Protein AF-A0A973ZA05-F1 (afdb_monomer_lite)

Foldseek 3Di:
DDLLVLLCCLQDNAAVVGFDHADPVLSVLCNVLSAASLLSLQLSLLLSLLVLVVVVCCVVPVVFPDPSVLLSLLSNQLQVLCSVVLVQSQFFDLSSLVSSLVSCVVVPHDNSSSNSVNPLVPQPDPPHALSSLSSVLSSQLLQDHDDVVSLVVNLVRSLVRNVVPDDDPPDDDDDPPPDRRPVVSVVSVVSSVVNSVCNVSSVVSSVVRDRPPPPDDVPDDRPVQVVVVVLCVVLPNDPWDKDWDAFPQRWIKIKTFDQADVSLVVSQVVVCVCCVRRLKHKAKELAHPVRQDDDPPDDDDQDPQDPCLLVVLLVLPPDFFDLVPADAADADAPCRLVCVVPVDRPRGMITMIIRHNAQLRCCVRRVDQAFPPQDPPDSGHDCGSSSSSNLQVVQCVVFVFGWHYTYVYWKTKTQTRHFDDDSVVLRVVLSSLCSVAVCCCVRQRDSSSCSRYARRYRMHMHGHD

Structure (mmCIF, N/CA/C/O backbone):
data_AF-A0A973ZA05-F1
#
_entry.id   AF-A0A973ZA05-F1
#
loop_
_atom_site.group_PDB
_atom_site.id
_atom_site.type_symbol
_atom_site.label_atom_id
_atom_site.label_alt_id
_atom_site.label_comp_id
_atom_site.label_asym_id
_atom_site.label_entity_id
_atom_site.label_seq_id
_atom_site.pdbx_PDB_ins_code
_atom_site.Cartn_x
_atom_site.Cartn_y
_atom_site.Cartn_z
_atom_site.occupancy
_atom_site.B_iso_or_equiv
_atom_site.auth_seq_id
_atom_site.auth_comp_id
_atom_site.auth_asym_id
_atom_site.auth_atom_id
_atom_site.pdbx_PDB_model_num
ATOM 1 N N . MET A 1 1 ? 10.792 -22.152 13.048 1.00 36.97 1 MET A N 1
ATOM 2 C CA . MET A 1 1 ? 10.348 -22.231 14.463 1.00 36.97 1 MET A CA 1
ATOM 3 C C . MET A 1 1 ? 8.876 -22.631 14.476 1.00 36.97 1 MET A C 1
ATOM 5 O O . MET A 1 1 ? 8.206 -22.278 13.513 1.00 36.97 1 MET A O 1
ATOM 9 N N . PRO A 1 2 ? 8.367 -23.407 15.449 1.00 44.28 2 PRO A N 1
ATOM 10 C CA . PRO A 1 2 ? 6.971 -23.849 15.417 1.00 44.28 2 PRO A CA 1
ATOM 11 C C . PRO A 1 2 ? 5.999 -22.661 15.567 1.00 44.28 2 PRO A C 1
ATOM 13 O O . PRO A 1 2 ? 6.248 -21.762 16.367 1.00 44.28 2 PRO A O 1
ATOM 16 N N . SER A 1 3 ? 4.897 -22.676 14.803 1.00 53.59 3 SER A N 1
ATOM 17 C CA . SER A 1 3 ? 3.833 -21.646 14.737 1.00 53.59 3 SER A CA 1
ATOM 18 C C . SER A 1 3 ? 3.400 -21.099 16.110 1.00 53.59 3 SER A C 1
ATOM 20 O O . SER A 1 3 ? 3.275 -19.885 16.290 1.00 53.59 3 SER A O 1
ATOM 22 N N . SER A 1 4 ? 3.287 -21.978 17.117 1.00 59.81 4 SER A N 1
ATOM 23 C CA . SER A 1 4 ? 2.827 -21.629 18.469 1.00 59.81 4 SER A CA 1
ATOM 24 C C . SER A 1 4 ? 3.731 -20.639 19.215 1.00 59.81 4 SER A C 1
ATOM 26 O O . SER A 1 4 ? 3.249 -19.896 20.072 1.00 59.81 4 SER A O 1
ATOM 28 N N . ASP A 1 5 ? 5.034 -20.612 18.914 1.00 75.88 5 ASP A N 1
ATOM 29 C CA . ASP A 1 5 ? 5.980 -19.681 19.546 1.00 75.88 5 ASP A CA 1
ATOM 30 C C . ASP A 1 5 ? 5.814 -18.262 18.977 1.00 75.88 5 ASP A C 1
ATOM 32 O O . ASP A 1 5 ? 5.764 -17.277 19.713 1.00 75.88 5 ASP A O 1
ATOM 36 N N . ASN A 1 6 ? 5.597 -18.147 17.663 1.00 81.06 6 ASN A N 1
ATOM 37 C CA . ASN A 1 6 ? 5.367 -16.858 17.009 1.00 81.06 6 ASN A CA 1
ATOM 38 C C . ASN A 1 6 ? 3.992 -16.266 17.333 1.00 81.06 6 ASN A C 1
ATOM 40 O O . ASN A 1 6 ? 3.896 -15.058 17.543 1.00 81.06 6 ASN A O 1
ATOM 44 N N . LEU A 1 7 ? 2.948 -17.092 17.436 1.00 86.62 7 LEU A N 1
ATOM 45 C CA . LEU A 1 7 ? 1.629 -16.632 17.879 1.00 86.62 7 LEU A CA 1
ATOM 46 C C . LEU A 1 7 ? 1.696 -16.081 19.311 1.00 86.62 7 LEU A C 1
ATOM 48 O O . LEU A 1 7 ? 1.214 -14.982 19.584 1.00 86.62 7 LEU A O 1
ATOM 52 N N . SER A 1 8 ? 2.376 -16.794 20.212 1.00 84.69 8 SER A N 1
ATOM 53 C CA . SER A 1 8 ? 2.592 -16.330 21.587 1.00 84.69 8 SER A CA 1
ATOM 54 C C . SER A 1 8 ? 3.375 -15.014 21.629 1.00 84.69 8 SER A C 1
ATOM 56 O O . SER A 1 8 ? 3.040 -14.117 22.403 1.00 84.69 8 SER A O 1
ATOM 58 N N . ARG A 1 9 ? 4.386 -14.852 20.765 1.00 87.88 9 ARG A N 1
ATOM 59 C CA . ARG A 1 9 ? 5.118 -13.585 20.627 1.00 87.88 9 ARG A CA 1
ATOM 60 C C . ARG A 1 9 ? 4.215 -12.449 20.142 1.00 87.88 9 ARG A C 1
ATOM 62 O O . ARG A 1 9 ? 4.244 -11.383 20.748 1.00 87.88 9 ARG A O 1
ATOM 69 N N . ALA A 1 10 ? 3.388 -12.661 19.121 1.00 91.06 10 ALA A N 1
ATOM 70 C CA . ALA A 1 10 ? 2.462 -11.635 18.635 1.00 91.06 10 ALA A CA 1
ATOM 71 C C . ALA A 1 10 ? 1.494 -11.168 19.740 1.00 91.06 10 ALA A C 1
ATOM 73 O O . ALA A 1 10 ? 1.284 -9.968 19.942 1.00 91.06 10 ALA A O 1
ATOM 74 N N . LEU A 1 11 ? 0.968 -12.112 20.523 1.00 91.94 11 LEU A N 1
ATOM 75 C CA . LEU A 1 11 ? 0.007 -11.830 21.589 1.00 91.94 11 LEU A CA 1
ATOM 76 C C . LEU A 1 11 ? 0.635 -11.160 22.819 1.00 91.94 11 LEU A C 1
ATOM 78 O O . LEU A 1 11 ? 0.043 -10.235 23.375 1.00 91.94 11 LEU A O 1
ATOM 82 N N . PHE A 1 12 ? 1.818 -11.610 23.248 1.00 89.75 12 PHE A N 1
ATOM 83 C CA . PHE A 1 12 ? 2.318 -11.319 24.597 1.00 89.75 12 PHE A CA 1
ATOM 84 C C . PHE A 1 12 ? 3.700 -10.671 24.653 1.00 89.75 12 PHE A C 1
ATOM 86 O O . PHE A 1 12 ? 4.090 -10.198 25.722 1.00 89.75 12 PHE A O 1
ATOM 93 N N . ALA A 1 13 ? 4.461 -10.635 23.554 1.00 84.88 13 ALA A N 1
ATOM 94 C CA . ALA A 1 13 ? 5.794 -10.045 23.599 1.00 84.88 13 ALA A CA 1
ATOM 95 C C . ALA A 1 13 ? 5.718 -8.543 23.936 1.00 84.88 13 ALA A C 1
ATOM 97 O O . ALA A 1 13 ? 4.775 -7.855 23.512 1.00 84.88 13 ALA A O 1
ATOM 98 N N . PRO A 1 14 ? 6.702 -8.019 24.687 1.00 82.94 14 PRO A N 1
ATOM 99 C CA . PRO A 1 14 ? 6.863 -6.583 24.836 1.00 82.94 14 PRO A CA 1
ATOM 100 C C . PRO A 1 14 ? 7.165 -5.952 23.470 1.00 82.94 14 PRO A C 1
ATOM 102 O O . PRO A 1 14 ? 7.872 -6.535 22.650 1.00 82.94 14 PRO A O 1
ATOM 105 N N . VAL A 1 15 ? 6.617 -4.760 23.245 1.00 86.06 15 VAL A N 1
ATOM 106 C CA . VAL A 1 15 ? 6.799 -3.946 22.034 1.00 86.06 15 VAL A CA 1
ATOM 107 C C . VAL A 1 15 ? 7.223 -2.553 22.493 1.00 86.06 15 VAL A C 1
ATOM 109 O O . VAL A 1 15 ? 6.837 -2.142 23.589 1.00 86.06 15 VAL A O 1
ATOM 112 N N . ASP A 1 16 ? 8.023 -1.851 21.697 1.00 81.69 16 ASP A N 1
ATOM 113 C CA . ASP A 1 16 ? 8.395 -0.459 21.951 1.00 81.69 16 ASP A CA 1
ATOM 114 C C . ASP A 1 16 ? 8.045 0.405 20.724 1.00 81.69 16 ASP A C 1
ATOM 116 O O . ASP A 1 16 ? 8.603 0.166 19.648 1.00 81.69 16 ASP A O 1
ATOM 120 N N . PRO A 1 17 ? 7.105 1.366 20.835 1.00 85.88 17 PRO A N 1
ATOM 121 C CA . PRO A 1 17 ? 6.268 1.661 22.002 1.00 85.88 17 PRO A CA 1
ATOM 122 C C . PRO A 1 17 ? 5.318 0.502 22.377 1.00 85.88 17 PRO A C 1
ATOM 124 O O . PRO A 1 17 ? 4.951 -0.311 21.524 1.00 85.88 17 PRO A O 1
ATOM 127 N N . PRO A 1 18 ? 4.900 0.398 23.654 1.00 91.25 18 PRO A N 1
ATOM 128 C CA . PRO A 1 18 ? 4.090 -0.719 24.127 1.00 91.25 18 PRO A CA 1
ATOM 129 C C . PRO A 1 18 ? 2.678 -0.697 23.545 1.00 91.25 18 PRO A C 1
ATOM 131 O O . PRO A 1 18 ? 1.938 0.262 23.742 1.00 91.25 18 PRO A O 1
ATOM 134 N N . LEU A 1 19 ? 2.287 -1.809 22.918 1.00 95.00 19 LEU A N 1
ATOM 135 C CA . LEU A 1 19 ? 0.909 -2.065 22.500 1.00 95.00 19 LEU A CA 1
ATOM 136 C C . LEU A 1 19 ? 0.112 -2.723 23.625 1.00 95.00 19 LEU A C 1
ATOM 138 O O . LEU A 1 19 ? 0.570 -3.712 24.222 1.00 95.00 19 LEU A O 1
ATOM 142 N N . ARG A 1 20 ? -1.102 -2.217 23.868 1.00 96.06 20 ARG A N 1
ATOM 143 C CA . ARG A 1 20 ? -2.038 -2.787 24.845 1.00 96.06 20 ARG A CA 1
ATOM 144 C C . ARG A 1 20 ? -2.324 -4.270 24.551 1.00 96.06 20 ARG A C 1
ATOM 146 O O . ARG A 1 20 ? -2.451 -4.654 23.387 1.00 96.06 20 ARG A O 1
ATOM 153 N N . PRO A 1 21 ? -2.387 -5.126 25.587 1.00 95.25 21 PRO A N 1
ATOM 154 C CA . PRO A 1 21 ? -2.714 -6.535 25.404 1.00 95.25 21 PRO A CA 1
ATOM 155 C C . PRO A 1 21 ? -4.181 -6.696 24.999 1.00 95.25 21 PRO A C 1
ATOM 157 O O . PRO A 1 21 ? -5.036 -5.947 25.467 1.00 95.25 21 PRO A O 1
ATOM 160 N N . LEU A 1 22 ? -4.465 -7.709 24.179 1.00 97.69 22 LEU A N 1
ATOM 161 C CA . LEU A 1 22 ? -5.837 -8.097 23.849 1.00 97.69 22 LEU A CA 1
ATOM 162 C C . LEU A 1 22 ? -6.606 -8.554 25.104 1.00 97.69 22 LEU A C 1
ATOM 164 O O . LEU A 1 22 ? -5.983 -9.021 26.066 1.00 97.69 22 LEU A O 1
ATOM 168 N N . PRO A 1 23 ? -7.954 -8.509 25.093 1.00 96.62 23 PRO A N 1
ATOM 169 C CA . PRO A 1 23 ? -8.755 -9.151 26.128 1.00 96.62 23 PRO A CA 1
ATOM 170 C C . PRO A 1 23 ? -8.363 -10.626 26.278 1.00 96.62 23 PRO A C 1
ATOM 172 O O . PRO A 1 23 ? -8.181 -11.324 25.279 1.00 96.62 23 PRO A O 1
ATOM 175 N N . ALA A 1 24 ? -8.250 -11.114 27.518 1.00 94.19 24 ALA A N 1
ATOM 176 C CA . ALA A 1 24 ? -7.755 -12.467 27.796 1.00 94.19 24 ALA A CA 1
ATOM 177 C C . ALA A 1 24 ? -8.550 -13.552 27.049 1.00 94.19 24 ALA A C 1
ATOM 179 O O . ALA A 1 24 ? -7.957 -14.434 26.435 1.00 94.19 24 ALA A O 1
ATOM 180 N N . SER A 1 25 ? -9.878 -13.420 27.004 1.00 94.12 25 SER A N 1
ATOM 181 C CA . SER A 1 25 ? -10.771 -14.324 26.268 1.00 94.12 25 SER A CA 1
ATOM 182 C C . SER A 1 25 ? -10.511 -14.344 24.758 1.00 94.12 25 SER A C 1
ATOM 184 O O . SER A 1 25 ? -10.675 -15.380 24.119 1.00 94.12 25 SER A O 1
ATOM 186 N N . VAL A 1 26 ? -10.081 -13.222 24.175 1.00 97.44 26 VAL A N 1
ATOM 187 C CA . VAL A 1 26 ? -9.729 -13.134 22.752 1.00 97.44 26 VAL A CA 1
ATOM 188 C C . VAL A 1 26 ? -8.353 -13.744 22.499 1.00 97.44 26 VAL A C 1
ATOM 190 O O . VAL A 1 26 ? -8.183 -14.475 21.530 1.00 97.44 26 VAL A O 1
ATOM 193 N N . ALA A 1 27 ? -7.377 -13.508 23.378 1.00 95.94 27 ALA A N 1
ATOM 194 C CA . ALA A 1 27 ? -6.069 -14.152 23.271 1.00 95.94 27 ALA A CA 1
ATOM 195 C C . ALA A 1 27 ? -6.180 -15.686 23.395 1.00 95.94 27 ALA A C 1
ATOM 197 O O . ALA A 1 27 ? -5.575 -16.411 22.609 1.00 95.94 27 ALA A O 1
ATOM 198 N N . GLU A 1 28 ? -7.001 -16.179 24.327 1.00 93.12 28 GLU A N 1
ATOM 199 C CA . GLU A 1 28 ? -7.322 -17.606 24.477 1.00 93.12 28 GLU A CA 1
ATOM 200 C C . GLU A 1 28 ? -8.014 -18.179 23.234 1.00 93.12 28 GLU A C 1
ATOM 202 O O . GLU A 1 28 ? -7.668 -19.277 22.796 1.00 93.12 28 GLU A O 1
ATOM 207 N N . LEU A 1 29 ? -8.945 -17.429 22.634 1.00 94.06 29 LEU A N 1
ATOM 208 C CA . LEU A 1 29 ? -9.571 -17.800 21.367 1.00 94.06 29 LEU A CA 1
ATOM 209 C C . LEU A 1 29 ? -8.533 -17.906 20.241 1.00 94.06 29 LEU A C 1
ATOM 211 O O . LEU A 1 29 ? -8.484 -18.909 19.544 1.00 94.06 29 LEU A O 1
ATOM 215 N N . LEU A 1 30 ? -7.678 -16.901 20.058 1.00 94.06 30 LEU A N 1
ATOM 216 C CA . LEU A 1 30 ? -6.675 -16.920 18.988 1.00 94.06 30 LEU A CA 1
ATOM 217 C C . LEU A 1 30 ? -5.682 -18.080 19.155 1.00 94.06 30 LEU A C 1
ATOM 219 O O . LEU A 1 30 ? -5.299 -18.698 18.164 1.00 94.06 30 LEU A O 1
ATOM 223 N N . LEU A 1 31 ? -5.316 -18.420 20.395 1.00 91.06 31 LEU A N 1
ATOM 224 C CA . LEU A 1 31 ? -4.511 -19.605 20.701 1.00 91.06 31 LEU A CA 1
ATOM 225 C C . LEU A 1 31 ? -5.249 -20.912 20.381 1.00 91.06 31 LEU A C 1
ATOM 227 O O . LEU A 1 31 ? -4.639 -21.826 19.831 1.00 91.06 31 LEU A O 1
ATOM 231 N N . SER A 1 32 ? -6.541 -21.019 20.709 1.00 87.44 32 SER A N 1
ATOM 232 C CA . SER A 1 32 ? -7.323 -22.235 20.443 1.00 87.44 32 SER A CA 1
ATOM 233 C C . SER A 1 32 ? -7.559 -22.478 18.951 1.00 87.44 32 SER A C 1
ATOM 235 O O . SER A 1 32 ? -7.683 -23.628 18.531 1.00 87.44 32 SER A O 1
ATOM 237 N N . LEU A 1 33 ? -7.567 -21.407 18.155 1.00 88.25 33 LEU A N 1
ATOM 238 C CA . LEU A 1 33 ? -7.678 -21.449 16.700 1.00 88.25 33 LEU A CA 1
ATOM 239 C C . LEU A 1 33 ? -6.348 -21.711 15.977 1.00 88.25 33 LEU A C 1
ATOM 241 O O . LEU A 1 33 ? -6.374 -21.846 14.758 1.00 88.25 33 LEU A O 1
ATOM 245 N N . ASP A 1 34 ? -5.209 -21.738 16.685 1.00 83.44 34 ASP A N 1
ATOM 246 C CA . ASP A 1 34 ? -3.863 -21.660 16.082 1.00 83.44 34 ASP A CA 1
ATOM 247 C C . ASP A 1 34 ? -3.782 -20.516 15.053 1.00 83.44 34 ASP A C 1
ATOM 249 O O . ASP A 1 34 ? -3.363 -20.683 13.906 1.00 83.44 34 ASP A O 1
ATOM 253 N N . ALA A 1 35 ? -4.285 -19.341 15.452 1.00 87.62 35 ALA A N 1
ATOM 254 C CA . ALA A 1 35 ? -4.437 -18.210 14.553 1.00 87.62 35 ALA A CA 1
ATOM 255 C C . ALA A 1 35 ? -3.081 -17.777 13.960 1.00 87.62 35 ALA A C 1
ATOM 257 O O . ALA A 1 35 ? -2.065 -17.776 14.662 1.00 87.62 35 ALA A O 1
ATOM 258 N N . PRO A 1 36 ? -3.045 -17.321 12.695 1.00 88.25 36 PRO A N 1
ATOM 259 C CA . PRO A 1 36 ? -1.817 -16.824 12.090 1.00 88.25 36 PRO A CA 1
ATOM 260 C C . PRO A 1 36 ? -1.173 -15.707 12.934 1.00 88.25 36 PRO A C 1
ATOM 262 O O . PRO A 1 36 ? -1.864 -14.751 13.298 1.00 88.25 36 PRO A O 1
ATOM 265 N N . PRO A 1 37 ? 0.145 -15.747 13.216 1.00 90.25 37 PRO A N 1
ATOM 266 C CA . PRO A 1 37 ? 0.796 -14.731 14.048 1.00 90.25 37 PRO A CA 1
ATOM 267 C C . PRO A 1 37 ? 0.605 -13.296 13.533 1.00 90.25 37 PRO A C 1
ATOM 269 O O . PRO A 1 37 ? 0.397 -12.381 14.327 1.00 90.25 37 PRO A O 1
ATOM 272 N N . ARG A 1 38 ? 0.580 -13.106 12.204 1.00 91.94 38 ARG A N 1
ATOM 273 C CA . ARG A 1 38 ? 0.283 -11.811 11.568 1.00 91.94 38 ARG A CA 1
ATOM 274 C C . ARG A 1 38 ? -1.106 -11.279 11.921 1.00 91.94 38 ARG A C 1
ATOM 276 O O . ARG A 1 38 ? -1.258 -10.082 12.152 1.00 91.94 38 ARG A O 1
ATOM 283 N N . LEU A 1 39 ? -2.107 -12.162 11.990 1.00 94.88 39 LEU A N 1
ATOM 284 C CA . LEU A 1 39 ? -3.465 -11.804 12.403 1.00 94.88 39 LEU A CA 1
ATOM 285 C C . LEU A 1 39 ? -3.478 -11.335 13.857 1.00 94.88 39 LEU A C 1
ATOM 287 O O . LEU A 1 39 ? -4.036 -10.290 14.166 1.00 94.88 39 LEU A O 1
ATOM 291 N N . ALA A 1 40 ? -2.829 -12.078 14.753 1.00 96.38 40 ALA A N 1
ATOM 292 C CA . ALA A 1 40 ? -2.745 -11.693 16.158 1.00 96.38 40 ALA A CA 1
ATOM 293 C C . ALA A 1 40 ? -2.028 -10.342 16.345 1.00 96.38 40 ALA A C 1
ATOM 295 O O . ALA A 1 40 ? -2.477 -9.511 17.136 1.00 96.38 40 ALA A O 1
ATOM 296 N N . ALA A 1 41 ? -0.957 -10.098 15.584 1.00 94.75 41 ALA A N 1
ATOM 297 C CA . ALA A 1 41 ? -0.236 -8.829 15.596 1.00 94.75 41 ALA A CA 1
ATOM 298 C C . ALA A 1 41 ? -1.102 -7.657 15.097 1.00 94.75 41 ALA A C 1
ATOM 300 O O . ALA A 1 41 ? -1.150 -6.616 15.754 1.00 94.75 41 ALA A O 1
ATOM 301 N N . HIS A 1 42 ? -1.840 -7.850 13.996 1.00 96.25 42 HIS A N 1
ATOM 302 C CA . HIS A 1 42 ? -2.834 -6.895 13.481 1.00 96.25 42 HIS A CA 1
ATOM 303 C C . HIS A 1 42 ? -3.875 -6.532 14.539 1.00 96.25 42 HIS A C 1
ATOM 305 O O . HIS A 1 42 ? -4.016 -5.370 14.915 1.00 96.25 42 HIS A O 1
ATOM 311 N N . LEU A 1 43 ? -4.563 -7.544 15.075 1.00 98.19 43 LEU A N 1
ATOM 312 C CA . LEU A 1 43 ? -5.644 -7.355 16.040 1.00 98.19 43 LEU A CA 1
ATOM 313 C C . LEU A 1 43 ? -5.148 -6.625 17.291 1.00 98.19 43 LEU A C 1
ATOM 315 O O . LEU A 1 43 ? -5.854 -5.769 17.820 1.00 98.19 43 LEU A O 1
ATOM 319 N N . ARG A 1 44 ? -3.918 -6.902 17.742 1.00 98.44 44 ARG A N 1
ATOM 320 C CA . ARG A 1 44 ? -3.297 -6.200 18.872 1.00 98.44 44 ARG A CA 1
ATOM 321 C C . ARG A 1 44 ? -3.000 -4.731 18.564 1.00 98.44 44 ARG A C 1
ATOM 323 O O . ARG A 1 44 ? -3.265 -3.880 19.410 1.00 98.44 44 ARG A O 1
ATOM 330 N N . ALA A 1 45 ? -2.495 -4.419 17.371 1.00 97.69 45 ALA A N 1
ATOM 331 C CA . ALA A 1 45 ? -2.242 -3.042 16.948 1.00 97.69 45 ALA A CA 1
ATOM 332 C C . ALA A 1 45 ? -3.540 -2.226 16.804 1.00 97.69 45 ALA A C 1
ATOM 334 O O . ALA A 1 45 ? -3.605 -1.084 17.260 1.00 97.69 45 ALA A O 1
ATOM 335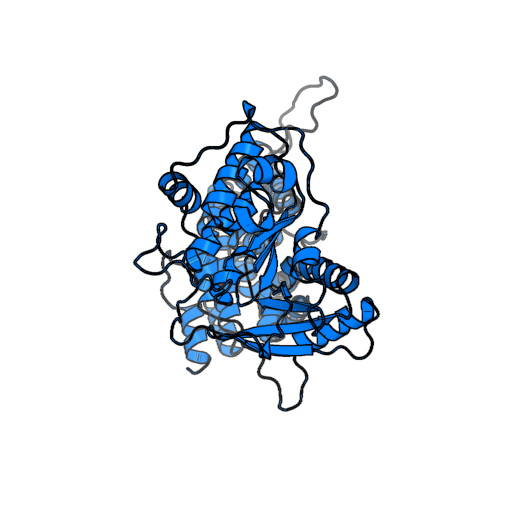 N N . VAL A 1 46 ? -4.588 -2.818 16.223 1.00 98.44 46 VAL A N 1
ATOM 336 C CA . VAL A 1 46 ? -5.911 -2.183 16.094 1.00 98.44 46 VAL A CA 1
ATOM 337 C C . VAL A 1 46 ? -6.582 -2.019 17.460 1.00 98.44 46 VAL A C 1
ATOM 339 O O . VAL A 1 46 ? -7.157 -0.971 17.746 1.00 98.44 46 VAL A O 1
ATOM 342 N N . HIS A 1 47 ? -6.470 -3.015 18.340 1.00 98.62 47 HIS A N 1
ATOM 343 C CA . HIS A 1 47 ? -6.987 -2.930 19.704 1.00 98.62 47 HIS A CA 1
ATOM 344 C C . HIS A 1 47 ? -6.319 -1.806 20.510 1.00 98.62 47 HIS A C 1
ATOM 346 O O . HIS A 1 47 ? -7.015 -1.065 21.199 1.00 98.62 47 HIS A O 1
ATOM 352 N N . ASP A 1 48 ? -4.999 -1.627 20.396 1.00 98.50 48 ASP A N 1
ATOM 353 C CA . ASP A 1 48 ? -4.291 -0.510 21.034 1.00 98.50 48 ASP A CA 1
ATOM 354 C C . ASP A 1 48 ? -4.864 0.852 20.612 1.00 98.50 48 ASP A C 1
ATOM 356 O O . ASP A 1 48 ? -5.152 1.710 21.447 1.00 98.50 48 ASP A O 1
ATOM 360 N N . VAL A 1 49 ? -5.116 1.019 19.315 1.00 98.69 49 VAL A N 1
ATOM 361 C CA . VAL A 1 49 ? -5.750 2.219 18.766 1.00 98.69 49 VAL A CA 1
ATOM 362 C C . VAL A 1 49 ? -7.175 2.391 19.288 1.00 98.69 49 VAL A C 1
ATOM 364 O O . VAL A 1 49 ? -7.554 3.499 19.667 1.00 98.69 49 VAL A O 1
ATOM 367 N N . ALA A 1 50 ? -7.955 1.313 19.360 1.00 98.69 50 ALA A N 1
ATOM 368 C CA . ALA A 1 50 ? -9.302 1.355 19.917 1.00 98.69 50 ALA A CA 1
ATOM 369 C C . ALA A 1 50 ? -9.300 1.792 21.391 1.00 98.69 50 ALA A C 1
ATOM 371 O O . ALA A 1 50 ? -10.146 2.595 21.776 1.00 98.69 50 ALA A O 1
ATOM 372 N N . VAL A 1 51 ? -8.320 1.358 22.196 1.00 98.69 51 VAL A N 1
ATOM 373 C CA . VAL A 1 51 ? -8.133 1.858 23.571 1.00 98.69 51 VAL A CA 1
ATOM 374 C C . VAL A 1 51 ? -7.922 3.370 23.575 1.00 98.69 51 VAL A C 1
ATOM 376 O O . VAL A 1 51 ? -8.588 4.065 24.335 1.00 98.69 51 VAL A O 1
ATOM 379 N N . GLN A 1 52 ? -7.059 3.898 22.704 1.00 98.56 52 GLN A N 1
ATOM 380 C CA . GLN A 1 52 ? -6.804 5.341 22.626 1.00 98.56 52 GLN A CA 1
ATOM 381 C C . GLN A 1 52 ? -8.041 6.143 22.191 1.00 98.56 52 GLN A C 1
ATOM 383 O O . GLN A 1 52 ? -8.274 7.236 22.713 1.00 98.56 52 GLN A O 1
ATOM 388 N N . LEU A 1 53 ? -8.828 5.613 21.249 1.00 98.56 53 LEU A N 1
ATOM 389 C CA . LEU A 1 53 ? -10.080 6.228 20.803 1.00 98.56 53 LEU A CA 1
ATOM 390 C C . LEU A 1 53 ? -11.115 6.251 21.931 1.00 98.56 53 LEU A C 1
ATOM 392 O O . LEU A 1 53 ? -11.669 7.308 22.225 1.00 98.56 53 LEU A O 1
ATOM 396 N N . VAL A 1 54 ? -11.348 5.114 22.590 1.00 98.38 54 VAL A N 1
ATOM 397 C CA . VAL A 1 54 ? -12.330 5.009 23.679 1.00 98.38 54 VAL A CA 1
ATOM 398 C C . VAL A 1 54 ? -11.912 5.853 24.883 1.00 98.38 54 VAL A C 1
ATOM 400 O O . VAL A 1 54 ? -12.741 6.592 25.404 1.00 98.38 54 VAL A O 1
ATOM 403 N N . ASP A 1 55 ? -10.630 5.833 25.272 1.00 98.38 55 ASP A N 1
ATOM 404 C CA . ASP A 1 55 ? -10.101 6.683 26.349 1.00 98.38 55 ASP A CA 1
ATOM 405 C C . ASP A 1 55 ? -10.383 8.167 26.076 1.00 98.38 55 ASP A C 1
ATOM 407 O O . ASP A 1 55 ? -10.767 8.911 26.979 1.00 98.38 55 ASP A O 1
ATOM 411 N N . TRP A 1 56 ? -10.209 8.610 24.827 1.00 98.06 56 TRP A N 1
ATOM 412 C CA . TRP A 1 56 ? -10.501 9.986 24.439 1.00 98.06 56 TRP A CA 1
ATOM 413 C C . TRP A 1 56 ? -12.002 10.292 24.470 1.00 98.06 56 TRP A C 1
ATOM 415 O O . TRP A 1 56 ? -12.391 11.351 24.969 1.00 98.06 56 TRP A O 1
ATOM 425 N N . VAL A 1 57 ? -12.845 9.377 23.973 1.00 96.75 57 VAL A N 1
ATOM 426 C CA . VAL A 1 57 ? -14.304 9.557 23.979 1.00 96.75 57 VAL A CA 1
ATOM 427 C C . VAL A 1 57 ? -14.820 9.654 25.414 1.00 96.75 57 VAL A C 1
ATOM 429 O O . VAL A 1 57 ? -15.517 10.612 25.725 1.00 96.75 57 VAL A O 1
ATOM 432 N N . GLU A 1 58 ? -14.430 8.744 26.306 1.00 95.69 58 GLU A N 1
ATOM 433 C CA . GLU A 1 58 ? -14.865 8.754 27.711 1.00 95.69 58 GLU A CA 1
ATOM 434 C C . GLU A 1 58 ? -14.389 10.005 28.464 1.00 95.69 58 GLU A C 1
ATOM 436 O O . GLU A 1 58 ? -15.127 10.569 29.271 1.00 95.69 58 GLU A O 1
ATOM 441 N N . GLN A 1 59 ? -13.171 10.486 28.187 1.00 95.38 59 GLN A N 1
ATOM 442 C CA . GLN A 1 59 ? -12.657 11.717 28.798 1.00 95.38 59 GLN A CA 1
ATOM 443 C C . GLN A 1 59 ? -13.408 12.963 28.325 1.00 95.38 59 GLN A C 1
ATOM 445 O O . GLN A 1 59 ? -13.622 13.895 29.103 1.00 95.38 59 GLN A O 1
ATOM 450 N N . ARG A 1 60 ? -13.770 13.014 27.041 1.00 93.25 60 ARG A N 1
ATOM 451 C CA . ARG A 1 60 ? -14.408 14.186 26.435 1.00 93.25 60 ARG A CA 1
ATOM 452 C C . ARG A 1 60 ? -15.927 14.190 26.597 1.00 93.25 60 ARG A C 1
ATOM 454 O O . ARG A 1 60 ? -16.519 15.268 26.660 1.00 93.25 60 ARG A O 1
ATOM 461 N N . TYR A 1 61 ? -16.537 13.013 26.668 1.00 91.50 61 TYR A N 1
ATOM 462 C CA . TYR A 1 61 ? -17.979 12.794 26.698 1.00 91.50 61 TYR A CA 1
ATOM 463 C C . TYR A 1 61 ? -18.353 11.847 27.854 1.00 91.50 61 TYR A C 1
ATOM 465 O O . TYR A 1 61 ? -18.816 10.737 27.610 1.00 91.50 61 TYR A O 1
ATOM 473 N N . PRO A 1 62 ? -18.172 12.263 29.121 1.00 90.06 62 PRO A N 1
ATOM 474 C CA . PRO A 1 62 ? -18.352 11.382 30.280 1.00 90.06 62 PRO A CA 1
ATOM 475 C C . PRO A 1 62 ? -19.799 10.912 30.500 1.00 90.06 62 PRO A C 1
ATOM 477 O O . PRO A 1 62 ? -20.014 9.908 31.170 1.00 90.06 62 PRO A O 1
ATOM 480 N N . ASP A 1 63 ? -20.781 11.630 29.948 1.00 89.25 63 ASP A N 1
ATOM 481 C CA . ASP A 1 63 ? -22.207 11.288 30.041 1.00 89.25 63 ASP A CA 1
ATOM 482 C C . ASP A 1 63 ? -22.688 10.400 28.876 1.00 89.25 63 ASP A C 1
ATOM 484 O O . ASP A 1 63 ? -23.861 10.029 28.818 1.00 89.25 63 ASP A O 1
ATOM 488 N N . LEU A 1 64 ? -21.804 10.088 27.920 1.00 91.50 64 LEU A N 1
ATOM 489 C CA . LEU A 1 64 ? -22.116 9.227 26.789 1.00 91.50 64 LEU A CA 1
ATOM 490 C C . LEU A 1 64 ? -22.161 7.765 27.240 1.00 91.50 64 LEU A C 1
ATOM 492 O O . LEU A 1 64 ? -21.168 7.235 27.733 1.00 91.50 64 LEU A O 1
ATOM 496 N N . ASP A 1 65 ? -23.293 7.105 27.007 1.00 91.56 65 ASP A N 1
ATOM 497 C CA . ASP A 1 65 ? -23.440 5.662 27.213 1.00 91.56 65 ASP A CA 1
ATOM 498 C C . ASP A 1 65 ? -22.730 4.904 26.080 1.00 91.56 65 ASP A C 1
ATOM 500 O O . ASP A 1 65 ? -23.336 4.562 25.066 1.00 91.56 65 ASP A O 1
ATOM 504 N N . LEU A 1 66 ? -21.410 4.756 26.212 1.00 95.25 66 LEU A N 1
ATOM 505 C CA . LEU A 1 66 ? -20.551 4.020 25.287 1.00 95.25 66 LEU A CA 1
ATOM 506 C C . LEU A 1 66 ? -20.206 2.655 25.883 1.00 95.25 66 LEU A C 1
ATOM 508 O O . LEU A 1 66 ? -19.613 2.574 26.962 1.00 95.25 66 LEU A O 1
ATOM 512 N N . ASP A 1 67 ? -20.470 1.580 25.142 1.00 97.06 67 ASP A N 1
ATOM 513 C CA . ASP A 1 67 ? -20.018 0.248 25.548 1.00 97.06 67 ASP A CA 1
ATOM 514 C C . ASP A 1 67 ? -18.526 0.054 25.217 1.00 97.06 67 ASP A C 1
ATOM 516 O O . ASP A 1 67 ? -18.136 -0.447 24.155 1.00 97.06 67 ASP A O 1
ATOM 520 N N . ARG A 1 68 ? -17.666 0.478 26.152 1.00 97.44 68 ARG A N 1
ATOM 521 C CA . ARG A 1 68 ? -16.205 0.333 26.063 1.00 97.44 68 ARG A CA 1
ATOM 522 C C . ARG A 1 68 ? -15.783 -1.108 25.804 1.00 97.44 68 ARG A C 1
ATOM 524 O O . ARG A 1 68 ? -14.919 -1.348 24.960 1.00 97.44 68 ARG A O 1
ATOM 531 N N . GLU A 1 69 ? -16.346 -2.064 26.536 1.00 97.62 69 GLU A N 1
ATOM 532 C CA . GLU A 1 69 ? -15.943 -3.466 26.422 1.00 97.62 69 GLU A CA 1
ATOM 533 C C . GLU A 1 69 ? -16.286 -4.020 25.036 1.00 97.62 69 GLU A C 1
ATOM 535 O O . GLU A 1 69 ? -15.457 -4.710 24.436 1.00 97.62 69 GLU A O 1
ATOM 540 N N . ALA A 1 70 ? -17.442 -3.643 24.480 1.00 97.38 70 ALA A N 1
ATOM 541 C CA . ALA A 1 70 ? -17.834 -4.012 23.127 1.00 97.38 70 ALA A CA 1
ATOM 542 C C . ALA A 1 70 ? -16.888 -3.446 22.058 1.00 97.38 70 ALA A C 1
ATOM 544 O O . ALA A 1 70 ? -16.475 -4.199 21.177 1.00 97.38 70 ALA A O 1
ATOM 545 N N . VAL A 1 71 ? -16.484 -2.169 22.136 1.00 98.25 71 VAL A N 1
ATOM 546 C CA . VAL A 1 71 ? -15.528 -1.576 21.173 1.00 98.25 71 VAL A CA 1
ATOM 547 C C . VAL A 1 71 ? -14.180 -2.288 21.232 1.00 98.25 71 VAL A C 1
ATOM 549 O O . VAL A 1 71 ? -13.613 -2.663 20.205 1.00 98.25 71 VAL A O 1
ATOM 552 N N . LEU A 1 72 ? -13.668 -2.504 22.444 1.00 98.62 72 LEU A N 1
ATOM 553 C CA . LEU A 1 72 ? -12.380 -3.153 22.660 1.00 98.62 72 LEU A CA 1
ATOM 554 C C . LEU A 1 72 ? -12.380 -4.609 22.184 1.00 98.62 72 LEU A C 1
ATOM 556 O O . LEU A 1 72 ? -11.397 -5.054 21.583 1.00 98.62 72 LEU A O 1
ATOM 560 N N . PHE A 1 73 ? -13.479 -5.329 22.415 1.00 98.31 73 PHE A N 1
ATOM 561 C CA . PHE A 1 73 ? -13.694 -6.674 21.893 1.00 98.31 73 PHE A CA 1
ATOM 562 C C . PHE A 1 73 ? -13.812 -6.677 20.367 1.00 98.31 73 PHE A C 1
ATOM 564 O O . PHE A 1 73 ? -13.171 -7.491 19.701 1.00 98.31 73 PHE A O 1
ATOM 571 N N . GLY A 1 74 ? -14.597 -5.757 19.805 1.00 97.81 74 GLY A N 1
ATOM 572 C CA . GLY A 1 74 ? -14.806 -5.628 18.369 1.00 97.81 74 GLY A CA 1
ATOM 573 C C . GLY A 1 74 ? -13.498 -5.373 17.630 1.00 97.81 74 GLY A C 1
ATOM 574 O O . GLY A 1 74 ? -13.155 -6.119 16.721 1.00 97.81 74 GLY A O 1
ATOM 575 N N . ALA A 1 75 ? -12.694 -4.414 18.088 1.00 98.31 75 ALA A N 1
ATOM 576 C CA . ALA A 1 75 ? -11.368 -4.148 17.532 1.00 98.31 75 ALA A CA 1
ATOM 577 C C . ALA A 1 75 ? -10.444 -5.375 17.608 1.00 98.31 75 ALA A C 1
ATOM 579 O O . ALA A 1 75 ? -9.762 -5.701 16.636 1.00 98.31 75 ALA A O 1
ATOM 580 N N . ALA A 1 76 ? -10.484 -6.097 18.731 1.00 98.31 76 ALA A N 1
ATOM 581 C CA . ALA A 1 76 ? -9.690 -7.300 18.960 1.00 98.31 76 ALA A CA 1
ATOM 582 C C . ALA A 1 76 ? -10.144 -8.525 18.145 1.00 98.31 76 ALA A C 1
ATOM 584 O O . ALA A 1 76 ? -9.426 -9.522 18.122 1.00 98.31 76 ALA A O 1
ATOM 585 N N . THR A 1 77 ? -11.314 -8.489 17.497 1.00 97.81 77 THR A N 1
ATOM 586 C CA . THR A 1 77 ? -11.903 -9.662 16.821 1.00 97.81 77 THR A CA 1
ATOM 587 C C . THR A 1 77 ? -12.453 -9.398 15.422 1.00 97.81 77 THR A C 1
ATOM 589 O O . THR A 1 77 ? -12.854 -10.356 14.766 1.00 97.81 77 THR A O 1
ATOM 592 N N . HIS A 1 78 ? -12.461 -8.153 14.934 1.00 96.94 78 HIS A N 1
ATOM 593 C CA . HIS A 1 78 ? -13.111 -7.787 13.668 1.00 96.94 78 HIS A CA 1
ATOM 594 C C . HIS A 1 78 ? -12.646 -8.652 12.482 1.00 96.94 78 HIS A C 1
ATOM 596 O O . HIS A 1 78 ? -13.448 -9.065 11.654 1.00 96.94 78 HIS A O 1
ATOM 602 N N . ASP A 1 79 ? -11.364 -9.013 12.474 1.00 96.62 79 ASP A N 1
ATOM 603 C CA . ASP A 1 79 ? -10.726 -9.810 11.428 1.00 96.62 79 ASP A CA 1
ATOM 604 C C . ASP A 1 79 ? -10.542 -11.293 11.801 1.00 96.62 79 ASP A C 1
ATOM 606 O O . ASP A 1 79 ? -9.857 -12.037 11.100 1.00 96.62 79 ASP A O 1
ATOM 610 N N . VAL A 1 80 ? -11.149 -11.778 12.894 1.00 95.75 80 VAL A N 1
ATOM 611 C CA . VAL A 1 80 ? -10.914 -13.143 13.412 1.00 95.75 80 VAL A CA 1
ATOM 612 C C . VAL A 1 80 ? -11.244 -14.242 12.395 1.00 95.75 80 VAL A C 1
ATOM 614 O O . VAL A 1 80 ? -10.643 -15.315 12.420 1.00 95.75 80 VAL A O 1
ATOM 617 N N . GLY A 1 81 ? -12.142 -13.976 11.441 1.00 93.50 81 GLY A N 1
ATOM 618 C CA . GLY A 1 81 ? -12.450 -14.908 10.356 1.00 93.50 81 GLY A CA 1
ATOM 619 C C . GLY A 1 81 ? -11.265 -15.208 9.434 1.00 93.50 81 GLY A C 1
ATOM 620 O O . GLY A 1 81 ? -11.260 -16.251 8.779 1.00 93.50 81 GLY A O 1
ATOM 621 N N . LYS A 1 82 ? -10.224 -14.367 9.429 1.00 91.69 82 LYS A N 1
ATOM 622 C CA . LYS A 1 82 ? -8.971 -14.615 8.701 1.00 91.69 82 LYS A CA 1
ATOM 623 C C . LYS A 1 82 ? -8.141 -15.745 9.320 1.00 91.69 82 LYS A C 1
ATOM 625 O O . LYS A 1 82 ? -7.217 -16.232 8.682 1.00 91.69 82 LYS A O 1
ATOM 630 N N . ALA A 1 83 ? -8.495 -16.232 10.515 1.00 89.88 83 ALA A N 1
ATOM 631 C CA . ALA A 1 83 ? -7.967 -17.497 11.033 1.00 89.88 83 ALA A CA 1
ATOM 632 C C . ALA A 1 83 ? -8.448 -18.704 10.202 1.00 89.88 83 ALA A C 1
ATOM 634 O O . ALA A 1 83 ? -7.751 -19.708 10.112 1.00 89.88 83 ALA A O 1
ATOM 635 N N . VAL A 1 84 ? -9.620 -18.593 9.564 1.00 85.44 84 VAL A N 1
ATOM 636 C CA . VAL A 1 84 ? -10.177 -19.607 8.652 1.00 85.44 84 VAL A CA 1
ATOM 637 C C . VAL A 1 84 ? -9.824 -19.274 7.202 1.00 85.44 84 VAL A C 1
ATOM 639 O O . VAL A 1 84 ? -9.370 -20.133 6.450 1.00 85.44 84 VAL A O 1
ATOM 642 N N . HIS A 1 85 ? -9.994 -18.013 6.809 1.00 83.56 85 HIS A N 1
ATOM 643 C CA . HIS A 1 85 ? -9.687 -17.514 5.470 1.00 83.56 85 HIS A CA 1
ATOM 644 C C . HIS A 1 85 ? -8.309 -16.848 5.437 1.00 83.56 85 HIS A C 1
ATOM 646 O O . HIS A 1 85 ? -8.188 -15.659 5.167 1.00 83.56 85 HIS A O 1
ATOM 652 N N . VAL A 1 86 ? -7.263 -17.632 5.709 1.00 78.75 86 VAL A N 1
ATOM 653 C CA . VAL A 1 86 ? -5.871 -17.155 5.848 1.00 78.75 86 VAL A CA 1
ATOM 654 C C . VAL A 1 86 ? -5.380 -16.386 4.615 1.00 78.75 86 VAL A C 1
ATOM 656 O O . VAL A 1 86 ? -4.617 -15.436 4.751 1.00 78.75 86 VAL A O 1
ATOM 659 N N . ALA A 1 87 ? -5.860 -16.740 3.418 1.00 72.38 87 ALA A N 1
ATOM 660 C CA . ALA A 1 87 ? -5.537 -16.029 2.179 1.00 72.38 87 ALA A CA 1
ATOM 661 C C . ALA A 1 87 ? -5.975 -14.548 2.188 1.00 72.38 87 ALA A C 1
ATOM 663 O O . ALA A 1 87 ? -5.351 -13.727 1.524 1.00 72.38 87 ALA A O 1
ATOM 664 N N . GLU A 1 88 ? -6.998 -14.190 2.971 1.00 83.31 88 GLU A N 1
ATOM 665 C CA . GLU A 1 88 ? -7.492 -12.811 3.115 1.00 83.31 88 GLU A CA 1
ATOM 666 C C . GLU A 1 88 ? -6.651 -11.981 4.117 1.00 83.31 88 GLU A C 1
ATOM 668 O O . GLU A 1 88 ? -6.998 -10.844 4.435 1.00 83.31 88 GLU A O 1
ATOM 673 N N . LEU A 1 89 ? -5.541 -12.525 4.648 1.00 76.19 89 LEU A N 1
ATOM 674 C CA . LEU A 1 89 ? -4.566 -11.755 5.443 1.00 76.19 89 LEU A CA 1
ATOM 675 C C . LEU A 1 89 ? -3.702 -10.818 4.602 1.00 76.19 89 LEU A C 1
ATOM 677 O O . LEU A 1 89 ? -3.238 -9.802 5.119 1.00 76.19 89 LEU A O 1
ATOM 681 N N . SER A 1 90 ? -3.453 -11.188 3.350 1.00 70.44 90 SER A N 1
ATOM 682 C CA . SER A 1 90 ? -2.654 -10.418 2.393 1.00 70.44 90 SER A CA 1
ATOM 683 C C . SER A 1 90 ? -3.361 -10.223 1.051 1.00 70.44 90 SER A C 1
ATOM 685 O O . SER A 1 90 ? -3.021 -9.297 0.328 1.00 70.44 90 SER A O 1
ATOM 687 N N . GLY A 1 91 ? -4.354 -11.054 0.717 1.00 58.56 91 GLY A N 1
ATOM 688 C CA . GLY A 1 91 ? -5.164 -10.913 -0.490 1.00 58.56 91 GLY A CA 1
ATOM 689 C C . GLY A 1 91 ? -6.533 -10.264 -0.245 1.00 58.56 91 GLY A C 1
ATOM 690 O O . GLY A 1 91 ? -7.006 -10.206 0.894 1.00 58.56 91 GLY A O 1
ATOM 691 N N . PRO A 1 92 ? -7.213 -9.825 -1.317 1.00 66.94 92 PRO A N 1
ATOM 692 C CA . PRO A 1 92 ? -8.561 -9.285 -1.229 1.00 66.94 92 PRO A CA 1
ATOM 693 C C . PRO A 1 92 ? -9.572 -10.374 -0.852 1.00 66.94 92 PRO A C 1
ATOM 695 O O . PRO A 1 92 ? -9.428 -11.543 -1.214 1.00 66.94 92 PRO A O 1
ATOM 698 N N . GLY A 1 93 ? -10.645 -9.975 -0.174 1.00 77.06 93 GLY A N 1
ATOM 699 C CA . GLY A 1 93 ? -11.757 -10.857 0.156 1.00 77.06 93 GLY A CA 1
ATOM 700 C C . GLY A 1 93 ? -12.597 -10.324 1.308 1.00 77.06 93 GLY A C 1
ATOM 701 O O . GLY A 1 93 ? -12.177 -9.444 2.055 1.00 77.06 93 GLY A O 1
ATOM 702 N N . SER A 1 94 ? -13.805 -10.861 1.433 1.00 86.00 94 SER A N 1
ATOM 703 C CA . SER A 1 94 ? -14.749 -10.527 2.504 1.00 86.00 94 SER A CA 1
ATOM 704 C C . SER A 1 94 ? -15.365 -11.782 3.130 1.00 86.00 94 SER A C 1
ATOM 706 O O . SER A 1 94 ? -16.360 -11.706 3.852 1.00 86.00 94 SER A O 1
ATOM 708 N N . SER A 1 95 ? -14.813 -12.969 2.851 1.00 86.19 95 SER A N 1
ATOM 709 C CA . SER A 1 95 ? -15.333 -14.227 3.403 1.00 86.19 95 SER A CA 1
ATOM 710 C C . SER A 1 95 ? -15.092 -14.296 4.910 1.00 86.19 95 SER A C 1
ATOM 712 O O . SER A 1 95 ? -15.915 -14.854 5.643 1.00 86.19 95 SER A O 1
ATOM 714 N N . HIS A 1 96 ? -14.001 -13.679 5.383 1.00 91.81 96 HIS A N 1
ATOM 715 C CA . HIS A 1 96 ? -13.677 -13.560 6.800 1.00 91.81 96 HIS A CA 1
ATOM 716 C C . HIS A 1 96 ? -14.767 -12.849 7.607 1.00 91.81 96 HIS A C 1
ATOM 718 O O . HIS A 1 96 ? -14.920 -13.159 8.784 1.00 91.81 96 HIS A O 1
ATOM 724 N N . GLU A 1 97 ? -15.565 -11.963 7.012 1.00 91.75 97 GLU A N 1
ATOM 725 C CA . GLU A 1 97 ? -16.604 -11.234 7.743 1.00 91.75 97 GLU A CA 1
ATOM 726 C C . GLU A 1 97 ? -17.679 -12.188 8.283 1.00 91.75 97 GLU A C 1
ATOM 728 O O . GLU A 1 97 ? -17.963 -12.265 9.485 1.00 91.75 97 GLU A O 1
ATOM 733 N N . LYS A 1 98 ? -18.249 -12.995 7.381 1.00 90.38 98 LYS A N 1
ATOM 734 C CA . LYS A 1 98 ? -19.250 -14.001 7.741 1.00 90.38 98 LYS A CA 1
ATOM 735 C C . LYS A 1 98 ? -18.630 -15.107 8.597 1.00 90.38 98 LYS A C 1
ATOM 737 O O . LYS A 1 98 ? -19.214 -15.476 9.617 1.00 90.38 98 LYS A O 1
ATOM 742 N N . ALA A 1 99 ? -17.461 -15.611 8.201 1.00 90.62 99 ALA A N 1
ATOM 743 C CA . ALA A 1 99 ? -16.784 -16.687 8.917 1.00 90.62 99 ALA A CA 1
ATOM 744 C C . ALA A 1 99 ? -16.392 -16.271 10.340 1.00 90.62 99 ALA A C 1
ATOM 746 O O . ALA A 1 99 ? -16.581 -17.041 11.274 1.00 90.62 99 ALA A O 1
ATOM 747 N N . GLY A 1 100 ? -15.905 -15.044 10.526 1.00 94.12 100 GLY A N 1
ATOM 748 C CA . GLY A 1 100 ? -15.538 -14.496 11.828 1.00 94.12 100 GLY A CA 1
ATOM 749 C C . GLY A 1 100 ? -16.743 -14.395 12.753 1.00 94.12 100 GLY A C 1
ATOM 750 O O . GLY A 1 100 ? -16.683 -14.856 13.892 1.00 94.12 100 GLY A O 1
ATOM 751 N N . ARG A 1 101 ? -17.879 -13.901 12.247 1.00 93.75 101 ARG A N 1
ATOM 752 C CA . ARG A 1 101 ? -19.132 -13.877 13.012 1.00 93.75 101 ARG A CA 1
ATOM 753 C C . ARG A 1 101 ? -19.574 -15.280 13.433 1.00 93.75 101 ARG A C 1
ATOM 755 O O . ARG A 1 101 ? -19.908 -15.488 14.597 1.00 93.75 101 ARG A O 1
ATOM 762 N N . GLU A 1 102 ? -19.591 -16.238 12.508 1.00 92.81 102 GLU A N 1
ATOM 763 C CA . GLU A 1 102 ? -19.966 -17.630 12.799 1.00 92.81 102 GLU A CA 1
ATOM 764 C C . GLU A 1 102 ? -19.009 -18.278 13.808 1.00 92.81 102 GLU A C 1
ATOM 766 O O . GLU A 1 102 ? -19.452 -18.969 14.726 1.00 92.81 102 GLU A O 1
ATOM 771 N N . LEU A 1 103 ? -17.713 -17.993 13.687 1.00 94.06 103 LEU A N 1
ATOM 772 C CA . LEU A 1 103 ? -16.677 -18.492 14.578 1.00 94.06 103 LEU A CA 1
ATOM 773 C C . LEU A 1 103 ? -16.856 -17.959 16.002 1.00 94.06 103 LEU A C 1
ATOM 775 O O . LEU A 1 103 ? -16.808 -18.741 16.950 1.00 94.06 103 LEU A O 1
ATOM 779 N N . LEU A 1 104 ? -17.118 -16.661 16.168 1.00 95.56 104 LEU A N 1
ATOM 780 C CA . LEU A 1 104 ? -17.369 -16.060 17.481 1.00 95.56 104 LEU A CA 1
ATOM 781 C C . LEU A 1 104 ? -18.620 -16.657 18.143 1.00 95.56 104 LEU A C 1
ATOM 783 O O . LEU A 1 104 ? -18.576 -17.038 19.313 1.00 95.56 104 LEU A O 1
ATOM 787 N N . LEU A 1 105 ? -19.710 -16.824 17.388 1.00 94.44 105 LEU A N 1
ATOM 788 C CA . LEU A 1 105 ? -20.928 -17.468 17.894 1.00 94.44 105 LEU A CA 1
ATOM 789 C C . LEU A 1 105 ? -20.672 -18.922 18.321 1.00 94.44 105 LEU A C 1
ATOM 791 O O . LEU A 1 105 ? -21.138 -19.346 19.378 1.00 94.44 105 LEU A O 1
ATOM 795 N N . ALA A 1 106 ? -19.909 -19.681 17.529 1.00 90.94 106 ALA A N 1
ATOM 796 C CA . ALA A 1 106 ? -19.565 -21.070 17.835 1.00 90.94 106 ALA A CA 1
ATOM 797 C C . ALA A 1 106 ? -18.721 -21.211 19.116 1.00 90.94 106 ALA A C 1
ATOM 799 O O . ALA A 1 106 ? -18.821 -22.228 19.801 1.00 90.94 106 ALA A O 1
ATOM 800 N N . HIS A 1 107 ? -17.944 -20.183 19.467 1.00 92.00 107 HIS A N 1
ATOM 801 C CA . HIS A 1 107 ? -17.139 -20.128 20.692 1.00 92.00 107 HIS A CA 1
ATOM 802 C C . HIS A 1 107 ? -17.872 -19.475 21.877 1.00 92.00 107 HIS A C 1
ATOM 804 O O . HIS A 1 107 ? -17.265 -19.208 22.912 1.00 92.00 107 HIS A O 1
ATOM 810 N N . GLY A 1 108 ? -19.187 -19.259 21.761 1.00 94.12 108 GLY A N 1
ATOM 811 C CA . GLY A 1 108 ? -20.043 -18.820 22.864 1.00 94.12 108 GLY A CA 1
ATOM 812 C C . GLY A 1 108 ? -20.113 -17.307 23.071 1.00 94.12 108 GLY A C 1
ATOM 813 O O . GLY A 1 108 ? -20.731 -16.866 24.041 1.00 94.12 108 GLY A O 1
ATOM 814 N N . PHE A 1 109 ? -19.535 -16.502 22.175 1.00 95.69 109 PHE A N 1
ATOM 815 C CA . PHE A 1 109 ? -19.719 -15.053 22.205 1.00 95.69 109 PHE A CA 1
ATOM 816 C C . PHE A 1 109 ? -21.121 -14.683 21.708 1.00 95.69 109 PHE A C 1
ATOM 818 O O . PHE A 1 109 ? -21.658 -15.287 20.778 1.00 95.69 109 PHE A O 1
ATOM 825 N N . GLY A 1 110 ? -21.738 -13.686 22.344 1.00 94.75 110 GLY A N 1
ATOM 826 C CA . GLY A 1 110 ? -23.091 -13.249 22.002 1.00 94.75 110 GLY A CA 1
ATOM 827 C C . GLY A 1 110 ? -23.178 -12.587 20.618 1.00 94.75 110 GLY A C 1
ATOM 828 O O . GLY A 1 110 ? -22.185 -12.042 20.130 1.00 94.75 110 GLY A O 1
ATOM 829 N N . PRO A 1 111 ? -24.372 -12.563 19.993 1.00 93.88 111 PRO A N 1
ATOM 830 C CA . PRO A 1 111 ? -24.573 -11.951 18.678 1.00 93.88 111 PRO A CA 1
ATOM 831 C C . PRO A 1 111 ? -24.243 -10.456 18.648 1.00 93.88 111 PRO A C 1
ATOM 833 O O . PRO A 1 111 ? -23.807 -9.968 17.609 1.00 93.88 111 PRO A O 1
ATOM 836 N N . GLU A 1 112 ? -24.403 -9.761 19.777 1.00 93.69 112 GLU A N 1
ATOM 837 C CA . GLU A 1 112 ? -24.044 -8.350 19.916 1.00 93.69 112 GLU A CA 1
ATOM 838 C C . GLU A 1 112 ? -22.543 -8.122 19.721 1.00 93.69 112 GLU A C 1
ATOM 840 O O . GLU A 1 112 ? -22.156 -7.224 18.989 1.00 93.69 112 GLU A O 1
ATOM 845 N N . LEU A 1 113 ? -21.688 -8.974 20.287 1.00 95.06 113 LEU A N 1
ATOM 846 C CA . LEU A 1 113 ? -20.236 -8.870 20.124 1.00 95.06 113 LEU A CA 1
ATOM 847 C C . LEU A 1 113 ? -19.766 -9.443 18.782 1.00 95.06 113 LEU A C 1
ATOM 849 O O . LEU A 1 113 ? -18.893 -8.883 18.126 1.00 95.06 113 LEU A O 1
ATOM 853 N N . ALA A 1 114 ? -20.375 -10.542 18.332 1.00 94.88 114 ALA A N 1
ATOM 854 C CA . ALA A 1 114 ? -20.012 -11.184 17.072 1.00 94.88 114 ALA A CA 1
ATOM 855 C C . ALA A 1 114 ? -20.319 -10.317 15.835 1.00 94.88 114 ALA A C 1
ATOM 857 O O . ALA A 1 114 ? -19.799 -10.596 14.754 1.00 94.88 114 ALA A O 1
ATOM 858 N N . ARG A 1 115 ? -21.158 -9.276 15.966 1.00 93.81 115 ARG A N 1
ATOM 859 C CA . ARG A 1 115 ? -21.510 -8.384 14.852 1.00 93.81 115 ARG A CA 1
ATOM 860 C C . ARG A 1 115 ? -20.300 -7.639 14.293 1.00 93.81 115 ARG A C 1
ATOM 862 O O . ARG A 1 115 ? -20.231 -7.499 13.079 1.00 93.81 115 ARG A O 1
ATOM 869 N N . PHE A 1 116 ? -19.339 -7.254 15.139 1.00 94.25 116 PHE A N 1
ATOM 870 C CA . PHE A 1 116 ? -18.175 -6.458 14.730 1.00 94.25 116 PHE A CA 1
ATOM 871 C C . PHE A 1 116 ? -17.322 -7.155 13.668 1.00 94.25 116 PHE A C 1
ATOM 873 O O . PHE A 1 116 ? -16.783 -6.496 12.781 1.00 94.25 116 PHE A O 1
ATOM 880 N N . ALA A 1 117 ? -17.268 -8.492 13.691 1.00 92.06 117 ALA A N 1
ATOM 881 C CA . ALA A 1 117 ? -16.598 -9.257 12.645 1.00 92.06 117 ALA A CA 1
ATOM 882 C C . ALA A 1 117 ? -17.236 -9.060 11.260 1.00 92.06 117 ALA A C 1
ATOM 884 O O . ALA A 1 117 ? -16.540 -9.114 10.256 1.00 92.06 117 ALA A O 1
ATOM 885 N N . GLY A 1 118 ? -18.539 -8.773 11.198 1.00 81.50 118 GLY A N 1
ATOM 886 C CA . GLY A 1 118 ? -19.275 -8.568 9.950 1.00 81.50 118 GLY A CA 1
ATOM 887 C C . GLY A 1 118 ? -19.645 -7.121 9.611 1.00 81.50 118 GLY A C 1
ATOM 888 O O . GLY A 1 118 ? -20.220 -6.899 8.552 1.00 81.50 118 GLY A O 1
ATOM 889 N N . THR A 1 119 ? -19.399 -6.146 10.492 1.00 77.19 119 THR A N 1
ATOM 890 C CA . THR A 1 119 ? -19.809 -4.740 10.283 1.00 77.19 119 THR A CA 1
ATOM 891 C C . THR A 1 119 ? -18.642 -3.786 10.052 1.00 77.19 119 THR A C 1
ATOM 893 O O . THR A 1 119 ? -18.858 -2.694 9.528 1.00 77.19 119 THR A O 1
ATOM 896 N N . HIS A 1 120 ? -17.407 -4.184 10.372 1.00 75.69 120 HIS A N 1
ATOM 897 C CA . HIS A 1 120 ? -16.236 -3.302 10.302 1.00 75.69 120 HIS A CA 1
ATOM 898 C C . HIS A 1 120 ? -15.878 -2.833 8.873 1.00 75.69 120 HIS A C 1
ATOM 900 O O . HIS A 1 120 ? -15.244 -1.792 8.706 1.00 75.69 120 HIS A O 1
ATOM 906 N N . GLY A 1 121 ? -16.292 -3.573 7.837 1.00 74.94 121 GLY A N 1
ATOM 907 C CA . GLY A 1 121 ? -16.175 -3.186 6.424 1.00 74.94 121 GLY A CA 1
ATOM 908 C C . GLY A 1 121 ? -17.377 -2.402 5.874 1.00 74.94 121 GLY A C 1
ATOM 909 O O . GLY A 1 121 ? -17.305 -1.857 4.773 1.00 74.94 121 GLY A O 1
ATOM 910 N N . ALA A 1 122 ? -18.482 -2.317 6.626 1.00 81.06 122 ALA A N 1
ATOM 911 C CA . ALA A 1 122 ? -19.775 -1.807 6.167 1.00 81.06 122 ALA A CA 1
ATOM 912 C C . ALA A 1 122 ? -20.435 -0.875 7.205 1.00 81.06 122 ALA A C 1
ATOM 914 O O . ALA A 1 122 ? -21.403 -1.226 7.881 1.00 81.06 122 ALA A O 1
ATOM 915 N N . TRP A 1 123 ? -19.936 0.361 7.295 1.00 81.56 123 TRP A N 1
ATOM 916 C CA . TRP A 1 123 ? -20.313 1.348 8.321 1.00 81.56 123 TRP A CA 1
ATOM 917 C C . TRP A 1 123 ? -21.431 2.336 7.927 1.00 81.56 123 TRP A C 1
ATOM 919 O O . TRP A 1 123 ? -21.737 3.259 8.679 1.00 81.56 123 TRP A O 1
ATOM 929 N N . THR A 1 124 ? -22.078 2.164 6.772 1.00 82.06 124 THR A N 1
ATOM 930 C CA . THR A 1 124 ? -23.190 3.032 6.313 1.00 82.06 124 THR A CA 1
ATOM 931 C C . THR A 1 124 ? -24.580 2.445 6.577 1.00 82.06 124 THR A C 1
ATOM 933 O O . THR A 1 124 ? -25.597 3.069 6.266 1.00 82.06 124 THR A O 1
ATOM 936 N N . GLY A 1 125 ? -24.650 1.243 7.155 1.00 81.00 125 GLY A N 1
ATOM 937 C CA . GLY A 1 125 ? -25.909 0.564 7.444 1.00 81.00 125 GLY A CA 1
ATOM 938 C C . GLY A 1 125 ? -26.735 1.256 8.542 1.00 81.00 125 GLY A C 1
ATOM 939 O O . GLY A 1 125 ? -26.182 1.849 9.468 1.00 81.00 125 GLY A O 1
ATOM 940 N N . PRO A 1 126 ? -28.075 1.128 8.519 1.00 77.94 126 PRO A N 1
ATOM 941 C CA . PRO A 1 126 ? -28.950 1.764 9.510 1.00 77.94 126 PRO A CA 1
ATOM 942 C C . PRO A 1 126 ? -28.786 1.204 10.934 1.00 77.94 126 PRO A C 1
ATOM 944 O O . PRO A 1 126 ? -29.200 1.853 11.889 1.00 77.94 126 PRO A O 1
ATOM 947 N N . ALA A 1 127 ? -28.199 0.012 11.078 1.00 84.00 127 ALA A N 1
ATOM 948 C CA . ALA A 1 127 ? -27.962 -0.650 12.361 1.00 84.00 127 ALA A CA 1
ATOM 949 C C . ALA A 1 127 ? -26.597 -0.313 12.994 1.00 84.00 127 ALA A C 1
ATOM 951 O O . ALA A 1 127 ? -26.325 -0.764 14.100 1.00 84.00 127 ALA A O 1
ATOM 952 N N . VAL A 1 128 ? -25.745 0.455 12.306 1.00 89.94 128 VAL A N 1
ATOM 953 C CA . VAL A 1 128 ? -24.388 0.792 12.765 1.00 89.94 128 VAL A CA 1
ATOM 954 C C . VAL A 1 128 ? -24.473 1.713 13.983 1.00 89.94 128 VAL A C 1
ATOM 956 O O . VAL A 1 128 ? -25.106 2.776 13.923 1.00 89.94 128 VAL A O 1
ATOM 959 N N . THR A 1 129 ? -23.858 1.321 15.098 1.00 93.00 129 THR A N 1
ATOM 960 C CA . THR A 1 129 ? -23.791 2.126 16.326 1.00 93.00 129 THR A CA 1
ATOM 961 C C . THR A 1 129 ? -22.527 2.989 16.359 1.00 93.00 129 THR A C 1
ATOM 963 O O . THR A 1 129 ? -21.713 2.945 15.438 1.00 93.00 129 THR A O 1
ATOM 966 N N . LEU A 1 130 ? -22.357 3.827 17.388 1.00 94.50 130 LEU A N 1
ATOM 967 C CA . LEU A 1 130 ? -21.097 4.562 17.551 1.00 94.50 130 LEU A CA 1
ATOM 968 C C . LEU A 1 130 ? -19.931 3.590 17.779 1.00 94.50 130 LEU A C 1
ATOM 970 O O . LEU A 1 130 ? -18.850 3.796 17.239 1.00 94.50 130 LEU A O 1
ATOM 974 N N . GLU A 1 131 ? -20.167 2.502 18.507 1.00 96.56 131 GLU A N 1
ATOM 975 C CA . GLU A 1 131 ? -19.191 1.445 18.745 1.00 96.56 131 GLU A CA 1
ATOM 976 C C . GLU A 1 131 ? -18.699 0.822 17.431 1.00 96.56 131 GLU A C 1
ATOM 978 O O . GLU A 1 131 ? -17.493 0.677 17.243 1.00 96.56 131 GLU A O 1
ATOM 983 N N . ASP A 1 132 ? -19.604 0.518 16.491 1.00 96.00 132 ASP A N 1
ATOM 984 C CA . ASP A 1 132 ? -19.236 -0.006 15.165 1.00 96.00 132 ASP A CA 1
ATOM 985 C C . ASP A 1 132 ? -18.359 0.989 14.384 1.00 96.00 132 ASP A C 1
ATOM 987 O O . ASP A 1 132 ? -17.380 0.600 13.737 1.00 96.00 132 ASP A O 1
ATOM 991 N N . LEU A 1 133 ? -18.673 2.287 14.475 1.00 96.62 133 LEU A N 1
ATOM 992 C CA . LEU A 1 133 ? -17.876 3.338 13.840 1.00 96.62 133 LEU A CA 1
ATOM 993 C C . LEU A 1 133 ? -16.490 3.468 14.478 1.00 96.62 133 LEU A C 1
ATOM 995 O O . LEU A 1 133 ? -15.516 3.658 13.753 1.00 96.62 133 LEU A O 1
ATOM 999 N N . LEU A 1 134 ? -16.372 3.340 15.803 1.00 97.88 134 LEU A N 1
ATOM 1000 C CA . LEU A 1 134 ? -15.085 3.402 16.505 1.00 97.88 134 LEU A CA 1
ATOM 1001 C C . LEU A 1 134 ? -14.199 2.195 16.176 1.00 97.88 134 LEU A C 1
ATOM 1003 O O . LEU A 1 134 ? -13.005 2.378 15.945 1.00 97.88 134 LEU A O 1
ATOM 1007 N N . VAL A 1 135 ? -14.772 0.989 16.079 1.00 98.19 135 VAL A N 1
ATOM 1008 C CA . VAL A 1 135 ? -14.050 -0.213 15.619 1.00 98.19 135 VAL A CA 1
ATOM 1009 C C . VAL A 1 135 ? -13.552 -0.025 14.185 1.00 98.19 135 VAL A C 1
ATOM 1011 O O . VAL A 1 135 ? -12.371 -0.228 13.910 1.00 98.19 135 VAL A O 1
ATOM 1014 N N . SER A 1 136 ? -14.425 0.441 13.288 1.00 97.00 136 SER A N 1
ATOM 1015 C CA . SER A 1 136 ? -14.060 0.718 11.892 1.00 97.00 136 SER A CA 1
ATOM 1016 C C . SER A 1 136 ? -12.981 1.802 11.799 1.00 97.00 136 SER A C 1
ATOM 1018 O O . SER A 1 136 ? -12.031 1.676 11.032 1.00 97.00 136 SER A O 1
ATOM 1020 N N . THR A 1 137 ? -13.084 2.855 12.617 1.00 97.94 137 THR A N 1
ATOM 1021 C CA . THR A 1 137 ? -12.098 3.946 12.670 1.00 97.94 137 THR A CA 1
ATOM 1022 C C . THR A 1 137 ? -10.747 3.427 13.145 1.00 97.94 137 THR A C 1
ATOM 1024 O O . THR A 1 137 ? -9.732 3.756 12.532 1.00 97.94 137 THR A O 1
ATOM 1027 N N . ALA A 1 138 ? -10.721 2.570 14.173 1.00 98.44 138 ALA A N 1
ATOM 1028 C CA . ALA A 1 138 ? -9.494 1.946 14.656 1.00 98.44 138 ALA A CA 1
ATOM 1029 C C . ALA A 1 138 ? -8.786 1.146 13.550 1.00 98.44 138 ALA A C 1
ATOM 1031 O O . ALA A 1 138 ? -7.580 1.309 13.356 1.00 98.44 138 ALA A O 1
ATOM 1032 N N . ASP A 1 139 ? -9.541 0.357 12.776 1.00 96.88 139 ASP A N 1
ATOM 1033 C CA . ASP A 1 139 ? -9.027 -0.432 11.646 1.00 96.88 139 ASP A CA 1
ATOM 1034 C C . ASP A 1 139 ? -8.504 0.425 10.470 1.00 96.88 139 ASP A C 1
ATOM 1036 O O . ASP A 1 139 ? -7.674 -0.018 9.673 1.00 96.88 139 ASP A O 1
ATOM 1040 N N . LYS A 1 140 ? -8.901 1.695 10.348 1.00 95.44 140 LYS A N 1
ATOM 1041 C CA . LYS A 1 140 ? -8.296 2.589 9.343 1.00 95.44 140 LYS A CA 1
ATOM 1042 C C . LYS A 1 140 ? -7.099 3.345 9.908 1.00 95.44 140 LYS A C 1
ATOM 1044 O O . LYS A 1 140 ? -6.021 3.345 9.306 1.00 95.44 140 LYS A O 1
ATOM 1049 N N . ILE A 1 141 ? -7.247 3.936 11.089 1.00 97.38 141 ILE A N 1
ATOM 1050 C CA . ILE A 1 141 ? -6.240 4.854 11.621 1.00 97.38 141 ILE A CA 1
ATOM 1051 C C . ILE A 1 141 ? -4.992 4.147 12.167 1.00 97.38 141 ILE A C 1
ATOM 1053 O O . ILE A 1 141 ? -3.935 4.775 12.244 1.00 97.38 141 ILE A O 1
ATOM 1057 N N . TRP A 1 142 ? -5.041 2.843 12.480 1.00 96.88 142 TRP A N 1
ATOM 1058 C CA . TRP A 1 142 ? -3.838 2.127 12.936 1.00 96.88 142 TRP A CA 1
ATOM 1059 C C . TRP A 1 142 ? -2.682 2.208 11.933 1.00 96.88 142 TRP A C 1
ATOM 1061 O O . TRP A 1 142 ? -1.536 2.322 12.366 1.00 96.88 142 TRP A O 1
ATOM 1071 N N . LYS A 1 143 ? -2.990 2.261 10.630 1.00 88.25 143 LYS A N 1
ATOM 1072 C CA . LYS A 1 143 ? -2.044 2.470 9.523 1.00 88.25 143 LYS A CA 1
ATOM 1073 C C . LYS A 1 143 ? -2.081 3.887 8.935 1.00 88.25 143 LYS A C 1
ATOM 1075 O O . LYS A 1 143 ? -1.739 4.089 7.776 1.00 88.25 143 LYS A O 1
ATOM 1080 N N . ASN A 1 144 ? -2.552 4.861 9.715 1.00 92.56 144 ASN A N 1
ATOM 1081 C CA . ASN A 1 144 ? -2.702 6.265 9.321 1.00 92.56 144 ASN A CA 1
ATOM 1082 C C . ASN A 1 144 ? -3.607 6.496 8.091 1.00 92.56 144 ASN A C 1
ATOM 1084 O O . ASN A 1 144 ? -3.440 7.468 7.354 1.00 92.56 144 ASN A O 1
ATOM 1088 N N . LYS A 1 145 ? -4.585 5.613 7.842 1.00 91.06 145 LYS A N 1
ATOM 1089 C CA . LYS A 1 145 ? -5.558 5.807 6.760 1.00 91.06 145 LYS A CA 1
ATOM 1090 C C . LYS A 1 145 ? -6.718 6.672 7.254 1.00 91.06 145 LYS A C 1
ATOM 1092 O O . LYS A 1 145 ? -7.489 6.242 8.109 1.00 91.06 145 LYS A O 1
ATOM 1097 N N . ARG A 1 146 ? -6.851 7.868 6.677 1.00 92.38 146 ARG A N 1
ATOM 1098 C CA . ARG A 1 146 ? -7.976 8.793 6.890 1.00 92.38 146 ARG A CA 1
ATOM 1099 C C . ARG A 1 146 ? -9.137 8.442 5.961 1.00 92.38 146 ARG A C 1
ATOM 1101 O O . ARG A 1 146 ? -8.910 8.101 4.800 1.00 92.38 146 ARG A O 1
ATOM 1108 N N . VAL A 1 147 ? -10.364 8.497 6.472 1.00 93.94 147 VAL A N 1
ATOM 1109 C CA . VAL A 1 147 ? -11.586 8.174 5.712 1.00 93.94 147 VAL A CA 1
ATOM 1110 C C . VAL A 1 147 ? -12.647 9.223 6.048 1.00 93.94 147 VAL A C 1
ATOM 1112 O O . VAL A 1 147 ? -13.386 9.036 7.018 1.00 93.94 147 VAL A O 1
ATOM 1115 N N . PRO A 1 148 ? -12.726 10.327 5.278 1.00 91.56 148 PRO A N 1
ATOM 1116 C CA . PRO A 1 148 ? -13.584 11.467 5.602 1.00 91.56 148 PRO A CA 1
ATOM 1117 C C . PRO A 1 148 ? -15.045 11.090 5.865 1.00 91.56 148 PRO A C 1
ATOM 1119 O O . PRO A 1 148 ? -15.647 11.579 6.814 1.00 91.56 148 PRO A O 1
ATOM 1122 N N . GLU A 1 149 ? -15.611 10.160 5.094 1.00 91.69 149 GLU A N 1
ATOM 1123 C CA . GLU A 1 149 ? -17.008 9.744 5.247 1.00 91.69 149 GLU A CA 1
ATOM 1124 C C . GLU A 1 149 ? -17.264 9.004 6.569 1.00 91.69 149 GLU A C 1
ATOM 1126 O O . GLU A 1 149 ? -18.330 9.141 7.168 1.00 91.69 149 GLU A O 1
ATOM 1131 N N . LEU A 1 150 ? -16.297 8.212 7.039 1.00 93.75 150 LEU A N 1
ATOM 1132 C CA . LEU A 1 150 ? -16.379 7.519 8.326 1.00 93.75 150 LEU A CA 1
ATOM 1133 C C . LEU A 1 150 ? -16.201 8.507 9.485 1.00 93.75 150 LEU A C 1
ATOM 1135 O O . LEU A 1 150 ? -16.941 8.455 10.468 1.00 93.75 150 LEU A O 1
ATOM 1139 N N . GLU A 1 151 ? -15.255 9.432 9.346 1.00 95.12 151 GLU A N 1
ATOM 1140 C CA . GLU A 1 151 ? -14.993 10.493 10.320 1.00 95.12 151 GLU A CA 1
ATOM 1141 C C . GLU A 1 151 ? -16.229 11.386 10.511 1.00 95.12 151 GLU A C 1
ATOM 1143 O O . GLU A 1 151 ? -16.629 11.667 11.643 1.00 95.12 151 GLU A O 1
ATOM 1148 N N . ASP A 1 152 ? -16.911 11.735 9.420 1.00 92.31 152 ASP A N 1
ATOM 1149 C CA . ASP A 1 152 ? -18.165 12.491 9.431 1.00 92.31 152 ASP A CA 1
ATOM 1150 C C . ASP A 1 152 ? -19.280 11.769 10.195 1.00 92.31 152 ASP A C 1
ATOM 1152 O O . ASP A 1 152 ? -20.027 12.394 10.959 1.00 92.31 152 ASP A O 1
ATOM 1156 N N . LEU A 1 153 ? -19.389 10.447 10.031 1.00 93.50 153 LEU A N 1
ATOM 1157 C CA . LEU A 1 153 ? -20.359 9.632 10.760 1.00 93.50 153 LEU A CA 1
ATOM 1158 C C . LEU A 1 153 ? -20.050 9.598 12.261 1.00 93.50 153 LEU A C 1
ATOM 1160 O O . LEU A 1 153 ? -20.976 9.732 13.066 1.00 93.50 153 LEU A O 1
ATOM 1164 N N . VAL A 1 154 ? -18.775 9.471 12.645 1.00 94.94 154 VAL A N 1
ATOM 1165 C CA . VAL A 1 154 ? -18.344 9.529 14.053 1.00 94.94 154 VAL A CA 1
ATOM 1166 C C . VAL A 1 154 ? -18.702 10.884 14.657 1.00 94.94 154 VAL A C 1
ATOM 1168 O O . VAL A 1 154 ? -19.389 10.933 15.679 1.00 94.94 154 VAL A O 1
ATOM 1171 N N . VAL A 1 155 ? -18.322 11.984 13.998 1.00 93.50 155 VAL A N 1
ATOM 1172 C CA . VAL A 1 155 ? -18.637 13.352 14.446 1.00 93.50 155 VAL A CA 1
ATOM 1173 C C . VAL A 1 155 ? -20.146 13.532 14.599 1.00 93.50 155 VAL A C 1
ATOM 1175 O O . VAL A 1 155 ? -20.609 13.996 15.639 1.00 93.50 155 VAL A O 1
ATOM 1178 N N . THR A 1 156 ? -20.931 13.091 13.614 1.00 91.19 156 THR A N 1
ATOM 1179 C CA . THR A 1 156 ? -22.397 13.184 13.651 1.00 91.19 156 THR A CA 1
ATOM 1180 C C . THR A 1 156 ? -22.987 12.444 14.854 1.00 91.19 156 THR A C 1
ATOM 1182 O O . THR A 1 156 ? -23.897 12.955 15.512 1.00 91.19 156 THR A O 1
ATOM 1185 N N . ARG A 1 157 ? -22.489 11.242 15.178 1.00 90.38 157 ARG A N 1
ATOM 1186 C CA . ARG A 1 157 ? -22.968 10.475 16.340 1.00 90.38 157 ARG A CA 1
ATOM 1187 C C . ARG A 1 157 ? -22.571 11.119 17.665 1.00 90.38 157 ARG A C 1
ATOM 1189 O O . ARG A 1 157 ? -23.411 11.174 18.559 1.00 90.38 157 ARG A O 1
ATOM 1196 N N . LEU A 1 158 ? -21.356 11.654 17.773 1.00 90.62 158 LEU A N 1
ATOM 1197 C CA . LEU A 1 158 ? -20.898 12.366 18.971 1.00 90.62 158 LEU A CA 1
ATOM 1198 C C . LEU A 1 158 ? -21.701 13.656 19.213 1.00 90.62 158 LEU A C 1
ATOM 1200 O O . LEU A 1 158 ? -22.132 13.914 20.337 1.00 90.62 158 LEU A O 1
ATOM 1204 N N . VAL A 1 159 ? -21.975 14.440 18.164 1.00 87.50 159 VAL A N 1
ATOM 1205 C CA . VAL A 1 159 ? -22.801 15.658 18.266 1.00 87.50 159 VAL A CA 1
ATOM 1206 C C . VAL A 1 159 ? -24.214 15.317 18.744 1.00 87.50 159 VAL A C 1
ATOM 1208 O O . VAL A 1 159 ? -24.683 15.898 19.722 1.00 87.50 159 VAL A O 1
ATOM 1211 N N . ARG A 1 160 ? -24.864 14.319 18.130 1.00 82.94 160 ARG A N 1
ATOM 1212 C CA . ARG A 1 160 ? -26.211 13.880 18.535 1.00 82.94 160 ARG A CA 1
ATOM 1213 C C . ARG A 1 160 ? -26.265 13.404 19.981 1.00 82.94 160 ARG A C 1
ATOM 1215 O O . ARG A 1 160 ? -27.198 13.737 20.705 1.00 82.94 160 ARG A O 1
ATOM 1222 N N . ALA A 1 161 ? -25.273 12.631 20.408 1.00 75.19 161 ALA A N 1
ATOM 1223 C CA . ALA A 1 161 ? -25.293 12.021 21.728 1.00 75.19 161 ALA A CA 1
ATOM 1224 C C . ALA A 1 161 ? -25.022 13.014 22.874 1.00 75.19 161 ALA A C 1
ATOM 1226 O O . ALA A 1 161 ? -25.409 12.758 24.008 1.00 75.19 161 ALA A O 1
ATOM 1227 N N . THR A 1 162 ? -24.426 14.175 22.585 1.00 70.56 162 THR A N 1
ATOM 1228 C CA . THR A 1 162 ? -24.189 15.233 23.585 1.00 70.56 162 THR A CA 1
ATOM 1229 C C . THR A 1 162 ? -25.359 16.199 23.768 1.00 70.56 162 THR A C 1
ATOM 1231 O O . THR A 1 162 ? -25.264 17.117 24.582 1.00 70.56 162 THR A O 1
ATOM 1234 N N . GLY A 1 163 ? -26.458 16.034 23.020 1.00 62.62 163 GLY A N 1
ATOM 1235 C CA . GLY A 1 163 ? -27.632 16.905 23.125 1.00 62.62 163 GLY A CA 1
ATOM 1236 C C . GLY A 1 163 ? -27.368 18.365 22.736 1.00 62.62 163 GLY A C 1
ATOM 1237 O O . GLY A 1 163 ? -28.184 19.229 23.039 1.00 62.62 163 GLY A O 1
ATOM 1238 N N . ARG A 1 164 ? -26.254 18.658 22.047 1.00 56.72 164 ARG A N 1
ATOM 1239 C CA . ARG A 1 164 ? -25.914 19.993 21.518 1.00 56.72 164 ARG A CA 1
ATOM 1240 C C . ARG A 1 164 ? -26.673 20.338 20.230 1.00 56.72 164 ARG A C 1
ATOM 1242 O O . ARG A 1 164 ? -26.204 21.140 19.429 1.00 56.72 164 ARG A O 1
ATOM 1249 N N . GLU A 1 165 ? -27.849 19.751 20.031 1.00 48.50 165 GLU A N 1
ATOM 1250 C CA . GLU A 1 165 ? -28.800 20.217 19.027 1.00 48.50 165 GLU A CA 1
ATOM 1251 C C . GLU A 1 165 ? -29.599 21.384 19.633 1.00 48.50 165 GLU A C 1
ATOM 1253 O O . GLU A 1 165 ? -30.572 21.190 20.357 1.00 48.50 165 GLU A O 1
ATOM 1258 N N . GLY A 1 166 ? -29.164 22.612 19.335 1.00 46.94 166 GLY A N 1
ATOM 1259 C CA . GLY A 1 166 ? -29.990 23.817 19.443 1.00 46.94 166 GLY A CA 1
ATOM 1260 C C . GLY A 1 166 ? -29.852 24.661 20.716 1.00 46.94 166 GLY A C 1
ATOM 1261 O O . GLY A 1 166 ? -30.647 24.540 21.641 1.00 46.94 166 GLY A O 1
ATOM 1262 N N . GLU A 1 167 ? -28.978 25.671 20.670 1.00 38.00 167 GLU A N 1
ATOM 1263 C CA . GLU A 1 167 ? -29.309 26.997 21.215 1.00 38.00 167 GLU A CA 1
ATOM 1264 C C . GLU A 1 167 ? -29.274 28.036 20.077 1.00 38.00 167 GLU A C 1
ATOM 1266 O O . GLU A 1 167 ? -28.240 28.339 19.488 1.00 38.00 167 GLU A O 1
ATOM 1271 N N . GLU A 1 168 ? -30.476 28.512 19.748 1.00 40.69 168 GLU A N 1
ATOM 1272 C CA . GLU A 1 168 ? -30.909 29.509 18.761 1.00 40.69 168 GLU A CA 1
ATOM 1273 C C . GLU A 1 168 ? -29.870 30.504 18.193 1.00 40.69 168 GLU A C 1
ATOM 1275 O O . GLU A 1 168 ? -29.615 31.582 18.737 1.00 40.69 168 GLU A O 1
ATOM 1280 N N . GLY A 1 169 ? -29.462 30.245 16.947 1.00 35.06 169 GLY A N 1
ATOM 1281 C CA . GLY A 1 169 ? -29.147 31.272 15.954 1.00 35.06 169 GLY A CA 1
ATOM 1282 C C . GLY A 1 169 ? -30.431 31.857 15.356 1.00 35.06 169 GLY A C 1
ATOM 1283 O O . GLY A 1 169 ? -31.043 31.323 14.436 1.00 35.06 169 GLY A O 1
ATOM 1284 N N . ARG A 1 170 ? -30.870 32.968 15.935 1.00 37.84 170 ARG A N 1
ATOM 1285 C CA . ARG A 1 170 ? -31.963 33.846 15.499 1.00 37.84 170 ARG A CA 1
ATOM 1286 C C . ARG A 1 170 ? -31.918 34.129 13.982 1.00 37.84 170 ARG A C 1
ATOM 1288 O O . ARG A 1 170 ? -30.936 34.673 13.497 1.00 37.84 170 ARG A O 1
ATOM 1295 N N . LYS A 1 171 ? -33.027 33.839 13.280 1.00 42.53 171 LYS A N 1
ATOM 1296 C CA . LYS A 1 171 ? -33.349 34.187 11.873 1.00 42.53 171 LYS A CA 1
ATOM 1297 C C . LYS A 1 171 ? -32.453 35.273 11.242 1.00 42.53 171 LYS A C 1
ATOM 1299 O O . LYS A 1 171 ? -32.620 36.453 11.557 1.00 42.53 171 LYS A O 1
ATOM 1304 N N . GLY A 1 172 ? -31.654 34.889 10.245 1.00 36.56 172 GLY A N 1
ATOM 1305 C CA . GLY A 1 172 ? -31.006 35.817 9.317 1.00 36.56 172 GLY A CA 1
ATOM 1306 C C . GLY A 1 172 ? -30.275 35.121 8.165 1.00 36.56 172 GLY A C 1
ATOM 1307 O O . GLY A 1 172 ? -29.196 34.609 8.381 1.00 36.56 172 GLY A O 1
ATOM 1308 N N . GLN A 1 173 ? -30.870 35.181 6.966 1.00 33.06 173 GLN A N 1
ATOM 1309 C CA . GLN A 1 173 ? -30.289 35.020 5.617 1.00 33.06 173 GLN A CA 1
ATOM 1310 C C . GLN A 1 173 ? -29.458 33.769 5.249 1.00 33.06 173 GLN A C 1
ATOM 1312 O O . GLN A 1 173 ? -28.543 33.341 5.934 1.00 33.06 173 GLN A O 1
ATOM 1317 N N . GLU A 1 174 ? -29.794 33.242 4.068 1.00 41.25 174 GLU A N 1
ATOM 1318 C CA . GLU A 1 174 ? -29.163 32.144 3.326 1.00 41.25 174 GLU A CA 1
ATOM 1319 C C . GLU A 1 174 ? -27.624 32.129 3.451 1.00 41.25 174 GLU A C 1
ATOM 1321 O O . GLU A 1 174 ? -26.955 33.074 3.030 1.00 41.25 174 GLU A O 1
ATOM 1326 N N . GLY A 1 175 ? -27.075 31.046 4.027 1.00 38.75 175 GLY A N 1
ATOM 1327 C CA . GLY A 1 175 ? -25.626 30.822 4.156 1.00 38.75 175 GLY A CA 1
ATOM 1328 C C . GLY A 1 175 ? -25.128 30.019 5.376 1.00 38.75 175 GLY A C 1
ATOM 1329 O O . GLY A 1 175 ? -23.919 29.863 5.516 1.00 38.75 175 GLY A O 1
ATOM 1330 N N . GLU A 1 176 ? -25.997 29.508 6.260 1.00 37.72 176 GLU A N 1
ATOM 1331 C CA . GLU A 1 176 ? -25.612 28.888 7.551 1.00 37.72 176 GLU A CA 1
ATOM 1332 C C . GLU A 1 176 ? -25.857 27.362 7.663 1.00 37.72 176 GLU A C 1
ATOM 1334 O O . GLU A 1 176 ? -26.248 26.873 8.713 1.00 37.72 176 GLU A O 1
ATOM 1339 N N . GLU A 1 177 ? -25.577 26.562 6.629 1.00 41.34 177 GLU A N 1
ATOM 1340 C CA . GLU A 1 177 ? -25.582 25.081 6.757 1.00 41.34 177 GLU A CA 1
ATOM 1341 C C . GLU A 1 177 ? -24.294 24.506 7.384 1.00 41.34 177 GLU A C 1
ATOM 1343 O O . GLU A 1 177 ? -24.160 23.302 7.569 1.00 41.34 177 GLU A O 1
ATOM 1348 N N . GLY A 1 178 ? -23.325 25.356 7.728 1.00 45.06 178 GLY A N 1
ATOM 1349 C CA . GLY A 1 178 ? -21.985 24.899 8.078 1.00 45.06 178 GLY A CA 1
ATOM 1350 C C . GLY A 1 178 ? -21.643 24.824 9.561 1.00 45.06 178 GLY A C 1
ATOM 1351 O O . GLY A 1 178 ? -20.591 24.292 9.845 1.00 45.06 178 GLY A O 1
ATOM 1352 N N . ARG A 1 179 ? -22.399 25.382 10.516 1.00 48.00 179 ARG A N 1
ATOM 1353 C CA . ARG A 1 179 ? -21.851 25.676 11.868 1.00 48.00 179 ARG A CA 1
ATOM 1354 C C . ARG A 1 179 ? -22.015 24.591 12.940 1.00 48.00 179 ARG A C 1
ATOM 1356 O O . ARG A 1 179 ? -21.352 24.688 13.972 1.00 48.00 179 ARG A O 1
ATOM 1363 N N . GLU A 1 180 ? -22.828 23.567 12.717 1.00 57.19 180 GLU A N 1
ATOM 1364 C CA . GLU A 1 180 ? -23.049 22.499 13.700 1.00 57.19 180 GLU A CA 1
ATOM 1365 C C . GLU A 1 180 ? -21.912 21.459 13.637 1.00 57.19 180 GLU A C 1
ATOM 1367 O O . GLU A 1 180 ? -21.655 20.866 12.594 1.00 57.19 180 GLU A O 1
ATOM 1372 N N . GLY A 1 181 ? -21.188 21.254 14.745 1.00 68.69 181 GLY A N 1
ATOM 1373 C CA . GLY A 1 181 ? -20.187 20.181 14.868 1.00 68.69 181 GLY A CA 1
ATOM 1374 C C . GLY A 1 181 ? -18.734 20.515 14.491 1.00 68.69 181 GLY A C 1
ATOM 1375 O O . GLY A 1 181 ? -17.902 19.610 14.475 1.00 68.69 181 GLY A O 1
ATOM 1376 N N . TRP A 1 182 ? -18.373 21.777 14.203 1.00 81.56 182 TRP A N 1
ATOM 1377 C CA . TRP A 1 182 ? -16.975 22.149 13.876 1.00 81.56 182 TRP A CA 1
ATOM 1378 C C . TRP A 1 182 ? -15.979 21.858 15.000 1.00 81.56 182 TRP A C 1
ATOM 1380 O O . TRP A 1 182 ? -14.853 21.445 14.733 1.00 81.56 182 TRP A O 1
ATOM 1390 N N . VAL A 1 183 ? -16.380 22.092 16.251 1.00 85.81 183 VAL A N 1
ATOM 1391 C CA . VAL A 1 183 ? -15.518 21.864 17.420 1.00 85.81 183 VAL A CA 1
ATOM 1392 C C . VAL A 1 183 ? -15.260 20.370 17.599 1.00 85.81 183 VAL A C 1
ATOM 1394 O O . VAL A 1 183 ? -14.146 19.963 17.914 1.00 85.81 183 VAL A O 1
ATOM 1397 N N . GLU A 1 184 ? -16.284 19.547 17.396 1.00 88.88 184 GLU A N 1
ATOM 1398 C CA . GLU A 1 184 ? -16.201 18.092 17.441 1.00 88.88 184 GLU A CA 1
ATOM 1399 C C . GLU A 1 184 ? -15.360 17.556 16.280 1.00 88.88 184 GLU A C 1
ATOM 1401 O O . GLU A 1 184 ? -14.486 16.726 16.507 1.00 88.88 184 GLU A O 1
ATOM 1406 N N . ARG A 1 185 ? -15.545 18.089 15.069 1.00 91.31 185 ARG A N 1
ATOM 1407 C CA . ARG A 1 185 ? -14.745 17.740 13.889 1.00 91.31 185 ARG A CA 1
ATOM 1408 C C . ARG A 1 185 ? -13.260 18.024 14.086 1.00 91.31 185 ARG A C 1
ATOM 1410 O O . ARG A 1 185 ? -12.455 17.133 13.850 1.00 91.31 185 ARG A O 1
ATOM 1417 N N . LEU A 1 186 ? -12.903 19.224 14.546 1.00 92.19 186 LEU A N 1
ATOM 1418 C CA . LEU A 1 186 ? -11.505 19.578 14.806 1.00 92.19 186 LEU A CA 1
ATOM 1419 C C . LEU A 1 186 ? -10.900 18.682 15.895 1.00 92.19 186 LEU A C 1
ATOM 1421 O O . LEU A 1 186 ? -9.782 18.206 15.759 1.00 92.19 186 LEU A O 1
ATOM 1425 N N . ALA A 1 187 ? -11.662 18.394 16.953 1.00 94.06 187 ALA A N 1
ATOM 1426 C CA . ALA A 1 187 ? -11.182 17.546 18.037 1.00 94.06 187 ALA A CA 1
ATOM 1427 C C . ALA A 1 187 ? -10.975 16.079 17.601 1.00 94.06 187 ALA A C 1
ATOM 1429 O O . ALA A 1 187 ? -10.051 15.427 18.086 1.00 94.06 187 ALA A O 1
ATOM 1430 N N . VAL A 1 188 ? -11.818 15.558 16.699 1.00 95.62 188 VAL A N 1
ATOM 1431 C CA . VAL A 1 188 ? -11.621 14.239 16.072 1.00 95.62 188 VAL A CA 1
ATOM 1432 C C . VAL A 1 188 ? -10.419 14.266 15.125 1.00 95.62 188 VAL A C 1
ATOM 1434 O O . VAL A 1 188 ? -9.614 13.342 15.161 1.00 95.62 188 VAL A O 1
ATOM 1437 N N . ASP A 1 189 ? -10.246 15.320 14.329 1.00 95.06 189 ASP A N 1
ATOM 1438 C CA . ASP A 1 189 ? -9.099 15.466 13.425 1.00 95.06 189 ASP A CA 1
ATOM 1439 C C . ASP A 1 189 ? -7.761 15.458 14.185 1.00 95.06 189 ASP A C 1
ATOM 1441 O O . ASP A 1 189 ? -6.901 14.625 13.900 1.00 95.06 189 ASP A O 1
ATOM 1445 N N . GLU A 1 190 ? -7.633 16.277 15.234 1.00 97.25 190 GLU A N 1
ATOM 1446 C CA . GLU A 1 190 ? -6.446 16.324 16.104 1.00 97.25 190 GLU A CA 1
ATOM 1447 C C . GLU A 1 190 ? -6.166 14.970 16.787 1.00 97.25 190 GLU A C 1
ATOM 1449 O O . GLU A 1 190 ? -5.014 14.554 16.952 1.00 97.25 190 GLU A O 1
ATOM 1454 N N . LEU A 1 191 ? -7.221 14.254 17.198 1.00 98.19 191 LEU A N 1
ATOM 1455 C CA . LEU A 1 191 ? -7.111 12.906 17.759 1.00 98.19 191 LEU A CA 1
ATOM 1456 C C . LEU A 1 191 ? -6.538 11.925 16.733 1.00 98.19 191 LEU A C 1
ATOM 1458 O O . LEU A 1 191 ? -5.604 11.185 17.054 1.00 98.19 191 LEU A O 1
ATOM 1462 N N . LEU A 1 192 ? -7.111 11.897 15.530 1.00 97.94 192 LEU A N 1
ATOM 1463 C CA . LEU A 1 192 ? -6.723 10.961 14.482 1.00 97.94 192 LEU A CA 1
ATOM 1464 C C . LEU A 1 192 ? -5.326 11.270 13.946 1.00 97.94 192 LEU A C 1
ATOM 1466 O O . LEU A 1 192 ? -4.564 10.334 13.729 1.00 97.94 192 LEU A O 1
ATOM 1470 N N . GLU A 1 193 ? -4.945 12.541 13.820 1.00 95.50 193 GLU A N 1
ATOM 1471 C CA . GLU A 1 193 ? -3.578 12.944 13.471 1.00 95.50 193 GLU A CA 1
ATOM 1472 C C . GLU A 1 193 ? -2.566 12.432 14.507 1.00 95.50 193 GLU A C 1
ATOM 1474 O O . GLU A 1 193 ? -1.584 11.770 14.159 1.00 95.50 193 GLU A O 1
ATOM 1479 N N . ARG A 1 194 ? -2.841 12.641 15.802 1.00 97.69 194 ARG A N 1
ATOM 1480 C CA . ARG A 1 194 ? -1.972 12.165 16.887 1.00 97.69 194 ARG A CA 1
ATOM 1481 C C . ARG A 1 194 ? -1.844 10.642 16.916 1.00 97.69 194 ARG A C 1
ATOM 1483 O O . ARG A 1 194 ? -0.742 10.129 17.099 1.00 97.69 194 ARG A O 1
ATOM 1490 N N . ILE A 1 195 ? -2.951 9.911 16.778 1.00 97.38 195 ILE A N 1
ATOM 1491 C CA . ILE A 1 195 ? -2.930 8.440 16.747 1.00 97.38 195 ILE A CA 1
ATOM 1492 C C . ILE A 1 195 ? -2.200 7.951 15.490 1.00 97.38 195 ILE A C 1
ATOM 1494 O O . ILE A 1 195 ? -1.361 7.046 15.571 1.00 97.38 195 ILE A O 1
ATOM 1498 N N . GLY A 1 196 ? -2.505 8.557 14.342 1.00 91.06 196 GLY A N 1
ATOM 1499 C CA . GLY A 1 196 ? -1.944 8.245 13.032 1.00 91.06 196 GLY A CA 1
ATOM 1500 C C . GLY A 1 196 ? -0.427 8.406 12.976 1.00 91.06 196 GLY A C 1
ATOM 1501 O O . GLY A 1 196 ? 0.243 7.555 12.399 1.00 91.06 196 GLY A O 1
ATOM 1502 N N . GLY A 1 197 ? 0.134 9.392 13.684 1.00 86.44 197 GLY A N 1
ATOM 1503 C CA . GLY A 1 197 ? 1.586 9.585 13.807 1.00 86.44 197 GLY A CA 1
ATOM 1504 C C . GLY A 1 197 ? 2.358 8.392 14.397 1.00 86.44 197 GLY A C 1
ATOM 1505 O O . GLY A 1 197 ? 3.566 8.301 14.215 1.00 86.44 197 GLY A O 1
ATOM 1506 N N . GLY A 1 198 ? 1.685 7.451 15.070 1.00 86.69 198 GLY A N 1
ATOM 1507 C CA . GLY A 1 198 ? 2.284 6.203 15.565 1.00 86.69 198 GLY A CA 1
ATOM 1508 C C . GLY A 1 198 ? 2.171 4.999 14.618 1.00 86.69 198 GLY A C 1
ATOM 1509 O O . GLY A 1 198 ? 2.448 3.877 15.043 1.00 86.69 198 GLY A O 1
ATOM 1510 N N . ALA A 1 199 ? 1.697 5.184 13.381 1.00 84.31 199 ALA A N 1
ATOM 1511 C CA . ALA A 1 199 ? 1.385 4.078 12.474 1.00 84.31 199 ALA A CA 1
ATOM 1512 C C . ALA A 1 199 ? 2.609 3.262 12.056 1.00 84.31 199 ALA A C 1
ATOM 1514 O O . ALA A 1 199 ? 2.529 2.035 12.060 1.00 84.31 199 ALA A O 1
ATOM 1515 N N . ASP A 1 200 ? 3.741 3.914 11.790 1.00 72.12 200 ASP A N 1
ATOM 1516 C CA . ASP A 1 200 ? 4.968 3.242 11.347 1.00 72.12 200 ASP A CA 1
ATOM 1517 C C . ASP A 1 200 ? 5.431 2.178 12.354 1.00 72.12 200 ASP A C 1
ATOM 1519 O O . ASP A 1 200 ? 5.795 1.068 11.973 1.00 72.12 200 ASP A O 1
ATOM 1523 N N . HIS A 1 201 ? 5.321 2.462 13.657 1.00 82.56 201 HIS A N 1
ATOM 1524 C CA . HIS A 1 201 ? 5.651 1.499 14.711 1.00 82.56 201 HIS A CA 1
ATOM 1525 C C . HIS A 1 201 ? 4.708 0.287 14.729 1.00 82.56 201 HIS A C 1
ATOM 1527 O O . HIS A 1 201 ? 5.150 -0.841 14.951 1.00 82.56 201 HIS A O 1
ATOM 1533 N N . ARG A 1 202 ? 3.408 0.498 14.491 1.00 92.12 202 ARG A N 1
ATOM 1534 C CA . ARG A 1 202 ? 2.414 -0.587 14.431 1.00 92.12 202 ARG A CA 1
ATOM 1535 C C . ARG A 1 202 ? 2.596 -1.448 13.182 1.00 92.12 202 ARG A C 1
ATOM 1537 O O . ARG A 1 202 ? 2.508 -2.670 13.280 1.00 92.12 202 ARG A O 1
ATOM 1544 N N . LEU A 1 203 ? 2.896 -0.820 12.046 1.00 82.69 203 LEU A N 1
ATOM 1545 C CA . LEU A 1 203 ? 3.217 -1.501 10.792 1.00 82.69 203 LEU A CA 1
ATOM 1546 C C . LEU A 1 203 ? 4.495 -2.335 10.936 1.00 82.69 203 LEU A C 1
ATOM 1548 O O . LEU A 1 203 ? 4.472 -3.524 10.636 1.00 82.69 203 LEU A O 1
ATOM 1552 N N . ALA A 1 204 ? 5.566 -1.773 11.506 1.00 73.50 204 ALA A N 1
ATOM 1553 C CA . ALA A 1 204 ? 6.806 -2.506 11.779 1.00 73.50 204 ALA A CA 1
ATOM 1554 C C . ALA A 1 204 ? 6.593 -3.696 12.736 1.00 73.50 204 ALA A C 1
ATOM 1556 O O . ALA A 1 204 ? 7.133 -4.787 12.527 1.00 73.50 204 ALA A O 1
ATOM 1557 N N . PHE A 1 205 ? 5.763 -3.518 13.771 1.00 84.31 205 PHE A N 1
ATOM 1558 C CA . PHE A 1 205 ? 5.394 -4.608 14.673 1.00 84.31 205 PHE A CA 1
ATOM 1559 C C . PHE A 1 205 ? 4.661 -5.736 13.937 1.00 84.31 205 PHE A C 1
ATOM 1561 O O . PHE A 1 205 ? 5.029 -6.899 14.087 1.00 84.31 205 PHE A O 1
ATOM 1568 N N . GLN A 1 206 ? 3.656 -5.416 13.118 1.00 89.75 206 GLN A N 1
ATOM 1569 C CA . GLN A 1 206 ? 2.950 -6.423 12.326 1.00 89.75 206 GLN A CA 1
ATOM 1570 C C . GLN A 1 206 ? 3.877 -7.103 11.308 1.00 89.75 206 GLN A C 1
ATOM 1572 O O . GLN A 1 206 ? 3.812 -8.321 11.151 1.00 89.75 206 GLN A O 1
ATOM 1577 N N . ALA A 1 207 ? 4.767 -6.346 10.660 1.00 79.12 207 ALA A N 1
ATOM 1578 C CA . ALA A 1 207 ? 5.728 -6.853 9.682 1.00 79.12 207 ALA A CA 1
ATOM 1579 C C . ALA A 1 207 ? 6.718 -7.869 10.280 1.00 79.12 207 ALA A C 1
ATOM 1581 O O . ALA A 1 207 ? 7.167 -8.769 9.578 1.00 79.12 207 ALA A O 1
ATOM 1582 N N . SER A 1 208 ? 6.967 -7.816 11.595 1.00 78.31 208 SER A N 1
ATOM 1583 C CA . SER A 1 208 ? 7.752 -8.835 12.318 1.00 78.31 208 SER A CA 1
ATOM 1584 C C . SER A 1 208 ? 7.099 -10.231 12.317 1.00 78.31 208 SER A C 1
ATOM 1586 O O . SER A 1 208 ? 7.715 -11.211 12.745 1.00 78.31 208 SER A O 1
ATOM 1588 N N . PHE A 1 209 ? 5.847 -10.329 11.859 1.00 80.69 209 PHE A N 1
ATOM 1589 C CA . PHE A 1 209 ? 5.085 -11.558 11.688 1.00 80.69 209 PHE A CA 1
ATOM 1590 C C . PHE A 1 209 ? 4.610 -11.641 10.229 1.00 80.69 209 PHE A C 1
ATOM 1592 O O . PHE A 1 209 ? 3.521 -11.155 9.898 1.00 80.69 209 PHE A O 1
ATOM 1599 N N . PRO A 1 210 ? 5.411 -12.230 9.325 1.00 68.69 210 PRO A N 1
ATOM 1600 C CA . PRO A 1 210 ? 5.008 -12.380 7.933 1.00 68.69 210 PRO A CA 1
ATOM 1601 C C . PRO A 1 210 ? 3.744 -13.241 7.837 1.00 68.69 210 PRO A C 1
ATOM 1603 O O . PRO A 1 210 ? 3.472 -14.088 8.700 1.00 68.69 210 PRO A O 1
ATOM 1606 N N . ALA A 1 211 ? 2.934 -12.993 6.807 1.00 65.19 211 ALA A N 1
ATOM 1607 C CA . ALA A 1 211 ? 1.775 -13.835 6.545 1.00 65.19 211 ALA A CA 1
ATOM 1608 C C . ALA A 1 211 ? 2.278 -15.267 6.303 1.00 65.19 211 ALA A C 1
ATOM 1610 O O . ALA A 1 211 ? 3.369 -15.435 5.754 1.00 65.19 211 ALA A O 1
ATOM 1611 N N . PRO A 1 212 ? 1.533 -16.311 6.704 1.00 54.09 212 PRO A N 1
ATOM 1612 C CA . PRO A 1 212 ? 1.882 -17.655 6.284 1.00 54.09 212 PRO A CA 1
ATOM 1613 C C . PRO A 1 212 ? 1.942 -17.663 4.756 1.00 54.09 212 PRO A C 1
ATOM 1615 O O . PRO A 1 212 ? 0.919 -17.436 4.107 1.00 54.09 212 PRO A O 1
ATOM 1618 N N . VAL A 1 213 ? 3.126 -17.918 4.188 1.00 48.75 213 VAL A N 1
ATOM 1619 C CA . VAL A 1 213 ? 3.238 -18.339 2.790 1.00 48.75 213 VAL A CA 1
ATOM 1620 C C . VAL A 1 213 ? 2.322 -19.546 2.703 1.00 48.75 213 VAL A C 1
ATOM 1622 O O . VAL A 1 213 ? 2.548 -20.528 3.415 1.00 48.75 213 VAL A O 1
ATOM 1625 N N . ALA A 1 214 ? 1.209 -19.428 1.976 1.00 44.16 214 ALA A N 1
ATOM 1626 C CA . ALA A 1 214 ? 0.210 -20.482 1.940 1.00 44.16 214 ALA A CA 1
ATOM 1627 C C . ALA A 1 214 ? 0.931 -21.787 1.586 1.00 44.16 214 ALA A C 1
ATOM 1629 O O . ALA A 1 214 ? 1.512 -21.911 0.512 1.00 44.16 214 ALA A O 1
ATOM 1630 N N . GLY A 1 215 ? 0.969 -22.734 2.525 1.00 36.50 215 GLY A N 1
ATOM 1631 C CA . GLY A 1 215 ? 1.544 -24.044 2.274 1.00 36.50 215 GLY A CA 1
ATOM 1632 C C . GLY A 1 215 ? 0.699 -24.704 1.198 1.00 36.50 215 GLY A C 1
ATOM 1633 O O . GLY A 1 215 ? -0.402 -25.177 1.480 1.00 36.50 215 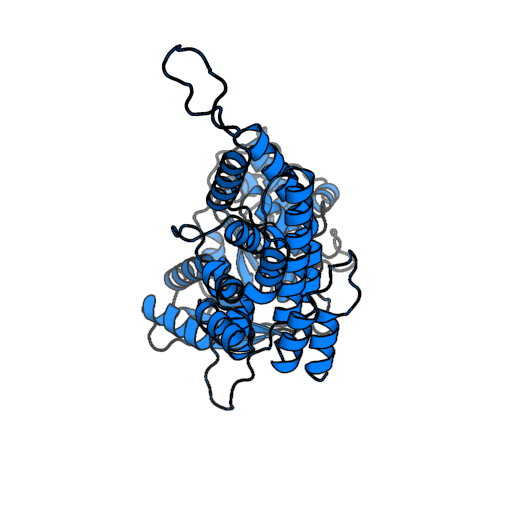GLY A O 1
ATOM 1634 N N . PHE A 1 216 ? 1.169 -24.671 -0.045 1.00 39.41 216 PHE A N 1
ATOM 1635 C CA . PHE A 1 216 ? 0.466 -25.304 -1.147 1.00 39.41 216 PHE A CA 1
ATOM 1636 C C . PHE A 1 216 ? 0.500 -26.810 -0.937 1.00 39.41 216 PHE A C 1
ATOM 1638 O O . PHE A 1 216 ? 1.563 -27.402 -0.747 1.00 39.41 216 PHE A O 1
ATOM 1645 N N . ALA A 1 217 ? -0.676 -27.437 -0.973 1.00 35.97 217 ALA A N 1
ATOM 1646 C CA . ALA A 1 217 ? -0.760 -28.868 -1.209 1.00 35.97 217 ALA A CA 1
ATOM 1647 C C . ALA A 1 217 ? 0.080 -29.188 -2.457 1.00 35.97 217 ALA A C 1
ATOM 1649 O O . ALA A 1 217 ? -0.051 -28.486 -3.463 1.00 35.97 217 ALA A O 1
ATOM 1650 N N . GLU A 1 218 ? 0.945 -30.206 -2.390 1.00 30.42 218 GLU A N 1
ATOM 1651 C CA . GLU A 1 218 ? 1.737 -30.655 -3.541 1.00 30.42 218 GLU A CA 1
ATOM 1652 C C . GLU A 1 218 ? 0.828 -30.787 -4.777 1.00 30.42 218 GLU A C 1
ATOM 1654 O O . GLU A 1 218 ? -0.067 -31.632 -4.819 1.00 30.42 218 GLU A O 1
ATOM 1659 N N . GLY A 1 219 ? 1.034 -29.911 -5.767 1.00 43.12 219 GLY A N 1
ATOM 1660 C CA . GLY A 1 219 ? 0.298 -29.901 -7.036 1.00 43.12 219 GLY A CA 1
ATOM 1661 C C . GLY A 1 219 ? -0.811 -28.849 -7.203 1.00 43.12 219 GLY A C 1
ATOM 1662 O O . GLY A 1 219 ? -1.407 -28.814 -8.278 1.00 43.12 219 GLY A O 1
ATOM 1663 N N . ALA A 1 220 ? -1.099 -27.989 -6.216 1.00 51.41 220 ALA A N 1
ATOM 1664 C CA . ALA A 1 220 ? -2.029 -26.861 -6.386 1.00 51.41 220 ALA A CA 1
ATOM 1665 C C . ALA A 1 220 ? -1.317 -25.601 -6.926 1.00 51.41 220 ALA A C 1
ATOM 1667 O O . ALA A 1 220 ? -0.244 -25.237 -6.452 1.00 51.41 220 ALA A O 1
ATOM 1668 N N . GLU A 1 221 ? -1.917 -24.930 -7.916 1.00 65.00 221 GLU A N 1
ATOM 1669 C CA . GLU A 1 221 ? -1.382 -23.695 -8.510 1.00 65.00 221 GLU A CA 1
ATOM 1670 C C . GLU A 1 221 ? -1.408 -22.526 -7.509 1.00 65.00 221 GLU A C 1
ATOM 1672 O O . GLU A 1 221 ? -2.387 -22.330 -6.786 1.00 65.00 221 GLU A O 1
ATOM 1677 N N . HIS A 1 222 ? -0.333 -21.734 -7.483 1.00 72.62 222 HIS A N 1
ATOM 1678 C CA . HIS A 1 222 ? -0.192 -20.583 -6.594 1.00 72.62 222 HIS A CA 1
ATOM 1679 C C . HIS A 1 222 ? -1.298 -19.525 -6.863 1.00 72.62 222 HIS A C 1
ATOM 1681 O O . HIS A 1 222 ? -1.487 -19.149 -8.018 1.00 72.62 222 HIS A O 1
ATOM 1687 N N . PRO A 1 223 ? -2.002 -18.973 -5.851 1.00 73.00 223 PRO A N 1
ATOM 1688 C CA . PRO A 1 223 ? -3.092 -18.008 -6.004 1.00 73.00 223 PRO A CA 1
ATOM 1689 C C . PRO A 1 223 ? -2.710 -16.782 -6.823 1.00 73.00 223 PRO A C 1
ATOM 1691 O O . PRO A 1 223 ? -3.472 -16.380 -7.692 1.00 73.00 223 PRO A O 1
ATOM 1694 N N . VAL A 1 224 ? -1.512 -16.230 -6.604 1.00 75.88 224 VAL A N 1
ATOM 1695 C CA . VAL A 1 224 ? -0.994 -15.110 -7.410 1.00 75.88 224 VAL A CA 1
ATOM 1696 C C . VAL A 1 224 ? -0.734 -15.527 -8.861 1.00 75.88 224 VAL A C 1
ATOM 1698 O O . VAL A 1 224 ? -1.040 -14.765 -9.770 1.00 75.88 224 VAL A O 1
ATOM 1701 N N . VAL A 1 225 ? -0.252 -16.751 -9.108 1.00 80.12 225 VAL A N 1
ATOM 1702 C CA . VAL A 1 225 ? -0.080 -17.271 -10.477 1.00 80.12 225 VAL A CA 1
ATOM 1703 C C . VAL A 1 225 ? -1.440 -17.396 -11.155 1.00 80.12 225 VAL A C 1
ATOM 1705 O O . VAL A 1 225 ? -1.614 -16.892 -12.259 1.00 80.12 225 VAL A O 1
ATOM 1708 N N . ARG A 1 226 ? -2.435 -17.976 -10.475 1.00 80.81 226 ARG A N 1
ATOM 1709 C CA . ARG A 1 226 ? -3.814 -18.037 -10.970 1.00 80.81 226 ARG A CA 1
ATOM 1710 C C . ARG A 1 226 ? -4.382 -16.643 -11.252 1.00 80.81 226 ARG A C 1
ATOM 1712 O O . ARG A 1 226 ? -4.939 -16.424 -12.321 1.00 80.81 226 ARG A O 1
ATOM 1719 N N . PHE A 1 227 ? -4.214 -15.705 -10.325 1.00 82.50 227 PHE A N 1
ATOM 1720 C CA . PHE A 1 227 ? -4.651 -14.319 -10.473 1.00 82.50 227 PHE A CA 1
ATOM 1721 C C . PHE A 1 227 ? -4.005 -13.643 -11.691 1.00 82.50 227 PHE A C 1
ATOM 1723 O O . PHE A 1 227 ? -4.705 -13.027 -12.490 1.00 82.50 227 PHE A O 1
ATOM 1730 N N . LEU A 1 228 ? -2.698 -13.822 -11.902 1.00 85.94 228 LEU A N 1
ATOM 1731 C CA . LEU A 1 228 ? -2.013 -13.318 -13.095 1.00 85.94 228 LEU A CA 1
ATOM 1732 C C . LEU A 1 228 ? -2.565 -13.940 -14.381 1.00 85.94 228 LEU A C 1
ATOM 1734 O O . LEU A 1 228 ? -2.691 -13.236 -15.379 1.00 85.94 228 LEU A O 1
ATOM 1738 N N . ARG A 1 229 ? -2.952 -15.224 -14.370 1.00 85.75 229 ARG A N 1
ATOM 1739 C CA . ARG A 1 229 ? -3.623 -15.851 -15.521 1.00 85.75 229 ARG A CA 1
ATOM 1740 C C . ARG A 1 229 ? -5.004 -15.255 -15.791 1.00 85.75 229 ARG A C 1
ATOM 1742 O O . ARG A 1 229 ? -5.358 -15.083 -16.952 1.00 85.75 229 ARG A O 1
ATOM 1749 N N . GLU A 1 230 ? -5.768 -14.938 -14.749 1.00 84.62 230 GLU A N 1
ATOM 1750 C CA . GLU A 1 230 ? -7.076 -14.278 -14.871 1.00 84.62 230 GLU A CA 1
ATOM 1751 C C . GLU A 1 230 ? -6.919 -12.856 -15.440 1.00 84.62 230 GLU A C 1
ATOM 1753 O O . GLU A 1 230 ? -7.607 -12.492 -16.393 1.00 84.62 230 GLU A O 1
ATOM 1758 N N . VAL A 1 231 ? -5.939 -12.087 -14.948 1.00 84.88 231 VAL A N 1
ATOM 1759 C CA . VAL A 1 231 ? -5.596 -10.763 -15.496 1.00 84.88 231 VAL A CA 1
ATOM 1760 C C . VAL A 1 231 ? -5.148 -10.858 -16.957 1.00 84.88 231 VAL A C 1
ATOM 1762 O O . VAL A 1 231 ? -5.582 -10.051 -17.776 1.00 84.88 231 VAL A O 1
ATOM 1765 N N . ALA A 1 232 ? -4.318 -11.848 -17.293 1.00 86.25 232 ALA A N 1
ATOM 1766 C CA . ALA A 1 232 ? -3.835 -12.082 -18.651 1.00 86.25 232 ALA A CA 1
ATOM 1767 C C . ALA A 1 232 ? -4.975 -12.421 -19.628 1.00 86.25 232 ALA A C 1
ATOM 1769 O O . ALA A 1 232 ? -5.014 -11.893 -20.740 1.00 86.25 232 ALA A O 1
ATOM 1770 N N . ALA A 1 233 ? -5.928 -13.255 -19.204 1.00 84.38 233 ALA A N 1
ATOM 1771 C CA . ALA A 1 233 ? -7.087 -13.615 -20.015 1.00 84.38 233 ALA A CA 1
ATOM 1772 C C . ALA A 1 233 ? -7.954 -12.390 -20.350 1.00 84.38 233 ALA A C 1
ATOM 1774 O O . ALA A 1 233 ? -8.389 -12.232 -21.490 1.00 84.38 233 ALA A O 1
ATOM 1775 N N . ASP A 1 234 ? -8.151 -11.486 -19.389 1.00 81.31 234 ASP A N 1
ATOM 1776 C CA . ASP A 1 234 ? -8.956 -10.278 -19.585 1.00 81.31 234 ASP A CA 1
ATOM 1777 C C . ASP A 1 234 ? -8.343 -9.280 -20.580 1.00 81.31 234 ASP A C 1
ATOM 1779 O O . ASP A 1 234 ? -9.071 -8.500 -21.194 1.00 81.31 234 ASP A O 1
ATOM 1783 N N . VAL A 1 235 ? -7.017 -9.296 -20.748 1.00 81.44 235 VAL A N 1
ATOM 1784 C CA . VAL A 1 235 ? -6.309 -8.478 -21.750 1.00 81.44 235 VAL A CA 1
ATOM 1785 C C . VAL A 1 235 ? -6.049 -9.235 -23.059 1.00 81.44 235 VAL A C 1
ATOM 1787 O O . VAL A 1 235 ? -5.363 -8.724 -23.941 1.00 81.44 235 VAL A O 1
ATOM 1790 N N . GLY A 1 236 ? -6.613 -10.438 -23.214 1.00 82.56 236 GLY A N 1
ATOM 1791 C CA . GLY A 1 236 ? -6.545 -11.222 -24.448 1.00 82.56 236 GLY A CA 1
ATOM 1792 C C . GLY A 1 236 ? -5.242 -12.000 -24.655 1.00 82.56 236 GLY A C 1
ATOM 1793 O O . GLY A 1 236 ? -4.925 -12.347 -25.792 1.00 82.56 236 GLY A O 1
ATOM 1794 N N . ILE A 1 237 ? -4.478 -12.278 -23.593 1.00 83.44 237 ILE A N 1
ATOM 1795 C CA . ILE A 1 237 ? -3.309 -13.163 -23.666 1.00 83.44 237 ILE A CA 1
ATOM 1796 C C . ILE A 1 237 ? -3.775 -14.614 -23.493 1.00 83.44 237 ILE A C 1
ATOM 1798 O O . ILE A 1 237 ? -4.099 -15.060 -22.389 1.00 83.44 237 ILE A O 1
ATOM 1802 N N . ASP A 1 238 ? -3.760 -15.372 -24.588 1.00 79.88 238 ASP A N 1
ATOM 1803 C CA . ASP A 1 238 ? -4.033 -16.808 -24.577 1.00 79.88 238 ASP A CA 1
ATOM 1804 C C . ASP A 1 238 ? -2.815 -17.601 -24.073 1.00 79.88 238 ASP A C 1
ATOM 1806 O O . ASP A 1 238 ? -1.695 -17.401 -24.540 1.00 79.88 238 ASP A O 1
ATOM 1810 N N . ALA A 1 239 ? -3.041 -18.545 -23.151 1.00 81.31 239 ALA A N 1
ATOM 1811 C CA . ALA A 1 239 ? -2.007 -19.407 -22.559 1.00 81.31 239 ALA A CA 1
ATOM 1812 C C . ALA A 1 239 ? -0.790 -18.629 -21.994 1.00 81.31 239 ALA A C 1
ATOM 1814 O O . ALA A 1 239 ? 0.338 -18.831 -22.448 1.00 81.31 239 ALA A O 1
ATOM 1815 N N . PRO A 1 240 ? -0.999 -17.761 -20.984 1.00 86.44 240 PRO A N 1
ATOM 1816 C CA . PRO A 1 240 ? 0.045 -16.884 -20.466 1.00 86.44 240 PRO A CA 1
ATOM 1817 C C . PRO A 1 240 ? 1.236 -17.658 -19.895 1.00 86.44 240 PRO A C 1
ATOM 1819 O O . PRO A 1 240 ? 1.080 -18.601 -19.108 1.00 86.44 240 PRO A O 1
ATOM 1822 N N . GLU A 1 241 ? 2.433 -17.215 -20.261 1.00 91.44 241 GLU A N 1
ATOM 1823 C CA . GLU A 1 241 ? 3.681 -17.644 -19.641 1.00 91.44 241 GLU A CA 1
ATOM 1824 C C . GLU A 1 241 ? 3.845 -16.881 -18.323 1.00 91.44 241 GLU A C 1
ATOM 1826 O O . GLU A 1 241 ? 3.920 -15.650 -18.305 1.00 91.44 241 GLU A O 1
ATOM 1831 N N . VAL A 1 242 ? 3.810 -17.625 -17.215 1.00 91.88 242 VAL A N 1
ATOM 1832 C CA . VAL A 1 242 ? 3.917 -17.081 -15.860 1.00 91.88 242 VAL A CA 1
ATOM 1833 C C . VAL A 1 242 ? 5.044 -17.792 -15.140 1.00 91.88 242 VAL A C 1
ATOM 1835 O O . VAL A 1 242 ? 5.068 -19.023 -15.088 1.00 91.88 242 VAL A O 1
ATOM 1838 N N . GLU A 1 243 ? 5.934 -17.008 -14.551 1.00 92.00 243 GLU A N 1
ATOM 1839 C CA . GLU A 1 243 ? 7.074 -17.491 -13.787 1.00 92.00 243 GLU A CA 1
ATOM 1840 C C . GLU A 1 243 ? 7.030 -16.988 -12.347 1.00 92.00 243 GLU A C 1
ATOM 1842 O O . GLU A 1 243 ? 6.395 -15.978 -12.033 1.00 92.00 243 GLU A O 1
ATOM 1847 N N . ARG A 1 244 ? 7.697 -17.730 -11.462 1.00 90.94 244 ARG A N 1
ATOM 1848 C CA . ARG A 1 244 ? 7.845 -17.407 -10.044 1.00 90.94 244 ARG A CA 1
ATOM 1849 C C . ARG A 1 244 ? 9.255 -17.767 -9.603 1.00 90.94 244 ARG A C 1
ATOM 1851 O O . ARG A 1 244 ? 9.699 -18.889 -9.839 1.00 90.94 244 ARG A O 1
ATOM 1858 N N . THR A 1 245 ? 9.900 -16.853 -8.897 1.00 88.88 245 THR A N 1
ATOM 1859 C CA . THR A 1 245 ? 11.122 -17.111 -8.133 1.00 88.88 245 THR A CA 1
ATOM 1860 C C . THR A 1 245 ? 10.965 -16.583 -6.707 1.00 88.88 245 THR A C 1
ATOM 1862 O O . THR A 1 245 ? 10.004 -15.874 -6.413 1.00 88.88 245 THR A O 1
ATOM 1865 N N . VAL A 1 246 ? 11.906 -16.924 -5.832 1.00 85.25 246 VAL A N 1
ATOM 1866 C CA . VAL A 1 246 ? 11.992 -16.376 -4.473 1.00 85.25 246 VAL A CA 1
ATOM 1867 C C . VAL A 1 246 ? 13.193 -15.437 -4.422 1.00 85.25 246 VAL A C 1
ATOM 1869 O O . VAL A 1 246 ? 14.287 -15.812 -4.847 1.00 85.25 246 VAL A O 1
ATOM 1872 N N . THR A 1 247 ? 12.993 -14.216 -3.936 1.00 83.44 247 THR A N 1
ATOM 1873 C CA . THR A 1 247 ? 14.062 -13.231 -3.767 1.00 83.44 247 THR A CA 1
ATOM 1874 C C . THR A 1 247 ? 14.983 -13.617 -2.599 1.00 83.44 247 THR A C 1
ATOM 1876 O O . THR A 1 247 ? 14.601 -14.399 -1.723 1.00 83.44 247 THR A O 1
ATOM 1879 N N . PRO A 1 248 ? 16.187 -13.027 -2.500 1.00 72.06 248 PRO A N 1
ATOM 1880 C CA . PRO A 1 248 ? 17.079 -13.211 -1.353 1.00 72.06 248 PRO A CA 1
ATOM 1881 C C . PRO A 1 248 ? 16.476 -12.813 0.005 1.00 72.06 248 PRO A C 1
ATOM 1883 O O . PRO A 1 248 ? 17.026 -13.192 1.040 1.00 72.06 248 PRO A O 1
ATOM 1886 N N . GLY A 1 249 ? 15.393 -12.028 0.000 1.00 73.25 249 GLY A N 1
ATOM 1887 C CA . GLY A 1 249 ? 14.631 -11.607 1.178 1.00 73.25 249 GLY A CA 1
ATOM 1888 C C . GLY A 1 249 ? 13.439 -12.509 1.517 1.00 73.25 249 GLY A C 1
ATOM 1889 O O . GLY A 1 249 ? 12.595 -12.087 2.299 1.00 73.25 249 GLY A O 1
ATOM 1890 N N . ASP A 1 250 ? 13.354 -13.710 0.930 1.00 80.00 250 ASP A N 1
ATOM 1891 C CA . ASP A 1 250 ? 12.259 -14.680 1.126 1.00 80.00 250 ASP A CA 1
ATOM 1892 C C . ASP A 1 250 ? 10.877 -14.154 0.685 1.00 80.00 250 ASP A C 1
ATOM 1894 O O . ASP A 1 250 ? 9.840 -14.532 1.227 1.00 80.00 250 ASP A O 1
ATOM 1898 N N . LEU A 1 251 ? 10.862 -13.266 -0.318 1.00 83.81 251 LEU A N 1
ATOM 1899 C CA . LEU A 1 251 ? 9.639 -12.795 -0.968 1.00 83.81 251 LEU A CA 1
ATOM 1900 C C . LEU A 1 251 ? 9.450 -13.484 -2.311 1.00 83.81 251 LEU A C 1
ATOM 1902 O O . LEU A 1 251 ? 10.411 -13.769 -3.021 1.00 83.81 251 LEU A O 1
ATOM 1906 N N . ASP A 1 252 ? 8.202 -13.688 -2.705 1.00 88.25 252 ASP A N 1
ATOM 1907 C CA . ASP A 1 252 ? 7.908 -14.206 -4.031 1.00 88.25 252 ASP A CA 1
ATOM 1908 C C . ASP A 1 252 ? 7.901 -13.098 -5.082 1.00 88.25 252 ASP A C 1
ATOM 1910 O O . ASP A 1 252 ? 7.161 -12.118 -4.972 1.00 88.25 252 ASP A O 1
ATOM 1914 N N . LEU A 1 253 ? 8.686 -13.304 -6.139 1.00 92.44 253 LEU A N 1
ATOM 1915 C CA . LEU A 1 253 ? 8.664 -12.497 -7.349 1.00 92.44 253 LEU A CA 1
ATOM 1916 C C . LEU A 1 253 ? 7.972 -13.287 -8.458 1.00 92.44 253 LEU A C 1
ATOM 1918 O O . LEU A 1 253 ? 8.451 -14.340 -8.885 1.00 92.44 253 LEU A O 1
ATOM 1922 N N . TYR A 1 254 ? 6.853 -12.759 -8.939 1.00 94.81 254 TYR A N 1
ATOM 1923 C CA . TYR A 1 254 ? 6.095 -13.318 -10.054 1.00 94.81 254 TYR A CA 1
ATOM 1924 C C . TYR A 1 254 ? 6.349 -12.508 -11.315 1.00 94.81 254 TYR A C 1
ATOM 1926 O O . TYR A 1 254 ? 6.626 -11.315 -11.234 1.00 94.81 254 TYR A O 1
ATOM 1934 N N . GLY A 1 255 ? 6.180 -13.127 -12.477 1.00 95.06 255 GLY A N 1
ATOM 1935 C CA . GLY A 1 255 ? 6.242 -12.436 -13.759 1.00 95.06 255 GLY A CA 1
ATOM 1936 C C . GLY A 1 255 ? 5.253 -13.016 -14.746 1.00 95.06 255 GLY A C 1
ATOM 1937 O O . GLY A 1 255 ? 5.166 -14.231 -14.895 1.00 95.06 255 GLY A O 1
ATOM 1938 N N . LEU A 1 256 ? 4.523 -12.137 -15.424 1.00 94.75 256 LEU A N 1
ATOM 1939 C CA . LEU A 1 256 ? 3.675 -12.459 -16.564 1.00 94.75 256 LEU A CA 1
ATOM 1940 C C . LEU A 1 256 ? 4.338 -11.930 -17.833 1.00 94.75 256 LEU A C 1
ATOM 1942 O O . LEU A 1 256 ? 4.561 -10.724 -17.965 1.00 94.75 256 LEU A O 1
ATOM 1946 N N . ARG A 1 257 ? 4.613 -12.816 -18.786 1.00 93.75 257 ARG A N 1
ATOM 1947 C CA . ARG A 1 257 ? 5.168 -12.405 -20.072 1.00 93.75 257 ARG A CA 1
ATOM 1948 C C . ARG A 1 257 ? 4.088 -11.790 -20.955 1.00 93.75 257 ARG A C 1
ATOM 1950 O O . ARG A 1 257 ? 3.045 -12.397 -21.198 1.00 93.75 257 ARG A O 1
ATOM 1957 N N . CYS A 1 258 ? 4.372 -10.604 -21.472 1.00 91.50 258 CYS A N 1
ATOM 1958 C CA . CYS A 1 258 ? 3.516 -9.856 -22.380 1.00 91.50 258 CYS A CA 1
ATOM 1959 C C . CYS A 1 258 ? 4.133 -9.802 -23.790 1.00 91.50 258 CYS A C 1
ATOM 1961 O O . CYS A 1 258 ? 5.360 -9.727 -23.932 1.00 91.50 258 CYS A O 1
ATOM 1963 N N . PRO A 1 259 ? 3.295 -9.841 -24.844 1.00 87.31 259 PRO A N 1
ATOM 1964 C CA . PRO A 1 259 ? 3.757 -9.886 -26.232 1.00 87.31 259 PRO A CA 1
ATOM 1965 C C . PRO A 1 259 ? 4.402 -8.572 -26.692 1.00 87.31 259 PRO A C 1
ATOM 1967 O O . PRO A 1 259 ? 5.311 -8.592 -27.521 1.00 87.31 259 PRO A O 1
ATOM 1970 N N . ASP A 1 260 ? 3.947 -7.443 -26.149 1.00 87.00 260 ASP A N 1
ATOM 1971 C CA . ASP A 1 260 ? 4.403 -6.104 -26.501 1.00 87.00 260 ASP A CA 1
ATOM 1972 C C . ASP A 1 260 ? 4.199 -5.113 -25.341 1.00 87.00 260 ASP A C 1
ATOM 1974 O O . ASP A 1 260 ? 3.658 -5.449 -24.282 1.00 87.00 260 ASP A O 1
ATOM 1978 N N . ALA A 1 261 ? 4.681 -3.884 -25.541 1.00 86.75 261 ALA A N 1
ATOM 1979 C CA . ALA A 1 261 ? 4.656 -2.830 -24.533 1.00 86.75 261 ALA A CA 1
ATOM 1980 C C . ALA A 1 261 ? 3.250 -2.279 -24.264 1.00 86.75 261 ALA A C 1
ATOM 1982 O O . ALA A 1 261 ? 3.000 -1.817 -23.157 1.00 86.75 261 ALA A O 1
ATOM 1983 N N . GLU A 1 262 ? 2.344 -2.321 -25.245 1.00 88.19 262 GLU A N 1
ATOM 1984 C CA . GLU A 1 262 ? 0.975 -1.820 -25.091 1.00 88.19 262 GLU A CA 1
ATOM 1985 C C . GLU A 1 262 ? 0.183 -2.740 -24.158 1.00 88.19 262 GLU A C 1
ATOM 1987 O O . GLU A 1 262 ? -0.459 -2.280 -23.212 1.00 88.19 262 GLU A O 1
ATOM 1992 N N . VAL A 1 263 ? 0.308 -4.055 -24.357 1.00 89.75 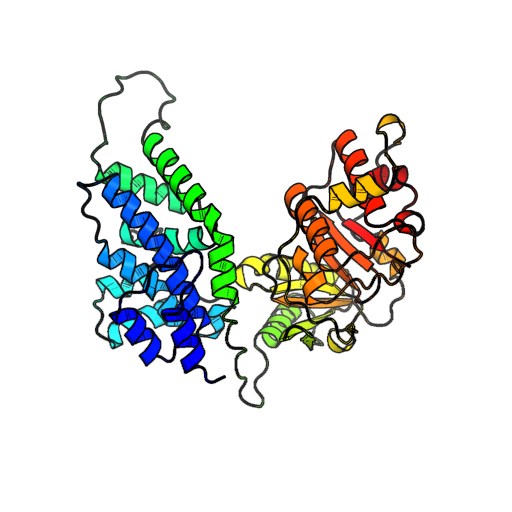263 VAL A N 1
ATOM 1993 C CA . VAL A 1 263 ? -0.297 -5.053 -23.470 1.00 89.75 263 VAL A CA 1
ATOM 1994 C C . VAL A 1 263 ? 0.340 -5.013 -22.079 1.00 89.75 263 VAL A C 1
ATOM 1996 O O . VAL A 1 263 ? -0.382 -5.020 -21.082 1.00 89.75 263 VAL A O 1
ATOM 1999 N N . ALA A 1 264 ? 1.673 -4.930 -21.990 1.00 92.06 264 ALA A N 1
ATOM 2000 C CA . ALA A 1 264 ? 2.368 -4.845 -20.704 1.00 92.06 264 ALA A CA 1
ATOM 2001 C C . ALA A 1 264 ? 1.927 -3.618 -19.888 1.00 92.06 264 ALA A C 1
ATOM 2003 O O . ALA A 1 264 ? 1.685 -3.728 -18.686 1.00 92.06 264 ALA A O 1
ATOM 2004 N N . ASP A 1 265 ? 1.764 -2.468 -20.545 1.00 91.38 265 ASP A N 1
ATOM 2005 C CA . ASP A 1 265 ? 1.290 -1.236 -19.918 1.00 91.38 265 ASP A CA 1
ATOM 2006 C C . ASP A 1 265 ? -0.151 -1.360 -19.403 1.00 91.38 265 ASP A C 1
ATOM 2008 O O . ASP A 1 265 ? -0.443 -1.004 -18.260 1.00 91.38 265 ASP A O 1
ATOM 2012 N N . ALA A 1 266 ? -1.052 -1.940 -20.204 1.00 90.62 266 ALA A N 1
ATOM 2013 C CA . ALA A 1 266 ? -2.435 -2.176 -19.795 1.00 90.62 266 ALA A CA 1
ATOM 2014 C C . ALA A 1 266 ? -2.527 -3.095 -18.563 1.00 90.62 266 ALA A C 1
ATOM 2016 O O . ALA A 1 266 ? -3.299 -2.829 -17.634 1.00 90.62 266 ALA A O 1
ATOM 2017 N N . VAL A 1 267 ? -1.715 -4.156 -18.527 1.00 92.69 267 VAL A N 1
ATOM 2018 C CA . VAL A 1 267 ? -1.613 -5.053 -17.368 1.00 92.69 267 VAL A CA 1
ATOM 2019 C C . VAL A 1 267 ? -1.041 -4.311 -16.159 1.00 92.69 267 VAL A C 1
ATOM 2021 O O . VAL A 1 267 ? -1.603 -4.417 -15.068 1.00 92.69 267 VAL A O 1
ATOM 2024 N N . TRP A 1 268 ? 0.032 -3.533 -16.333 1.00 95.62 268 TRP A N 1
ATOM 2025 C CA . TRP A 1 268 ? 0.647 -2.763 -15.249 1.00 95.62 268 TRP A CA 1
ATOM 2026 C C . TRP A 1 268 ? -0.336 -1.768 -14.623 1.00 95.62 268 TRP A C 1
ATOM 2028 O O . TRP A 1 268 ? -0.498 -1.761 -13.403 1.00 95.62 268 TRP A O 1
ATOM 2038 N N . LEU A 1 269 ? -1.060 -0.990 -15.437 1.00 92.81 269 LEU A N 1
ATOM 2039 C CA . LEU A 1 269 ? -2.077 -0.041 -14.966 1.00 92.81 269 LEU A CA 1
ATOM 2040 C C . LEU A 1 269 ? -3.164 -0.736 -14.142 1.00 92.81 269 LEU A C 1
ATOM 2042 O O . LEU A 1 269 ? -3.572 -0.235 -13.090 1.00 92.81 269 LEU A O 1
ATOM 2046 N N . ARG A 1 270 ? -3.613 -1.909 -14.596 1.00 89.31 270 ARG A N 1
ATOM 2047 C CA . ARG A 1 270 ? -4.618 -2.700 -13.887 1.00 89.31 270 ARG A CA 1
ATOM 2048 C C . ARG A 1 270 ? -4.096 -3.232 -12.556 1.00 89.31 270 ARG A C 1
ATOM 2050 O O . ARG A 1 270 ? -4.780 -3.094 -11.547 1.00 89.31 270 ARG A O 1
ATOM 2057 N N . LEU A 1 271 ? -2.906 -3.828 -12.540 1.00 89.62 271 LEU A N 1
ATOM 2058 C CA . LEU A 1 271 ? -2.302 -4.350 -11.313 1.00 89.62 271 LEU A CA 1
ATOM 2059 C C . LEU A 1 271 ? -2.000 -3.223 -10.318 1.00 89.62 271 LEU A C 1
ATOM 2061 O O . LEU A 1 271 ? -2.245 -3.382 -9.126 1.00 89.62 271 LEU A O 1
ATOM 2065 N N . ARG A 1 272 ? -1.5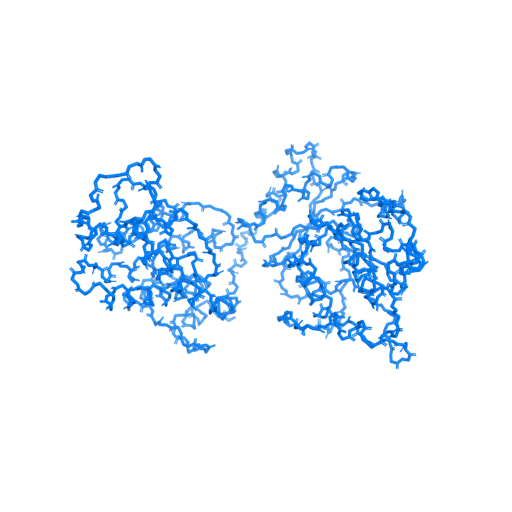74 -2.050 -10.801 1.00 91.81 272 ARG A N 1
ATOM 2066 C CA . ARG A 1 272 ? -1.326 -0.869 -9.966 1.00 91.81 272 ARG A CA 1
ATOM 2067 C C . ARG A 1 272 ? -2.604 -0.410 -9.274 1.00 91.81 272 ARG A C 1
ATOM 2069 O O . ARG A 1 272 ? -2.566 -0.073 -8.097 1.00 91.81 272 ARG A O 1
ATOM 2076 N N . ALA A 1 273 ? -3.737 -0.418 -9.978 1.00 85.25 273 ALA A N 1
ATOM 2077 C CA . ALA A 1 273 ? -5.029 -0.075 -9.386 1.00 85.25 273 ALA A CA 1
ATOM 2078 C C . ALA A 1 273 ? -5.465 -1.060 -8.283 1.00 85.25 273 ALA A C 1
ATOM 2080 O O . ALA A 1 273 ? -6.228 -0.678 -7.402 1.00 85.25 273 ALA A O 1
ATOM 2081 N N . LEU A 1 274 ? -4.965 -2.301 -8.319 1.00 82.06 274 LEU A N 1
ATOM 2082 C CA . LEU A 1 274 ? -5.251 -3.357 -7.343 1.00 82.06 274 LEU A CA 1
ATOM 2083 C C . LEU A 1 274 ? -4.231 -3.419 -6.196 1.00 82.06 274 LEU A C 1
ATOM 2085 O O . LEU A 1 274 ? -4.443 -4.162 -5.236 1.00 82.06 274 LEU A O 1
ATOM 2089 N N . HIS A 1 275 ? -3.134 -2.659 -6.256 1.00 82.62 275 HIS A N 1
ATOM 2090 C CA . HIS A 1 275 ? -2.119 -2.627 -5.198 1.00 82.62 275 HIS A CA 1
ATOM 2091 C C . HIS A 1 275 ? -2.695 -2.320 -3.801 1.00 82.62 275 HIS A C 1
ATOM 2093 O O . HIS A 1 275 ? -2.364 -3.066 -2.880 1.00 82.62 275 HIS A O 1
ATOM 2099 N N . PRO A 1 276 ? -3.612 -1.343 -3.608 1.00 72.56 276 PRO A N 1
ATOM 2100 C CA . PRO A 1 276 ? -4.179 -1.060 -2.284 1.00 72.56 276 PRO A CA 1
ATOM 2101 C C . PRO A 1 276 ? -4.922 -2.238 -1.639 1.00 72.56 276 PRO A C 1
ATOM 2103 O O . PRO A 1 276 ? -5.045 -2.273 -0.412 1.00 72.56 276 PRO A O 1
ATOM 2106 N N . ASP A 1 277 ? -5.414 -3.173 -2.458 1.00 66.69 277 ASP A N 1
ATOM 2107 C CA . ASP A 1 277 ? -6.193 -4.338 -2.030 1.00 66.69 277 ASP A CA 1
ATOM 2108 C C . ASP A 1 277 ? -5.352 -5.622 -1.952 1.00 66.69 277 ASP A C 1
ATOM 2110 O O . ASP A 1 277 ? -5.717 -6.556 -1.241 1.00 66.69 277 ASP A O 1
ATOM 2114 N N . THR A 1 278 ? -4.242 -5.687 -2.694 1.00 77.56 278 THR A N 1
ATOM 2115 C CA . THR A 1 278 ? -3.405 -6.893 -2.825 1.00 77.56 278 THR A CA 1
ATOM 2116 C C . THR A 1 278 ? -2.059 -6.789 -2.114 1.00 77.56 278 THR A C 1
ATOM 2118 O O . THR A 1 278 ? -1.430 -7.814 -1.879 1.00 77.56 278 THR A O 1
ATOM 2121 N N . GLY A 1 279 ? -1.567 -5.577 -1.830 1.00 81.19 279 GLY A N 1
ATOM 2122 C CA . GLY A 1 279 ? -0.199 -5.348 -1.347 1.00 81.19 279 GLY A CA 1
ATOM 2123 C C . GLY A 1 279 ? 0.896 -5.689 -2.369 1.00 81.19 279 GLY A C 1
ATOM 2124 O O . GLY A 1 279 ? 2.081 -5.631 -2.048 1.00 81.19 279 GLY A O 1
ATOM 2125 N N . LEU A 1 280 ? 0.520 -6.047 -3.602 1.00 86.56 280 LEU A N 1
ATOM 2126 C CA . LEU A 1 280 ? 1.436 -6.489 -4.646 1.00 86.56 280 LEU A CA 1
ATOM 2127 C C . LEU A 1 280 ? 1.708 -5.351 -5.632 1.00 86.56 280 LEU A C 1
ATOM 2129 O O . LEU A 1 280 ? 0.795 -4.893 -6.323 1.00 86.56 280 LEU A O 1
ATOM 2133 N N . TRP A 1 281 ? 2.948 -4.867 -5.689 1.00 94.44 281 TRP A N 1
ATOM 2134 C CA . TRP A 1 281 ? 3.320 -3.778 -6.589 1.00 94.44 281 TRP A CA 1
ATOM 2135 C C . TRP A 1 281 ? 3.813 -4.315 -7.938 1.00 94.44 281 TRP A C 1
ATOM 2137 O O . TRP A 1 281 ? 4.723 -5.153 -7.959 1.00 94.44 281 TRP A O 1
ATOM 2147 N N . PRO A 1 282 ? 3.247 -3.851 -9.070 1.00 97.06 282 PRO A N 1
ATOM 2148 C CA . PRO A 1 282 ? 3.709 -4.253 -10.387 1.00 97.06 282 PRO A CA 1
ATOM 2149 C C . PRO A 1 282 ? 4.852 -3.374 -10.898 1.00 97.06 282 PRO A C 1
ATOM 2151 O O . PRO A 1 282 ? 4.877 -2.160 -10.695 1.00 97.06 282 PRO A O 1
ATOM 2154 N N . PHE A 1 283 ? 5.750 -3.959 -11.680 1.00 97.12 283 PHE A N 1
ATOM 2155 C CA . PHE A 1 283 ? 6.738 -3.218 -12.460 1.00 97.12 283 PHE A CA 1
ATOM 2156 C C . PHE A 1 283 ? 7.066 -3.958 -13.752 1.00 97.12 283 PHE A C 1
ATOM 2158 O O . PHE A 1 283 ? 6.941 -5.176 -13.835 1.00 97.12 283 PHE A O 1
ATOM 2165 N N . LEU A 1 284 ? 7.474 -3.224 -14.778 1.00 95.75 284 LEU A N 1
ATOM 2166 C CA . LEU A 1 284 ? 7.923 -3.806 -16.032 1.00 95.75 284 LEU A CA 1
ATOM 2167 C C . LEU A 1 284 ? 9.405 -4.164 -15.966 1.00 95.75 284 LEU A C 1
ATOM 2169 O O . LEU A 1 284 ? 10.209 -3.426 -15.397 1.00 95.75 284 LEU A O 1
ATOM 2173 N N . SER A 1 285 ? 9.777 -5.262 -16.611 1.00 93.62 285 SER A N 1
ATOM 2174 C CA . SER A 1 285 ? 11.170 -5.619 -16.837 1.00 93.62 285 SER A CA 1
ATOM 2175 C C . SER A 1 285 ? 11.346 -6.335 -18.167 1.00 93.62 285 SER A C 1
ATOM 2177 O O . SER A 1 285 ? 10.428 -6.964 -18.688 1.00 93.62 285 SER A O 1
ATOM 2179 N N . HIS A 1 286 ? 12.549 -6.258 -18.722 1.00 90.25 286 HIS A N 1
ATOM 2180 C CA . HIS A 1 286 ? 12.957 -7.152 -19.803 1.00 90.25 286 HIS A CA 1
ATOM 2181 C C . HIS A 1 286 ? 13.543 -8.473 -19.303 1.00 90.25 286 HIS A C 1
ATOM 2183 O O . HIS A 1 286 ? 13.741 -9.381 -20.104 1.00 90.25 286 HIS A O 1
ATOM 2189 N N . TRP A 1 287 ? 13.776 -8.589 -17.998 1.00 88.06 287 TRP A N 1
ATOM 2190 C CA . TRP A 1 287 ? 14.283 -9.795 -17.365 1.00 88.06 287 TRP A CA 1
ATOM 2191 C C . TRP A 1 287 ? 13.123 -10.627 -16.837 1.00 88.06 287 TRP A C 1
ATOM 2193 O O . TRP A 1 287 ? 12.200 -10.091 -16.215 1.00 88.06 287 TRP A O 1
ATOM 2203 N N . SER A 1 288 ? 13.174 -11.935 -17.078 1.00 89.88 288 SER A N 1
ATOM 2204 C CA . SER A 1 288 ? 12.283 -12.859 -16.385 1.00 89.88 288 SER A CA 1
ATOM 2205 C C . SER A 1 288 ? 12.565 -12.827 -14.869 1.00 89.88 288 SER A C 1
ATOM 2207 O O . SER A 1 288 ? 13.713 -12.622 -14.463 1.00 89.88 288 SER A O 1
ATOM 2209 N N . PRO A 1 289 ? 11.564 -13.111 -14.010 1.00 89.75 289 PRO A N 1
ATOM 2210 C CA . PRO A 1 289 ? 11.800 -13.376 -12.593 1.00 89.75 289 PRO A CA 1
ATOM 2211 C C . PRO A 1 289 ? 12.911 -14.399 -12.332 1.00 89.75 289 PRO A C 1
ATOM 2213 O O . PRO A 1 289 ? 13.684 -14.235 -11.396 1.00 89.75 289 PRO A O 1
ATOM 2216 N N . THR A 1 290 ? 13.002 -15.466 -13.129 1.00 87.50 290 THR A N 1
ATOM 2217 C CA . THR A 1 290 ? 13.986 -16.539 -12.920 1.00 87.50 290 THR A CA 1
ATOM 2218 C C . THR A 1 290 ? 15.376 -16.197 -13.453 1.00 87.50 290 THR A C 1
ATOM 2220 O O . THR A 1 290 ? 16.353 -16.808 -13.025 1.00 87.50 290 THR A O 1
ATOM 2223 N N . GLU A 1 291 ? 15.474 -15.197 -14.331 1.00 86.69 291 GLU A N 1
ATOM 2224 C CA . GLU A 1 291 ? 16.731 -14.641 -14.845 1.00 86.69 291 GLU A CA 1
ATOM 2225 C C . GLU A 1 291 ? 17.242 -13.464 -14.002 1.00 86.69 291 GLU A C 1
ATOM 2227 O O . GLU A 1 291 ? 18.279 -12.885 -14.318 1.00 86.69 291 GLU A O 1
ATOM 2232 N N . TRP A 1 292 ? 16.521 -13.087 -12.942 1.00 84.44 292 TRP A N 1
ATOM 2233 C CA . TRP A 1 292 ? 16.929 -11.994 -12.072 1.00 84.44 292 TRP A CA 1
ATOM 2234 C C . TRP A 1 292 ? 18.220 -12.359 -11.333 1.00 84.44 292 TRP A C 1
ATOM 2236 O O . TRP A 1 292 ? 18.251 -13.281 -10.514 1.00 84.44 292 TRP A O 1
ATOM 2246 N N . GLU A 1 293 ? 19.299 -11.639 -11.634 1.00 74.56 293 GLU A N 1
ATOM 2247 C CA . GLU A 1 293 ? 20.582 -11.816 -10.965 1.00 74.56 293 GLU A CA 1
ATOM 2248 C C . GLU A 1 293 ? 20.570 -11.085 -9.623 1.00 74.56 293 GLU A C 1
ATOM 2250 O O . GLU A 1 293 ? 20.257 -9.897 -9.538 1.00 74.56 293 GLU A O 1
ATOM 2255 N N . TRP A 1 294 ? 20.909 -11.813 -8.563 1.00 74.38 294 TRP A N 1
ATOM 2256 C CA . TRP A 1 294 ? 20.991 -11.275 -7.214 1.00 74.38 294 TRP A CA 1
ATOM 2257 C C . TRP A 1 294 ? 22.445 -11.105 -6.822 1.00 74.38 294 TRP A C 1
ATOM 2259 O O . TRP A 1 294 ? 23.275 -11.983 -7.060 1.00 74.38 294 TRP A O 1
ATOM 2269 N N . GLU A 1 295 ? 22.744 -10.018 -6.131 1.00 63.88 295 GLU A N 1
ATOM 2270 C CA . GLU A 1 295 ? 24.068 -9.848 -5.564 1.00 63.88 295 GLU A CA 1
ATOM 2271 C C . GLU A 1 295 ? 24.293 -10.806 -4.379 1.00 63.88 295 GLU A C 1
ATOM 2273 O O . GLU A 1 295 ? 23.618 -10.724 -3.347 1.00 63.88 295 GLU A O 1
ATOM 2278 N N . GLU A 1 296 ? 25.242 -11.735 -4.522 1.00 52.78 296 GLU A N 1
ATOM 2279 C CA . GLU A 1 296 ? 25.562 -12.720 -3.485 1.00 52.78 296 GLU A CA 1
ATOM 2280 C C . GLU A 1 296 ? 26.089 -12.040 -2.205 1.00 52.78 296 GLU A C 1
ATOM 2282 O O . GLU A 1 296 ? 27.045 -11.266 -2.226 1.00 52.78 296 GLU A O 1
ATOM 2287 N N . GLY A 1 297 ? 25.502 -12.371 -1.049 1.00 47.53 297 GLY A N 1
ATOM 2288 C CA . GLY A 1 297 ? 26.049 -12.004 0.262 1.00 47.53 297 GLY A CA 1
ATOM 2289 C C . GLY A 1 297 ? 25.618 -10.647 0.829 1.00 47.53 297 GLY A C 1
ATOM 2290 O O . GLY A 1 297 ? 25.979 -10.344 1.969 1.00 47.53 297 GLY A O 1
ATOM 2291 N N . ARG A 1 298 ? 24.801 -9.856 0.121 1.00 53.12 298 ARG A N 1
ATOM 2292 C CA . ARG A 1 298 ? 24.096 -8.706 0.710 1.00 53.12 298 ARG A CA 1
ATOM 2293 C C . ARG A 1 298 ? 22.669 -9.116 1.066 1.00 53.12 298 ARG A C 1
ATOM 2295 O O . ARG A 1 298 ? 21.779 -9.027 0.245 1.00 53.12 298 ARG A O 1
ATOM 2302 N N . HIS A 1 299 ? 22.446 -9.571 2.296 1.00 51.47 299 HIS A N 1
ATOM 2303 C CA . HIS A 1 299 ? 21.100 -9.737 2.855 1.00 51.47 299 HIS A CA 1
ATOM 2304 C C . HIS A 1 299 ? 20.941 -8.703 3.963 1.00 51.47 299 HIS A C 1
ATOM 2306 O O . HIS A 1 299 ? 21.336 -8.940 5.105 1.00 51.47 299 HIS A O 1
ATOM 2312 N N . ALA A 1 300 ? 20.452 -7.520 3.615 1.00 49.91 300 ALA A N 1
ATOM 2313 C CA . ALA A 1 300 ? 20.028 -6.553 4.613 1.00 49.91 300 ALA A CA 1
ATOM 2314 C C . ALA A 1 300 ? 18.504 -6.519 4.604 1.00 49.91 300 ALA A C 1
ATOM 2316 O O . ALA A 1 300 ? 17.900 -6.412 3.540 1.00 49.91 300 ALA A O 1
ATOM 2317 N N . GLU A 1 301 ? 17.889 -6.611 5.783 1.00 60.69 301 GLU A N 1
ATOM 2318 C CA . GLU A 1 301 ? 16.468 -6.296 5.908 1.00 60.69 301 GLU A CA 1
ATOM 2319 C C . GLU A 1 301 ? 16.216 -4.880 5.359 1.00 60.69 301 GLU A C 1
ATOM 2321 O O . GLU A 1 301 ? 17.047 -3.988 5.603 1.00 60.69 301 GLU A O 1
ATOM 2326 N N . PRO A 1 302 ? 15.107 -4.659 4.625 1.00 66.00 302 PRO A N 1
ATOM 2327 C CA . PRO A 1 302 ? 14.773 -3.347 4.098 1.00 66.00 302 PRO A CA 1
ATOM 2328 C C . PRO A 1 302 ? 14.774 -2.304 5.212 1.00 66.00 302 PRO A C 1
ATOM 2330 O O . PRO A 1 302 ? 14.146 -2.476 6.257 1.00 66.00 302 PRO A O 1
ATOM 2333 N N . ARG A 1 303 ? 15.486 -1.204 4.991 1.00 71.75 303 ARG A N 1
ATOM 2334 C CA . ARG A 1 303 ? 15.557 -0.094 5.940 1.00 71.75 303 ARG A CA 1
ATOM 2335 C C . ARG A 1 303 ? 14.514 0.967 5.602 1.00 71.75 303 ARG A C 1
ATOM 2337 O O . ARG A 1 303 ? 14.205 1.167 4.422 1.00 71.75 303 ARG A O 1
ATOM 2344 N N . PRO A 1 304 ? 14.000 1.699 6.603 1.00 72.69 304 PRO A N 1
ATOM 2345 C CA . PRO A 1 304 ? 13.214 2.899 6.353 1.00 72.69 304 PRO A CA 1
ATOM 2346 C C . PRO A 1 304 ? 13.980 3.891 5.469 1.00 72.69 304 PRO A C 1
ATOM 2348 O O . PRO A 1 304 ? 15.201 4.004 5.567 1.00 72.69 304 PRO A O 1
ATOM 2351 N N . ALA A 1 305 ? 13.257 4.623 4.619 1.00 73.31 305 ALA A N 1
ATOM 2352 C CA . ALA A 1 305 ? 13.848 5.672 3.794 1.00 73.31 305 ALA A CA 1
ATOM 2353 C C . ALA A 1 305 ? 14.444 6.779 4.683 1.00 73.31 305 ALA A C 1
ATOM 2355 O O . ALA A 1 305 ? 13.725 7.397 5.470 1.00 73.31 305 ALA A O 1
ATOM 2356 N N . GLU A 1 306 ? 15.743 7.048 4.545 1.00 77.44 306 GLU A N 1
ATOM 2357 C CA . GLU A 1 306 ? 16.389 8.177 5.218 1.00 77.44 306 GLU A CA 1
ATOM 2358 C C . GLU A 1 306 ? 15.939 9.512 4.600 1.00 77.44 306 GLU A C 1
ATOM 2360 O O . GLU A 1 306 ? 15.812 9.647 3.385 1.00 77.44 306 GLU A O 1
ATOM 2365 N N . SER A 1 307 ? 15.716 10.527 5.435 1.00 79.81 307 SER A N 1
ATOM 2366 C CA . SER A 1 307 ? 15.349 11.872 4.975 1.00 79.81 307 SER A CA 1
ATOM 2367 C C . SER A 1 307 ? 16.588 12.675 4.569 1.00 79.81 307 SER A C 1
ATOM 2369 O O . SER A 1 307 ? 17.617 12.611 5.243 1.00 79.81 307 SER A O 1
ATOM 2371 N N . GLY A 1 308 ? 16.497 13.471 3.497 1.00 81.12 308 GLY A N 1
ATOM 2372 C CA . GLY A 1 308 ? 17.555 14.410 3.108 1.00 81.12 308 GLY A CA 1
ATOM 2373 C C . GLY A 1 308 ? 18.708 13.785 2.319 1.00 81.12 308 GLY A C 1
ATOM 2374 O O . GLY A 1 308 ? 19.691 14.474 2.036 1.00 81.12 308 GLY A O 1
ATOM 2375 N N . VAL A 1 309 ? 18.587 12.516 1.919 1.00 83.38 309 VAL A N 1
ATOM 2376 C CA . VAL A 1 309 ? 19.563 11.827 1.060 1.00 83.38 309 VAL A CA 1
ATOM 2377 C C . VAL A 1 309 ? 19.727 12.566 -0.265 1.00 83.38 309 VAL A C 1
ATOM 2379 O O . VAL A 1 309 ? 20.852 12.865 -0.662 1.00 83.38 309 VAL A O 1
ATOM 2382 N N . LEU A 1 310 ? 18.624 12.936 -0.921 1.00 84.88 310 LEU A N 1
ATOM 2383 C CA . LEU A 1 310 ? 18.671 13.638 -2.204 1.00 84.88 310 LEU A CA 1
ATOM 2384 C C . LEU A 1 310 ? 19.338 15.013 -2.077 1.00 84.88 310 LEU A C 1
ATOM 2386 O O . LEU A 1 310 ? 20.188 15.373 -2.889 1.00 84.88 310 LEU A O 1
ATOM 2390 N N . ALA A 1 311 ? 19.019 15.755 -1.013 1.00 85.25 311 ALA A N 1
ATOM 2391 C CA . ALA A 1 311 ? 19.659 17.035 -0.722 1.00 85.25 311 ALA A CA 1
ATOM 2392 C C . ALA A 1 311 ? 21.175 16.885 -0.498 1.00 85.25 311 ALA A C 1
ATOM 2394 O O . ALA A 1 311 ? 21.950 17.712 -0.980 1.00 85.25 311 ALA A O 1
ATOM 2395 N N . ALA A 1 312 ? 21.608 15.822 0.187 1.00 82.38 312 ALA A N 1
ATOM 2396 C CA . ALA A 1 312 ? 23.023 15.524 0.392 1.00 82.38 312 ALA A CA 1
ATOM 2397 C C . ALA A 1 312 ? 23.740 15.161 -0.922 1.00 82.38 312 ALA A C 1
ATOM 2399 O O . ALA A 1 312 ? 24.847 15.645 -1.161 1.00 82.38 312 ALA A O 1
ATOM 2400 N N . ILE A 1 313 ? 23.101 14.366 -1.792 1.00 79.56 313 ILE A N 1
ATOM 2401 C CA . ILE A 1 313 ? 23.633 14.021 -3.120 1.00 79.56 313 ILE A CA 1
ATOM 2402 C C . ILE A 1 313 ? 23.809 15.293 -3.955 1.00 79.56 313 ILE A C 1
ATOM 2404 O O . ILE A 1 313 ? 24.903 15.545 -4.458 1.00 79.56 313 ILE A O 1
ATOM 2408 N N . VAL A 1 314 ? 22.784 16.146 -4.032 1.00 83.19 314 VAL A N 1
ATOM 2409 C CA . VAL A 1 314 ? 22.854 17.422 -4.766 1.00 83.19 314 VAL A CA 1
ATOM 2410 C C . VAL A 1 314 ? 23.964 18.321 -4.220 1.00 83.19 314 VAL A C 1
ATOM 2412 O O . VAL A 1 314 ? 24.759 18.855 -4.992 1.00 83.19 314 VAL A O 1
ATOM 2415 N N . ALA A 1 315 ? 24.071 18.456 -2.894 1.00 80.94 315 ALA A N 1
ATOM 2416 C CA . ALA A 1 315 ? 25.106 19.273 -2.263 1.00 80.94 315 ALA A CA 1
ATOM 2417 C C . ALA A 1 315 ? 26.535 18.785 -2.569 1.00 80.94 315 ALA A C 1
ATOM 2419 O O . ALA A 1 315 ? 27.464 19.591 -2.564 1.00 80.94 315 ALA A O 1
ATOM 2420 N N . SER A 1 316 ? 26.716 17.492 -2.857 1.00 71.56 316 SER A N 1
ATOM 2421 C CA . SER A 1 316 ? 28.023 16.910 -3.189 1.00 71.56 316 SER A CA 1
ATOM 2422 C C . SER A 1 316 ? 28.496 17.178 -4.625 1.00 71.56 316 SER A C 1
ATOM 2424 O O . SER A 1 316 ? 29.673 16.985 -4.911 1.00 71.56 316 SER A O 1
ATOM 2426 N N . GLN A 1 317 ? 27.613 17.626 -5.526 1.00 68.94 317 GLN A N 1
ATOM 2427 C CA . GLN A 1 317 ? 27.870 17.632 -6.974 1.00 68.94 317 GLN A CA 1
ATOM 2428 C C . GLN A 1 317 ? 28.257 19.000 -7.575 1.00 68.94 317 GLN A C 1
ATOM 2430 O O . GLN A 1 317 ? 28.470 19.071 -8.780 1.00 68.94 317 GLN A O 1
ATOM 2435 N N . GLU A 1 318 ? 28.345 20.088 -6.792 1.00 62.91 318 GLU A N 1
ATOM 2436 C CA . GLU A 1 318 ? 28.675 21.483 -7.210 1.00 62.91 318 GLU A CA 1
ATOM 2437 C C . GLU A 1 318 ? 27.931 22.049 -8.456 1.00 62.91 318 GLU A C 1
ATOM 2439 O O . GLU A 1 318 ? 28.197 23.173 -8.886 1.00 62.91 318 GLU A O 1
ATOM 2444 N N . ARG A 1 319 ? 26.969 21.324 -9.040 1.00 65.56 319 ARG A N 1
ATOM 2445 C CA . ARG A 1 319 ? 26.250 21.702 -10.265 1.00 65.56 319 ARG A CA 1
ATOM 2446 C C . ARG A 1 319 ? 24.882 22.296 -9.946 1.00 65.56 319 ARG A C 1
ATOM 2448 O O . ARG A 1 319 ? 24.107 21.739 -9.175 1.00 65.56 319 ARG A O 1
ATOM 2455 N N . THR A 1 320 ? 24.562 23.412 -10.599 1.00 66.06 320 THR A N 1
ATOM 2456 C CA . THR A 1 320 ? 23.267 24.097 -10.486 1.00 66.06 320 THR A CA 1
ATOM 2457 C C . THR A 1 320 ? 22.672 24.381 -11.859 1.00 66.06 320 THR A C 1
ATOM 2459 O O . THR A 1 320 ? 23.369 24.836 -12.768 1.00 66.06 320 THR A O 1
ATOM 2462 N N . VAL A 1 321 ? 21.361 24.184 -11.992 1.00 70.44 321 VAL A N 1
ATOM 2463 C CA . VAL A 1 321 ? 20.589 24.594 -13.173 1.00 70.44 321 VAL A CA 1
ATOM 2464 C C . VAL A 1 321 ? 19.927 25.933 -12.881 1.00 70.44 321 VAL A C 1
ATOM 2466 O O . VAL A 1 321 ? 19.326 26.119 -11.825 1.00 70.44 321 VAL A O 1
ATOM 2469 N N . HIS A 1 322 ? 20.034 26.880 -13.811 1.00 73.31 322 HIS A N 1
ATOM 2470 C CA . HIS A 1 322 ? 19.369 28.177 -13.700 1.00 73.31 322 HIS A CA 1
ATOM 2471 C C . HIS A 1 322 ? 18.244 28.276 -14.729 1.00 73.31 322 HIS A C 1
ATOM 2473 O O . HIS A 1 322 ? 18.482 28.092 -15.920 1.00 73.31 322 HIS A O 1
ATOM 2479 N N . GLU A 1 323 ? 17.042 28.658 -14.290 1.00 69.31 323 GLU A N 1
ATOM 2480 C CA . GLU A 1 323 ? 15.857 28.793 -15.158 1.00 69.31 323 GLU A CA 1
ATOM 2481 C C . GLU A 1 323 ? 16.061 29.726 -16.367 1.00 69.31 323 GLU A C 1
ATOM 2483 O O . GLU A 1 323 ? 15.405 29.574 -17.401 1.00 69.31 323 GLU A O 1
ATOM 2488 N N . SER A 1 324 ? 16.990 30.680 -16.241 1.00 70.12 324 SER A N 1
ATOM 2489 C CA . SER A 1 324 ? 17.359 31.653 -17.271 1.00 70.12 324 SER A CA 1
ATOM 2490 C C . SER A 1 324 ? 18.175 31.054 -18.415 1.00 70.12 324 SER A C 1
ATOM 2492 O O . SER A 1 324 ? 18.275 31.677 -19.470 1.00 70.12 324 SER A O 1
ATOM 2494 N N . LYS A 1 325 ? 18.761 29.869 -18.213 1.00 81.88 325 LYS A N 1
ATOM 2495 C CA . LYS A 1 325 ? 19.510 29.126 -19.234 1.00 81.88 325 LYS A CA 1
ATOM 2496 C C . LYS A 1 325 ? 18.651 28.120 -19.991 1.00 81.88 325 LYS A C 1
ATOM 2498 O O . LYS A 1 325 ? 19.042 27.705 -21.074 1.00 81.88 325 LYS A O 1
ATOM 2503 N N . MET A 1 326 ? 17.492 27.762 -19.442 1.00 86.75 326 MET A N 1
ATOM 2504 C CA . MET A 1 326 ? 16.573 26.819 -20.065 1.00 86.75 326 MET A CA 1
ATOM 2505 C C . MET A 1 326 ? 15.883 27.441 -21.287 1.00 86.75 326 MET A C 1
ATOM 2507 O O . MET A 1 326 ? 15.329 28.543 -21.228 1.00 86.75 326 MET A O 1
ATOM 2511 N N . GLY A 1 327 ? 15.833 26.688 -22.371 1.00 89.00 327 GLY A N 1
ATOM 2512 C CA . GLY A 1 327 ? 15.061 26.952 -23.570 1.00 89.00 327 GLY A CA 1
ATOM 2513 C C . GLY A 1 327 ? 13.566 26.642 -23.428 1.00 89.00 327 GLY A C 1
ATOM 2514 O O . GLY A 1 327 ? 12.942 26.785 -22.364 1.00 89.00 327 GLY A O 1
ATOM 2515 N N . ALA A 1 328 ? 12.967 26.279 -24.564 1.00 91.94 328 ALA A N 1
ATOM 2516 C CA . ALA A 1 328 ? 11.563 25.904 -24.654 1.00 91.94 328 ALA A CA 1
ATOM 2517 C C . ALA A 1 328 ? 11.356 24.487 -24.109 1.00 91.94 328 ALA A C 1
ATOM 2519 O O . ALA A 1 328 ? 12.076 23.564 -24.477 1.00 91.94 328 ALA A O 1
ATOM 2520 N N . LEU A 1 329 ? 10.334 24.312 -23.271 1.00 94.31 329 LEU A N 1
ATOM 2521 C CA . LEU A 1 329 ? 9.995 22.996 -22.738 1.00 94.31 329 LEU A CA 1
ATOM 2522 C C . LEU A 1 329 ? 9.467 22.115 -23.874 1.00 94.31 329 LEU A C 1
ATOM 2524 O O . LEU A 1 329 ? 8.481 22.460 -24.529 1.00 94.31 329 LEU A O 1
ATOM 2528 N N . THR A 1 330 ? 10.128 20.983 -24.099 1.00 95.25 330 THR A N 1
ATOM 2529 C CA . THR A 1 330 ? 9.765 19.984 -25.112 1.00 95.25 330 THR A CA 1
ATOM 2530 C C . THR A 1 330 ? 9.769 18.594 -24.469 1.00 95.25 330 THR A C 1
ATOM 2532 O O . THR A 1 330 ? 10.689 17.807 -24.703 1.00 95.25 330 THR A O 1
ATOM 2535 N N . PRO A 1 331 ? 8.766 18.298 -23.614 1.00 95.00 331 PRO A N 1
ATOM 2536 C CA . PRO A 1 331 ? 8.742 17.070 -22.830 1.00 95.00 331 PRO A CA 1
ATOM 2537 C C . PRO A 1 331 ? 8.767 15.824 -23.718 1.00 95.00 331 PRO A C 1
ATOM 2539 O O . PRO A 1 331 ? 8.114 15.798 -24.764 1.00 95.00 331 PRO A O 1
ATOM 2542 N N . TYR A 1 332 ? 9.484 14.786 -23.289 1.00 95.69 332 TYR A N 1
ATOM 2543 C CA . TYR A 1 332 ? 9.444 13.480 -23.944 1.00 95.69 332 TYR A CA 1
ATOM 2544 C C . TYR A 1 332 ? 8.037 12.882 -23.911 1.00 95.69 332 TYR A C 1
ATOM 2546 O O . TYR A 1 332 ? 7.293 13.047 -22.938 1.00 95.69 332 TYR A O 1
ATOM 2554 N N . ALA A 1 333 ? 7.683 12.149 -24.967 1.00 93.94 333 ALA A N 1
ATOM 2555 C CA . ALA A 1 333 ? 6.479 11.337 -24.945 1.00 93.94 333 ALA A CA 1
ATOM 2556 C C . ALA A 1 333 ? 6.639 10.184 -23.941 1.00 93.94 333 ALA A C 1
ATOM 2558 O O . ALA A 1 333 ? 7.741 9.682 -23.691 1.00 93.94 333 ALA A O 1
ATOM 2559 N N . ARG A 1 334 ? 5.516 9.739 -23.373 1.00 90.62 334 ARG A N 1
ATOM 2560 C CA . ARG A 1 334 ? 5.477 8.604 -22.447 1.00 90.62 334 ARG A CA 1
ATOM 2561 C C . ARG A 1 334 ? 6.150 7.378 -23.079 1.00 90.62 334 ARG A C 1
ATOM 2563 O O . ARG A 1 334 ? 5.844 7.020 -24.212 1.00 90.62 334 ARG A O 1
ATOM 2570 N N . GLY A 1 335 ? 7.092 6.766 -22.362 1.00 86.00 335 GLY A N 1
ATOM 2571 C CA . GLY A 1 335 ? 7.829 5.581 -22.820 1.00 86.00 335 GLY A CA 1
ATOM 2572 C C . GLY A 1 335 ? 8.868 5.809 -23.930 1.00 86.00 335 GLY A C 1
ATOM 2573 O O . GLY A 1 335 ? 9.542 4.856 -24.310 1.00 86.00 335 GLY A O 1
ATOM 2574 N N . GLU A 1 336 ? 9.055 7.036 -24.431 1.00 90.81 336 GLU A N 1
ATOM 2575 C CA . GLU A 1 336 ? 9.923 7.317 -25.587 1.00 90.81 336 GLU A CA 1
ATOM 2576 C C . GLU A 1 336 ? 11.380 6.883 -25.364 1.00 90.81 336 GLU A C 1
ATOM 2578 O O . GLU A 1 336 ? 11.968 6.209 -26.212 1.00 90.81 336 GLU A O 1
ATOM 2583 N N . LEU A 1 337 ? 11.967 7.248 -24.219 1.00 89.81 337 LEU A N 1
ATOM 2584 C CA . LEU A 1 337 ? 13.359 6.911 -23.895 1.00 89.81 337 LEU A CA 1
ATOM 2585 C C . LEU A 1 337 ? 13.549 5.412 -23.637 1.00 89.81 337 LEU A C 1
ATOM 2587 O O . LEU A 1 337 ? 14.512 4.824 -24.129 1.00 89.81 337 LEU A O 1
ATOM 2591 N N . LEU A 1 338 ? 12.593 4.780 -22.952 1.00 87.31 338 LEU A N 1
ATOM 2592 C CA . LEU A 1 338 ? 12.609 3.338 -22.706 1.00 87.31 338 LEU A CA 1
ATOM 2593 C C . LEU A 1 338 ? 12.580 2.556 -24.029 1.00 87.31 338 LEU A C 1
ATOM 2595 O O . LEU A 1 338 ? 13.412 1.679 -24.255 1.00 87.31 338 LEU A O 1
ATOM 2599 N N . ALA A 1 339 ? 11.682 2.934 -24.943 1.00 86.88 339 ALA A N 1
ATOM 2600 C CA . ALA A 1 339 ? 11.582 2.318 -26.261 1.00 86.88 339 ALA A CA 1
ATOM 2601 C C . ALA A 1 339 ? 12.868 2.496 -27.085 1.00 86.88 339 ALA A C 1
ATOM 2603 O O . ALA A 1 339 ? 13.275 1.576 -27.788 1.00 86.88 339 ALA A O 1
ATOM 2604 N N . ARG A 1 340 ? 13.546 3.649 -26.983 1.00 87.44 340 ARG A N 1
ATOM 2605 C CA . ARG A 1 340 ? 14.843 3.869 -27.648 1.00 87.44 340 ARG A CA 1
ATOM 2606 C C . ARG A 1 340 ? 15.933 2.943 -27.122 1.00 87.44 340 ARG A C 1
ATOM 2608 O O . ARG A 1 340 ? 16.699 2.420 -27.929 1.00 87.44 340 ARG A O 1
ATOM 2615 N N . ARG A 1 341 ? 16.001 2.739 -25.803 1.00 83.44 341 ARG A N 1
ATOM 2616 C CA . ARG A 1 341 ? 17.004 1.867 -25.174 1.00 83.44 341 ARG A CA 1
ATOM 2617 C C . ARG A 1 341 ? 16.781 0.398 -25.538 1.00 83.44 341 ARG A C 1
ATOM 2619 O O . ARG A 1 341 ? 17.747 -0.305 -25.816 1.00 83.44 341 ARG A O 1
ATOM 2626 N N . PHE A 1 342 ? 15.523 -0.044 -25.598 1.00 78.00 342 PHE A N 1
ATOM 2627 C CA . PHE A 1 342 ? 15.175 -1.464 -25.710 1.00 78.00 342 PHE A CA 1
ATOM 2628 C C . PHE A 1 342 ? 14.433 -1.862 -26.993 1.00 78.00 342 PHE A C 1
ATOM 2630 O O . PHE A 1 342 ? 13.800 -2.914 -27.044 1.00 78.00 342 PHE A O 1
ATOM 2637 N N . ALA A 1 343 ? 14.563 -1.084 -28.072 1.00 68.94 343 ALA A N 1
ATOM 2638 C CA . ALA A 1 343 ? 13.888 -1.337 -29.353 1.00 68.94 343 ALA A CA 1
ATOM 2639 C C . ALA A 1 343 ? 14.111 -2.748 -29.952 1.00 68.94 343 ALA A C 1
ATOM 2641 O O . ALA A 1 343 ? 13.376 -3.139 -30.855 1.00 68.94 343 ALA A O 1
ATOM 2642 N N . HIS A 1 344 ? 15.122 -3.500 -29.492 1.00 61.44 344 HIS A N 1
ATOM 2643 C CA . HIS A 1 344 ? 15.526 -4.793 -30.060 1.00 61.44 344 HIS A CA 1
ATOM 2644 C C . HIS A 1 344 ? 15.799 -5.890 -29.014 1.00 61.44 344 HIS A C 1
ATOM 2646 O O . HIS A 1 344 ? 16.582 -6.796 -29.295 1.00 61.44 344 HIS A O 1
ATOM 2652 N N . VAL A 1 345 ? 15.196 -5.840 -27.819 1.00 61.12 345 VAL A N 1
ATOM 2653 C CA . VAL A 1 345 ? 15.411 -6.895 -26.808 1.00 61.12 345 VAL A CA 1
ATOM 2654 C C . VAL A 1 345 ? 14.679 -8.186 -27.213 1.00 61.12 345 VAL A C 1
ATOM 2656 O O . VAL A 1 345 ? 13.445 -8.203 -27.255 1.00 61.12 345 VAL A O 1
ATOM 2659 N N . PRO A 1 346 ? 15.397 -9.286 -27.511 1.00 54.19 346 PRO A N 1
ATOM 2660 C CA . PRO A 1 346 ? 14.781 -10.567 -27.818 1.00 54.19 346 PRO A CA 1
ATOM 2661 C C . PRO A 1 346 ? 14.377 -11.233 -26.499 1.00 54.19 346 PRO A C 1
ATOM 2663 O O . PRO A 1 346 ? 15.225 -11.754 -25.789 1.00 54.19 346 PRO A O 1
ATOM 2666 N N . GLY A 1 347 ? 13.094 -11.194 -26.147 1.00 64.06 347 GLY A N 1
ATOM 2667 C CA . GLY A 1 347 ? 12.631 -11.765 -24.873 1.00 64.06 347 GLY A CA 1
ATOM 2668 C C . GLY A 1 347 ? 11.178 -11.456 -24.526 1.00 64.06 347 GLY A C 1
ATOM 2669 O O . GLY A 1 347 ? 10.528 -12.263 -23.867 1.00 64.06 347 GLY A O 1
ATOM 2670 N N . GLY A 1 348 ? 10.615 -10.379 -25.078 1.00 77.94 348 GLY A N 1
ATOM 2671 C CA . GLY A 1 348 ? 9.306 -9.863 -24.663 1.00 77.94 348 GLY A CA 1
ATOM 2672 C C . GLY A 1 348 ? 9.441 -8.937 -23.450 1.00 77.94 348 GLY A C 1
ATOM 2673 O O . GLY A 1 348 ? 10.553 -8.597 -23.041 1.00 77.94 348 GLY A O 1
ATOM 2674 N N . ILE A 1 349 ? 8.313 -8.483 -22.908 1.00 90.62 349 ILE A N 1
ATOM 2675 C CA . ILE A 1 349 ? 8.273 -7.640 -21.705 1.00 90.62 349 ILE A CA 1
ATOM 2676 C C . ILE A 1 349 ? 7.597 -8.437 -20.602 1.00 90.62 349 ILE A C 1
ATOM 2678 O O . ILE A 1 349 ? 6.522 -8.994 -20.810 1.00 90.62 349 ILE A O 1
ATOM 2682 N N . TRP A 1 350 ? 8.216 -8.484 -19.435 1.00 94.56 350 TRP A N 1
ATOM 2683 C CA . TRP A 1 350 ? 7.644 -9.079 -18.241 1.00 94.56 350 TRP A CA 1
ATOM 2684 C C . TRP A 1 350 ? 6.953 -8.002 -17.418 1.00 94.56 350 TRP A C 1
ATOM 2686 O O . TRP A 1 350 ? 7.521 -6.943 -17.156 1.00 94.56 350 TRP A O 1
ATOM 2696 N N . VAL A 1 351 ? 5.723 -8.283 -16.999 1.00 96.81 351 VAL A N 1
ATOM 2697 C CA . VAL A 1 351 ? 5.077 -7.556 -15.908 1.00 96.81 351 VAL A CA 1
ATOM 2698 C C . VAL A 1 351 ? 5.345 -8.353 -14.644 1.00 96.81 351 VAL A C 1
ATOM 2700 O O . VAL A 1 351 ? 4.759 -9.417 -14.431 1.00 96.81 351 VAL A O 1
ATOM 2703 N N . CYS A 1 352 ? 6.275 -7.859 -13.842 1.00 96.69 352 CYS A N 1
ATOM 2704 C CA . CYS A 1 352 ? 6.672 -8.455 -12.583 1.00 96.69 352 CYS A CA 1
ATOM 2705 C C . CYS A 1 352 ? 5.790 -7.955 -11.439 1.00 96.69 352 CYS A C 1
ATOM 2707 O O . CYS A 1 352 ? 5.270 -6.841 -11.489 1.00 96.69 352 CYS A O 1
ATOM 2709 N N . LEU A 1 353 ? 5.619 -8.784 -10.412 1.00 95.62 353 LEU A N 1
ATOM 2710 C CA . LEU A 1 353 ? 4.749 -8.518 -9.272 1.00 95.62 353 LEU A CA 1
ATOM 2711 C C . LEU A 1 353 ? 5.408 -9.039 -7.988 1.00 95.62 353 LEU A C 1
ATOM 2713 O O . LEU A 1 353 ? 5.838 -10.192 -7.948 1.00 95.62 353 LEU A O 1
ATOM 2717 N N . ILE A 1 354 ? 5.487 -8.200 -6.955 1.00 93.56 354 ILE A N 1
ATOM 2718 C CA . ILE A 1 354 ? 6.126 -8.517 -5.666 1.00 93.56 354 ILE A CA 1
ATOM 2719 C C . ILE A 1 354 ? 5.371 -7.846 -4.512 1.00 93.56 354 ILE A C 1
ATOM 2721 O O . ILE A 1 354 ? 4.782 -6.782 -4.698 1.00 93.56 354 ILE A O 1
ATOM 2725 N N . GLU A 1 355 ? 5.374 -8.457 -3.326 1.00 88.62 355 GLU A N 1
ATOM 2726 C CA . GLU A 1 355 ? 4.831 -7.832 -2.111 1.00 88.62 355 GLU A CA 1
ATOM 2727 C C . GLU A 1 355 ? 5.669 -6.609 -1.725 1.00 88.62 355 GLU A C 1
ATOM 2729 O O . GLU A 1 355 ? 6.871 -6.716 -1.484 1.00 88.62 355 GLU A O 1
ATOM 2734 N N . ALA A 1 356 ? 5.032 -5.438 -1.693 1.00 85.06 356 ALA A N 1
ATOM 2735 C CA . ALA A 1 356 ? 5.681 -4.184 -1.342 1.00 85.06 356 ALA A CA 1
ATOM 2736 C C . ALA A 1 356 ? 4.656 -3.184 -0.799 1.00 85.06 356 ALA A C 1
ATOM 2738 O O . ALA A 1 356 ? 3.718 -2.803 -1.499 1.00 85.06 356 ALA A O 1
ATOM 2739 N N . ASP A 1 357 ? 4.871 -2.695 0.424 1.00 80.94 357 ASP A N 1
ATOM 2740 C CA . ASP A 1 357 ? 4.011 -1.665 1.026 1.00 80.94 357 ASP A CA 1
ATOM 2741 C C . ASP A 1 357 ? 4.064 -0.342 0.248 1.00 80.94 357 ASP A C 1
ATOM 2743 O O . ASP A 1 357 ? 3.066 0.372 0.144 1.00 80.94 357 ASP A O 1
ATOM 2747 N N . LEU A 1 358 ? 5.232 -0.020 -0.315 1.00 85.62 358 LEU A N 1
ATOM 2748 C CA . LEU A 1 358 ? 5.473 1.183 -1.102 1.00 85.62 358 LEU A CA 1
ATOM 2749 C C . LEU A 1 358 ? 6.259 0.843 -2.374 1.00 85.62 358 LEU A C 1
ATOM 2751 O O . LEU A 1 358 ? 7.209 0.068 -2.312 1.00 85.62 358 LEU A O 1
ATOM 2755 N N . PRO A 1 359 ? 5.960 1.483 -3.515 1.00 89.25 359 PRO A N 1
ATOM 2756 C CA . PRO A 1 359 ? 6.692 1.257 -4.763 1.00 89.25 359 PRO A CA 1
ATOM 2757 C C . PRO A 1 359 ? 8.174 1.644 -4.683 1.00 89.25 359 PRO A C 1
ATOM 2759 O O . PRO A 1 359 ? 9.007 1.118 -5.418 1.00 89.25 359 PRO A O 1
ATOM 2762 N N . SER A 1 360 ? 8.522 2.576 -3.796 1.00 91.06 360 SER A N 1
ATOM 2763 C CA . SER A 1 360 ? 9.893 3.038 -3.596 1.00 91.06 360 SER A CA 1
ATOM 2764 C C . SER A 1 360 ? 10.785 2.020 -2.879 1.00 91.06 360 SER A C 1
ATOM 2766 O O . SER A 1 360 ? 11.997 2.212 -2.882 1.00 91.06 360 SER A O 1
ATOM 2768 N N . THR A 1 361 ? 10.241 0.937 -2.304 1.00 89.69 361 THR A N 1
ATOM 2769 C CA . THR A 1 361 ? 11.049 -0.092 -1.616 1.00 89.69 361 THR A CA 1
ATOM 2770 C C . THR A 1 361 ? 11.654 -1.130 -2.546 1.00 89.69 361 THR A C 1
ATOM 2772 O O . THR A 1 361 ? 12.586 -1.832 -2.151 1.00 89.69 361 THR A O 1
ATOM 2775 N N . LEU A 1 362 ? 11.174 -1.202 -3.790 1.00 91.00 362 LEU A N 1
ATOM 2776 C CA . LEU A 1 362 ? 11.609 -2.185 -4.780 1.00 91.00 362 LEU A CA 1
ATOM 2777 C C . LEU A 1 362 ? 13.133 -2.295 -4.915 1.00 91.00 362 LEU A C 1
ATOM 2779 O O . LEU A 1 362 ? 13.610 -3.428 -4.961 1.00 91.00 362 LEU A O 1
ATOM 2783 N N . PRO A 1 363 ? 13.919 -1.197 -4.897 1.00 89.69 363 PRO A N 1
ATOM 2784 C CA . PRO A 1 363 ? 15.364 -1.321 -4.962 1.00 89.69 363 PRO A CA 1
ATOM 2785 C C . PRO A 1 363 ? 15.986 -2.165 -3.855 1.00 89.69 363 PRO A C 1
ATOM 2787 O O . PRO A 1 363 ? 16.904 -2.936 -4.118 1.00 89.69 363 PRO A O 1
ATOM 2790 N N . GLN A 1 364 ? 15.466 -2.068 -2.629 1.00 85.88 364 GLN A N 1
ATOM 2791 C CA . GLN A 1 364 ? 15.933 -2.886 -1.509 1.00 85.88 364 GLN A CA 1
ATOM 2792 C C . GLN A 1 364 ? 15.441 -4.327 -1.608 1.00 85.88 364 GLN A C 1
ATOM 2794 O O . GLN A 1 364 ? 16.181 -5.239 -1.269 1.00 85.88 364 GLN A O 1
ATOM 2799 N N . LEU A 1 365 ? 14.212 -4.542 -2.086 1.00 86.31 365 LEU A N 1
ATOM 2800 C CA . LEU A 1 365 ? 13.648 -5.888 -2.222 1.00 86.31 365 LEU A CA 1
ATOM 2801 C C . LEU A 1 365 ? 14.318 -6.697 -3.334 1.00 86.31 365 LEU A C 1
ATOM 2803 O O . LEU A 1 365 ? 14.396 -7.922 -3.244 1.00 86.31 365 LEU A O 1
ATOM 2807 N N . LEU A 1 366 ? 14.756 -6.006 -4.390 1.00 87.38 366 LEU A N 1
ATOM 2808 C CA . LEU A 1 366 ? 15.250 -6.626 -5.614 1.00 87.38 366 LEU A CA 1
ATOM 2809 C C . LEU A 1 366 ? 16.755 -6.460 -5.840 1.00 87.38 366 LEU A C 1
ATOM 2811 O O . LEU A 1 366 ? 17.268 -6.991 -6.823 1.00 87.38 366 LEU A O 1
ATOM 2815 N N . HIS A 1 367 ? 17.440 -5.725 -4.958 1.00 84.06 367 HIS A N 1
ATOM 2816 C CA . HIS A 1 367 ? 18.846 -5.337 -5.111 1.00 84.06 367 HIS A CA 1
ATOM 2817 C C . HIS A 1 367 ? 19.124 -4.755 -6.506 1.00 84.06 367 HIS A C 1
ATOM 2819 O O . HIS A 1 367 ? 20.051 -5.169 -7.196 1.00 84.06 367 HIS A O 1
ATOM 2825 N N . ALA A 1 368 ? 18.263 -3.829 -6.939 1.00 84.62 368 ALA A N 1
ATOM 2826 C CA . ALA A 1 368 ? 18.270 -3.286 -8.292 1.00 84.62 368 ALA A CA 1
ATOM 2827 C C . ALA A 1 368 ? 17.832 -1.806 -8.315 1.00 84.62 368 ALA A C 1
ATOM 2829 O O . ALA A 1 368 ? 17.014 -1.400 -7.496 1.00 84.62 368 ALA A O 1
ATOM 2830 N N . PRO A 1 369 ? 18.291 -0.974 -9.257 1.00 81.06 369 PRO A N 1
ATOM 2831 C CA . PRO A 1 369 ? 19.267 -1.302 -10.283 1.00 81.06 369 PRO A CA 1
ATOM 2832 C C . PRO A 1 369 ? 20.642 -1.551 -9.651 1.00 81.06 369 PRO A C 1
ATOM 2834 O O . PRO A 1 369 ? 21.032 -0.881 -8.695 1.00 81.06 369 PRO A O 1
ATOM 2837 N N . PHE A 1 370 ? 21.363 -2.538 -10.164 1.00 73.94 370 PHE A N 1
ATOM 2838 C CA . PHE A 1 370 ? 22.789 -2.666 -9.947 1.00 73.94 370 PHE A CA 1
ATOM 2839 C C . PHE A 1 370 ? 23.518 -1.532 -10.678 1.00 73.94 370 PHE A C 1
ATOM 2841 O O . PHE A 1 370 ? 23.552 -1.473 -11.906 1.00 73.94 370 PHE A O 1
ATOM 2848 N N . THR A 1 371 ? 24.136 -0.631 -9.917 1.00 66.06 371 THR A N 1
ATOM 2849 C CA . THR A 1 371 ? 24.905 0.503 -10.454 1.00 66.06 371 THR A CA 1
ATOM 2850 C C . THR A 1 371 ? 26.412 0.318 -10.197 1.00 66.06 371 THR A C 1
ATOM 2852 O O . THR A 1 371 ? 26.980 1.004 -9.333 1.00 66.06 371 THR A O 1
ATOM 2855 N N . PRO A 1 372 ? 27.097 -0.620 -10.887 1.00 49.84 372 PRO A N 1
ATOM 2856 C CA . PRO A 1 372 ? 28.511 -0.936 -10.682 1.00 49.84 372 PRO A CA 1
ATOM 2857 C C . PRO A 1 372 ? 29.443 0.110 -11.305 1.00 49.84 372 PRO A C 1
ATOM 2859 O O . PRO A 1 372 ? 30.247 -0.181 -12.177 1.00 49.84 372 PRO A O 1
ATOM 2862 N N . GLY A 1 373 ? 29.388 1.338 -10.806 1.00 47.81 373 GLY A N 1
ATOM 2863 C CA . GLY A 1 373 ? 30.309 2.419 -11.184 1.00 47.81 373 GLY A CA 1
ATOM 2864 C C . GLY A 1 373 ? 30.759 3.262 -9.994 1.00 47.81 373 GLY A C 1
ATOM 2865 O O . GLY A 1 373 ? 31.669 4.082 -10.098 1.00 47.81 373 GLY A O 1
ATOM 2866 N N . TRP A 1 374 ? 30.166 3.023 -8.827 1.00 45.53 374 TRP A N 1
ATOM 2867 C CA . TRP A 1 374 ? 30.435 3.750 -7.596 1.00 45.53 374 TRP A CA 1
ATOM 2868 C C . TRP A 1 374 ? 31.375 2.948 -6.684 1.00 45.53 374 TRP A C 1
ATOM 2870 O O . TRP A 1 374 ? 31.079 2.659 -5.528 1.00 45.53 374 TRP A O 1
ATOM 2880 N N . GLY A 1 375 ? 32.517 2.539 -7.242 1.00 36.94 375 GLY A N 1
ATOM 2881 C CA . GLY A 1 375 ? 33.636 1.962 -6.496 1.00 36.94 375 GLY A CA 1
ATOM 2882 C C . GLY A 1 375 ? 34.530 3.048 -5.892 1.00 36.94 375 GLY A C 1
ATOM 2883 O O . GLY A 1 375 ? 34.496 4.198 -6.319 1.00 36.94 375 GLY A O 1
ATOM 2884 N N . SER A 1 376 ? 35.358 2.667 -4.917 1.00 41.00 376 SER A N 1
ATOM 2885 C CA . SER A 1 376 ? 36.185 3.499 -4.017 1.00 41.00 376 SER A CA 1
ATOM 2886 C C . SER A 1 376 ? 37.060 4.618 -4.617 1.00 41.00 376 SER A C 1
ATOM 2888 O O . SER A 1 376 ? 37.654 5.366 -3.846 1.00 41.00 376 SER A O 1
ATOM 2890 N N . ASP A 1 377 ? 37.134 4.753 -5.943 1.00 44.31 377 ASP A N 1
ATOM 2891 C CA . ASP A 1 377 ? 37.935 5.755 -6.660 1.00 44.31 377 ASP A CA 1
ATOM 2892 C C . ASP A 1 377 ? 37.108 6.643 -7.627 1.00 44.31 377 ASP A C 1
ATOM 2894 O O . ASP A 1 377 ? 37.679 7.442 -8.373 1.00 44.31 377 ASP A O 1
ATOM 2898 N N . GLY A 1 378 ? 35.772 6.527 -7.634 1.00 45.84 378 GLY A N 1
ATOM 2899 C CA . GLY A 1 378 ? 34.866 7.384 -8.414 1.00 45.84 378 GLY A CA 1
ATOM 2900 C C . GLY A 1 378 ? 34.530 8.721 -7.722 1.00 45.84 378 GLY A C 1
ATOM 2901 O O . GLY A 1 378 ? 34.677 8.844 -6.506 1.00 45.84 378 GLY A O 1
ATOM 2902 N N . PRO A 1 379 ? 34.052 9.747 -8.458 1.00 43.56 379 PRO A N 1
ATOM 2903 C CA . PRO A 1 379 ? 33.748 11.068 -7.896 1.00 43.56 379 PRO A CA 1
ATOM 2904 C C . PRO A 1 379 ? 32.521 11.101 -6.963 1.00 43.56 379 PRO A C 1
ATOM 2906 O O . PRO A 1 379 ? 32.230 12.158 -6.404 1.00 43.56 379 PRO A O 1
ATOM 2909 N N . VAL A 1 380 ? 31.792 9.988 -6.790 1.00 49.22 380 VAL A N 1
ATOM 2910 C CA . VAL A 1 380 ? 30.554 9.933 -5.996 1.00 49.22 380 VAL A CA 1
ATOM 2911 C C . VAL A 1 380 ? 30.471 8.624 -5.169 1.00 49.22 380 VAL A C 1
ATOM 2913 O O . VAL A 1 380 ? 30.792 7.566 -5.707 1.00 49.22 380 VAL A O 1
ATOM 2916 N N . PRO A 1 381 ? 30.119 8.663 -3.859 1.00 51.38 381 PRO A N 1
ATOM 2917 C CA . PRO A 1 381 ? 30.180 7.501 -2.942 1.00 51.38 381 PRO A CA 1
ATOM 2918 C C . PRO A 1 381 ? 28.972 6.546 -3.009 1.00 51.38 381 PRO A C 1
ATOM 2920 O O . PRO A 1 381 ? 27.853 7.033 -2.906 1.00 51.38 381 PRO A O 1
ATOM 2923 N N . GLU A 1 382 ? 29.191 5.226 -3.184 1.00 59.56 382 GLU A N 1
ATOM 2924 C CA . GLU A 1 382 ? 28.188 4.158 -3.478 1.00 59.56 382 GLU A CA 1
ATOM 2925 C C . GLU A 1 382 ? 26.739 4.472 -3.046 1.00 59.56 382 GLU A C 1
ATOM 2927 O O . GLU A 1 382 ? 26.437 4.608 -1.855 1.00 59.56 382 GLU A O 1
ATOM 2932 N N . LEU A 1 383 ? 25.826 4.581 -4.023 1.00 72.75 383 LEU A N 1
ATOM 2933 C CA . LEU A 1 383 ? 24.387 4.658 -3.770 1.00 72.75 383 LEU A CA 1
ATOM 2934 C C . LEU A 1 383 ? 23.867 3.262 -3.415 1.00 72.75 383 LEU A C 1
ATOM 2936 O O . LEU A 1 383 ? 23.556 2.455 -4.281 1.00 72.75 383 LEU A O 1
ATOM 2940 N N . GLY A 1 384 ? 23.776 2.970 -2.119 1.00 77.38 384 GLY A N 1
ATOM 2941 C CA . GLY A 1 384 ? 23.101 1.762 -1.645 1.00 77.38 384 GLY A CA 1
ATOM 2942 C C . GLY A 1 384 ? 21.616 1.737 -2.028 1.00 77.38 384 GLY A C 1
ATOM 2943 O O . GLY A 1 384 ? 20.989 2.779 -2.247 1.00 77.38 384 GLY A O 1
ATOM 2944 N N . TYR A 1 385 ? 21.021 0.543 -2.068 1.00 83.50 385 TYR A N 1
ATOM 2945 C CA . TYR A 1 385 ? 19.600 0.360 -2.391 1.00 83.50 385 TYR A CA 1
ATOM 2946 C C . TYR A 1 385 ? 18.657 1.129 -1.441 1.00 83.50 385 TYR A C 1
ATOM 2948 O O . TYR A 1 385 ? 17.594 1.593 -1.853 1.00 83.50 385 TYR A O 1
ATOM 2956 N N . ASP A 1 386 ? 19.065 1.328 -0.184 1.00 80.50 386 ASP A N 1
ATOM 2957 C CA . ASP A 1 386 ? 18.379 2.165 0.809 1.00 80.50 386 ASP A CA 1
ATOM 2958 C C . ASP A 1 386 ? 18.351 3.647 0.410 1.00 80.50 386 ASP A C 1
ATOM 2960 O O . ASP A 1 386 ? 17.334 4.330 0.568 1.00 80.50 386 ASP A O 1
ATOM 2964 N N . ARG A 1 387 ? 19.436 4.142 -0.187 1.00 85.06 387 ARG A N 1
ATOM 2965 C CA . ARG A 1 387 ? 19.512 5.502 -0.729 1.00 85.06 387 ARG A CA 1
ATOM 2966 C C . ARG A 1 387 ? 18.737 5.658 -2.032 1.00 85.06 387 ARG A C 1
ATOM 2968 O O . ARG A 1 387 ? 18.102 6.697 -2.210 1.00 85.06 387 ARG A O 1
ATOM 2975 N N . HIS A 1 388 ? 18.723 4.641 -2.903 1.00 89.12 388 HIS A N 1
ATOM 2976 C CA . HIS A 1 388 ? 17.805 4.624 -4.049 1.00 89.12 388 HIS A CA 1
ATOM 2977 C C . HIS A 1 388 ? 16.361 4.759 -3.560 1.00 89.12 388 HIS A C 1
ATOM 2979 O O . HIS A 1 388 ? 15.665 5.672 -4.001 1.00 89.12 388 HIS A O 1
ATOM 2985 N N . GLN A 1 389 ? 15.939 3.940 -2.589 1.00 89.81 389 GLN A N 1
ATOM 2986 C CA . GLN A 1 389 ? 14.608 4.058 -1.988 1.00 89.81 389 GLN A CA 1
ATOM 2987 C C . GLN A 1 389 ? 14.343 5.466 -1.447 1.00 89.81 389 GLN A C 1
ATOM 2989 O O . GLN A 1 389 ? 13.268 6.006 -1.692 1.00 89.81 389 GLN A O 1
ATOM 2994 N N . ALA A 1 390 ? 15.285 6.067 -0.716 1.00 89.62 390 ALA A N 1
ATOM 2995 C CA . ALA A 1 390 ? 15.103 7.400 -0.144 1.00 89.62 390 ALA A CA 1
ATOM 2996 C C . ALA A 1 390 ? 14.822 8.470 -1.211 1.00 89.62 390 ALA A C 1
ATOM 2998 O O . ALA A 1 390 ? 13.867 9.238 -1.082 1.00 89.62 390 ALA A O 1
ATOM 2999 N N . VAL A 1 391 ? 15.601 8.474 -2.297 1.00 92.81 391 VAL A N 1
ATOM 3000 C CA . VAL A 1 391 ? 15.392 9.392 -3.428 1.00 92.81 391 VAL A CA 1
ATOM 3001 C C . VAL A 1 391 ? 14.032 9.151 -4.084 1.00 92.81 391 VAL A C 1
ATOM 3003 O O . VAL A 1 391 ? 13.260 10.094 -4.274 1.00 92.81 391 VAL A O 1
ATOM 3006 N N . LEU A 1 392 ? 13.706 7.888 -4.378 1.00 95.06 392 LEU A N 1
ATOM 3007 C CA . LEU A 1 392 ? 12.423 7.532 -4.984 1.00 95.06 392 LEU A CA 1
ATOM 3008 C C . LEU A 1 392 ? 11.248 7.927 -4.088 1.00 95.06 392 LEU A C 1
ATOM 3010 O O . LEU A 1 392 ? 10.258 8.455 -4.583 1.00 95.06 392 LEU A O 1
ATOM 3014 N N . ARG A 1 393 ? 11.368 7.735 -2.771 1.00 94.00 393 ARG A N 1
ATOM 3015 C CA . ARG A 1 393 ? 10.331 8.081 -1.798 1.00 94.00 393 ARG A CA 1
ATOM 3016 C C . ARG A 1 393 ? 10.080 9.586 -1.736 1.00 94.00 393 ARG A C 1
ATOM 3018 O O . ARG A 1 393 ? 8.927 10.004 -1.651 1.00 94.00 393 ARG A O 1
ATOM 3025 N N . GLU A 1 394 ? 11.124 10.410 -1.801 1.00 94.50 394 GLU A N 1
ATOM 3026 C CA . GLU A 1 394 ? 10.956 11.866 -1.859 1.00 94.50 394 GLU A CA 1
ATOM 3027 C C . GLU A 1 394 ? 10.207 12.300 -3.130 1.00 94.50 394 GLU A C 1
ATOM 3029 O O . GLU A 1 394 ? 9.279 13.111 -3.057 1.00 94.50 394 GLU A O 1
ATOM 3034 N N . TRP A 1 395 ? 10.550 11.744 -4.295 1.00 97.00 395 TRP A N 1
ATOM 3035 C CA . TRP A 1 395 ? 9.846 12.053 -5.544 1.00 97.00 395 TRP A CA 1
ATOM 3036 C C . TRP A 1 395 ? 8.424 11.488 -5.596 1.00 97.00 395 TRP A C 1
ATOM 3038 O O . TRP A 1 395 ? 7.527 12.147 -6.126 1.00 97.00 395 TRP A O 1
ATOM 3048 N N . GLU A 1 396 ? 8.192 10.320 -5.003 1.00 95.19 396 GLU A N 1
ATOM 3049 C CA . GLU A 1 396 ? 6.863 9.738 -4.822 1.00 95.19 396 GLU A CA 1
ATOM 3050 C C . GLU A 1 396 ? 5.957 10.700 -4.040 1.00 95.19 396 GLU A C 1
ATOM 3052 O O . GLU A 1 396 ? 4.866 11.039 -4.499 1.00 95.19 396 GLU A O 1
ATOM 3057 N N . ILE A 1 397 ? 6.436 11.221 -2.905 1.00 93.56 397 ILE A N 1
ATOM 3058 C CA . ILE A 1 397 ? 5.689 12.174 -2.072 1.00 93.56 397 ILE A CA 1
ATOM 3059 C C . ILE A 1 397 ? 5.404 13.472 -2.841 1.00 93.56 397 ILE A C 1
ATOM 3061 O O . ILE A 1 397 ? 4.274 13.966 -2.829 1.00 93.56 397 ILE A O 1
ATOM 3065 N N . ARG A 1 398 ? 6.411 14.039 -3.519 1.00 94.94 398 ARG A N 1
ATOM 3066 C CA . ARG A 1 398 ? 6.286 15.364 -4.152 1.00 94.94 398 ARG A CA 1
ATOM 3067 C C . ARG A 1 398 ? 5.495 15.339 -5.461 1.00 94.94 398 ARG A C 1
ATOM 3069 O O . ARG A 1 398 ? 4.716 16.257 -5.707 1.00 94.94 398 ARG A O 1
ATOM 3076 N N . TYR A 1 399 ? 5.654 14.300 -6.280 1.00 97.25 399 TYR A N 1
ATOM 3077 C CA . TYR A 1 399 ? 5.136 14.276 -7.657 1.00 97.25 399 TYR A CA 1
ATOM 3078 C C . TYR A 1 399 ? 4.290 13.050 -7.989 1.00 97.25 399 TYR A C 1
ATOM 3080 O O . TYR A 1 399 ? 3.816 12.930 -9.117 1.00 97.25 399 TYR A O 1
ATOM 3088 N N . GLY A 1 400 ? 4.098 12.124 -7.046 1.00 96.50 400 GLY A N 1
ATOM 3089 C CA . GLY A 1 400 ? 3.491 10.830 -7.360 1.00 96.50 400 GLY A CA 1
ATOM 3090 C C . GLY A 1 400 ? 4.346 10.033 -8.346 1.00 96.50 400 GLY A C 1
ATOM 3091 O O . GLY A 1 400 ? 3.796 9.316 -9.176 1.00 96.50 400 GLY A O 1
ATOM 3092 N N . ALA A 1 401 ? 5.672 10.220 -8.308 1.00 97.44 401 ALA A N 1
ATOM 3093 C CA . ALA A 1 401 ? 6.613 9.471 -9.130 1.00 97.44 401 ALA A CA 1
ATOM 3094 C C . ALA A 1 401 ? 6.774 8.055 -8.562 1.00 97.44 401 ALA A C 1
ATOM 3096 O O . ALA A 1 401 ? 7.344 7.878 -7.487 1.00 97.44 401 ALA A O 1
ATOM 3097 N N . VAL A 1 402 ? 6.251 7.055 -9.265 1.00 96.94 402 VAL A N 1
ATOM 3098 C CA . VAL A 1 402 ? 6.241 5.653 -8.826 1.00 96.94 402 VAL A CA 1
ATOM 3099 C C . VAL A 1 402 ? 7.007 4.774 -9.800 1.00 96.94 402 VAL A C 1
ATOM 3101 O O . VAL A 1 402 ? 7.044 5.048 -10.999 1.00 96.94 402 VAL A O 1
ATOM 3104 N N . LEU A 1 403 ? 7.619 3.706 -9.291 1.00 96.56 403 LEU A N 1
ATOM 3105 C CA . LEU A 1 403 ? 8.420 2.804 -10.109 1.00 96.56 403 LEU A CA 1
ATOM 3106 C C . LEU A 1 403 ? 7.543 2.077 -11.137 1.00 96.56 403 LEU A C 1
ATOM 3108 O O . LEU A 1 403 ? 6.591 1.382 -10.780 1.00 96.56 403 LEU A O 1
ATOM 3112 N N . TYR A 1 404 ? 7.882 2.277 -12.411 1.00 96.69 404 TYR A N 1
ATOM 3113 C CA . TYR A 1 404 ? 7.184 1.735 -13.576 1.00 96.69 404 TYR A CA 1
ATOM 3114 C C . TYR A 1 404 ? 7.984 0.616 -14.244 1.00 96.69 404 TYR A C 1
ATOM 3116 O O . TYR A 1 404 ? 7.434 -0.444 -14.523 1.00 96.69 404 TYR A O 1
ATOM 3124 N N . TYR A 1 405 ? 9.283 0.825 -14.471 1.00 95.94 405 TYR A N 1
ATOM 3125 C CA . TYR A 1 405 ? 10.182 -0.172 -15.058 1.00 95.94 405 TYR A CA 1
ATOM 3126 C C . TYR A 1 405 ? 11.449 -0.303 -14.216 1.00 95.94 405 TYR A C 1
ATOM 3128 O O . TYR A 1 405 ? 11.992 0.706 -13.757 1.00 95.94 405 TYR A O 1
ATOM 3136 N N . LEU A 1 406 ? 11.940 -1.531 -14.070 1.00 94.06 406 LEU A N 1
ATOM 3137 C CA . LEU A 1 406 ? 13.201 -1.837 -13.408 1.00 94.06 406 LEU A CA 1
ATOM 3138 C C . LEU A 1 406 ? 13.913 -2.989 -14.119 1.00 94.06 406 LEU A C 1
ATOM 3140 O O . LEU A 1 406 ? 13.358 -4.076 -14.298 1.00 94.06 406 LEU A O 1
ATOM 3144 N N . ALA A 1 407 ? 15.162 -2.755 -14.502 1.00 88.75 407 ALA A N 1
ATOM 3145 C CA . ALA A 1 407 ? 16.092 -3.813 -14.871 1.00 88.75 407 ALA A CA 1
ATOM 3146 C C . ALA A 1 407 ? 16.884 -4.255 -13.634 1.00 88.75 407 ALA A C 1
ATOM 3148 O O . ALA A 1 407 ? 17.189 -3.422 -12.781 1.00 88.75 407 ALA A O 1
ATOM 3149 N N . CYS A 1 408 ? 17.259 -5.538 -13.561 1.00 81.81 408 CYS A N 1
ATOM 3150 C CA . CYS A 1 408 ? 18.191 -6.017 -12.533 1.00 81.81 408 CYS A CA 1
ATOM 3151 C C . CYS A 1 408 ? 19.550 -5.300 -12.625 1.00 81.81 408 CYS A C 1
ATOM 3153 O O . CYS A 1 408 ? 20.197 -5.058 -11.612 1.00 81.81 408 CYS A O 1
ATOM 3155 N N . THR A 1 409 ? 19.941 -4.904 -13.839 1.00 82.75 409 THR A N 1
ATOM 3156 C CA . THR A 1 409 ? 21.151 -4.141 -14.121 1.00 82.75 409 THR A CA 1
ATOM 3157 C C . THR A 1 409 ? 20.918 -2.655 -13.881 1.00 82.75 409 THR A C 1
ATOM 3159 O O . THR A 1 409 ? 20.921 -2.185 -12.763 1.00 82.75 409 THR A O 1
ATOM 3162 N N . ASP A 1 410 ? 20.664 -1.881 -14.915 1.00 85.88 410 ASP A N 1
ATOM 3163 C CA . ASP A 1 410 ? 21.208 -0.534 -15.006 1.00 85.88 410 ASP A CA 1
ATOM 3164 C C . ASP A 1 410 ? 20.153 0.512 -15.346 1.00 85.88 410 ASP A C 1
ATOM 3166 O O . ASP A 1 410 ? 20.484 1.649 -15.656 1.00 85.88 410 ASP A O 1
ATOM 3170 N N . THR A 1 411 ? 18.878 0.129 -15.372 1.00 90.62 411 THR A N 1
ATOM 3171 C CA . THR A 1 411 ? 17.815 0.970 -15.916 1.00 90.62 411 THR A CA 1
ATOM 3172 C C . THR A 1 411 ? 16.626 1.020 -14.974 1.00 90.62 411 THR A C 1
ATOM 3174 O O . THR A 1 411 ? 16.112 -0.013 -14.542 1.00 90.62 411 THR A O 1
ATOM 3177 N N . LEU A 1 412 ? 16.131 2.231 -14.732 1.00 94.25 412 LEU A N 1
ATOM 3178 C CA . LEU A 1 412 ? 14.943 2.494 -13.933 1.00 94.25 412 LEU A CA 1
ATOM 3179 C C . LEU A 1 412 ? 14.073 3.545 -14.628 1.00 94.25 412 LEU A C 1
ATOM 3181 O O . LEU A 1 412 ? 14.578 4.543 -15.140 1.00 94.25 412 LEU A O 1
ATOM 3185 N N . VAL A 1 413 ? 12.754 3.343 -14.633 1.00 96.88 413 VAL A N 1
ATOM 3186 C CA . VAL A 1 413 ? 11.791 4.346 -15.114 1.00 96.88 413 VAL A CA 1
ATOM 3187 C C . VAL A 1 413 ? 10.700 4.568 -14.084 1.00 96.88 413 VAL A C 1
ATOM 3189 O O . VAL A 1 413 ? 10.162 3.610 -13.526 1.00 96.88 413 VAL A O 1
ATOM 3192 N N . LEU A 1 414 ? 10.347 5.832 -13.876 1.00 98.25 414 LEU A N 1
ATOM 3193 C CA . LEU A 1 414 ? 9.235 6.252 -13.032 1.00 98.2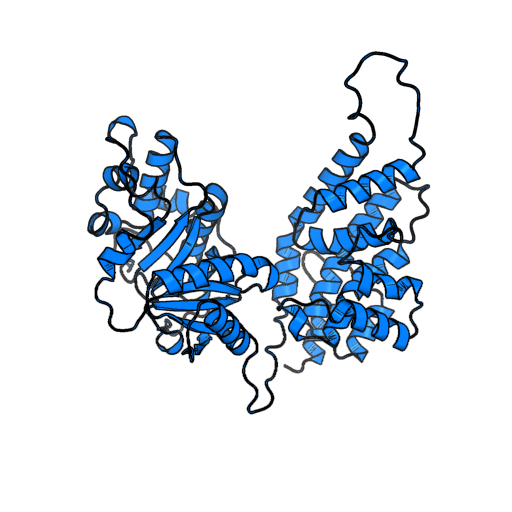5 414 LEU A CA 1
ATOM 3194 C C . LEU A 1 414 ? 8.071 6.757 -13.883 1.00 98.25 414 LEU A C 1
ATOM 3196 O O . LEU A 1 414 ? 8.289 7.540 -14.805 1.00 98.25 414 LEU A O 1
ATOM 3200 N N . GLU A 1 415 ? 6.849 6.363 -13.533 1.00 97.88 415 GLU A N 1
ATOM 3201 C CA . GLU A 1 415 ? 5.612 7.023 -13.967 1.00 97.88 415 GLU A CA 1
ATOM 3202 C C . GLU A 1 415 ? 5.338 8.187 -13.011 1.00 97.88 415 GLU A C 1
ATOM 3204 O O . GLU A 1 415 ? 5.328 8.001 -11.795 1.00 97.88 415 GLU A O 1
ATOM 3209 N N . VAL A 1 416 ? 5.109 9.384 -13.546 1.00 98.12 416 VAL A N 1
ATOM 3210 C CA . VAL A 1 416 ? 5.001 10.627 -12.779 1.00 98.12 416 VAL A CA 1
ATOM 3211 C C . VAL A 1 416 ? 3.606 11.207 -12.940 1.00 98.12 416 VAL A C 1
ATOM 3213 O O . VAL A 1 416 ? 3.246 11.729 -13.992 1.00 98.12 416 VAL A O 1
ATOM 3216 N N . GLU A 1 417 ? 2.822 11.142 -11.869 1.00 96.12 417 GLU A N 1
ATOM 3217 C CA . GLU A 1 417 ? 1.430 11.597 -11.878 1.00 96.12 417 GLU A CA 1
ATOM 3218 C C . GLU A 1 417 ? 1.304 13.128 -11.971 1.00 96.12 417 GLU A C 1
ATOM 3220 O O . GLU A 1 417 ? 0.421 13.653 -12.649 1.00 96.12 417 GLU A O 1
ATOM 3225 N N . ARG A 1 418 ? 2.184 13.859 -11.275 1.00 97.56 418 ARG A N 1
ATOM 3226 C CA . ARG A 1 418 ? 2.160 15.325 -11.160 1.00 97.56 418 ARG A CA 1
ATOM 3227 C C . ARG A 1 418 ? 3.530 15.911 -11.518 1.00 97.56 418 ARG A C 1
ATOM 3229 O O . ARG A 1 418 ? 4.234 16.385 -10.622 1.00 97.56 418 ARG A O 1
ATOM 3236 N N . PRO A 1 419 ? 3.942 15.864 -12.800 1.00 97.06 419 PRO A N 1
ATOM 3237 C CA . PRO A 1 419 ? 5.240 16.383 -13.208 1.00 97.06 419 PRO A CA 1
ATOM 3238 C C . PRO A 1 419 ? 5.342 17.895 -12.930 1.00 97.06 419 PRO A C 1
ATOM 3240 O O . PRO A 1 419 ? 4.346 18.613 -13.072 1.00 97.06 419 PRO A O 1
ATOM 3243 N N . PRO A 1 420 ? 6.526 18.410 -12.547 1.00 96.38 420 PRO A N 1
ATOM 3244 C CA . PRO A 1 420 ? 6.737 19.836 -12.331 1.00 96.38 420 PRO A CA 1
ATOM 3245 C C . PRO A 1 420 ? 6.385 20.677 -13.562 1.00 96.38 420 PRO A C 1
ATOM 3247 O O . PRO A 1 420 ? 6.853 20.410 -14.667 1.00 96.38 420 PRO A O 1
ATOM 3250 N N . THR A 1 421 ? 5.601 21.737 -13.357 1.00 93.06 421 THR A N 1
ATOM 3251 C CA . THR A 1 421 ? 5.215 22.684 -14.421 1.00 93.06 421 THR A CA 1
ATOM 3252 C C . THR A 1 421 ? 5.831 24.071 -14.250 1.00 93.06 421 THR A C 1
ATOM 3254 O O . THR A 1 421 ? 5.917 24.831 -15.214 1.00 93.06 421 THR A O 1
ATOM 3257 N N . ASP A 1 422 ? 6.228 24.427 -13.028 1.00 94.31 422 ASP A N 1
ATOM 3258 C CA . ASP A 1 422 ? 6.893 25.695 -12.726 1.00 94.31 422 ASP A CA 1
ATOM 3259 C C . ASP A 1 422 ? 8.376 25.644 -13.123 1.00 94.31 422 ASP A C 1
ATOM 3261 O O . ASP A 1 422 ? 9.049 24.649 -12.874 1.00 94.31 422 ASP A O 1
ATOM 3265 N N . ARG A 1 423 ? 8.907 26.707 -13.739 1.00 93.75 423 ARG A N 1
ATOM 3266 C CA . ARG A 1 423 ? 10.274 26.691 -14.295 1.00 93.75 423 ARG A CA 1
ATOM 3267 C C . ARG A 1 423 ? 11.362 26.625 -13.230 1.00 93.75 423 ARG A C 1
ATOM 3269 O O . ARG A 1 423 ? 12.366 25.949 -13.457 1.00 93.75 423 ARG A O 1
ATOM 3276 N N . ALA A 1 424 ? 11.176 27.294 -12.095 1.00 92.44 424 ALA A N 1
ATOM 3277 C CA . ALA A 1 424 ? 12.146 27.247 -11.009 1.00 92.44 424 ALA A CA 1
ATOM 3278 C C . ALA A 1 424 ? 12.170 25.846 -10.387 1.00 92.44 424 ALA A C 1
ATOM 3280 O O . ALA A 1 424 ? 13.242 25.283 -10.157 1.00 92.44 424 ALA A O 1
ATOM 3281 N N . GLU A 1 425 ? 10.991 25.250 -10.203 1.00 94.69 425 GLU A N 1
ATOM 3282 C CA . GLU A 1 425 ? 10.869 23.873 -9.736 1.00 94.69 425 GLU A CA 1
ATOM 3283 C C . GLU A 1 425 ? 11.454 22.868 -10.738 1.00 94.69 425 GLU A C 1
ATOM 3285 O O . GLU A 1 425 ? 12.193 21.969 -10.344 1.00 94.69 425 GLU A O 1
ATOM 3290 N N . ILE A 1 426 ? 11.2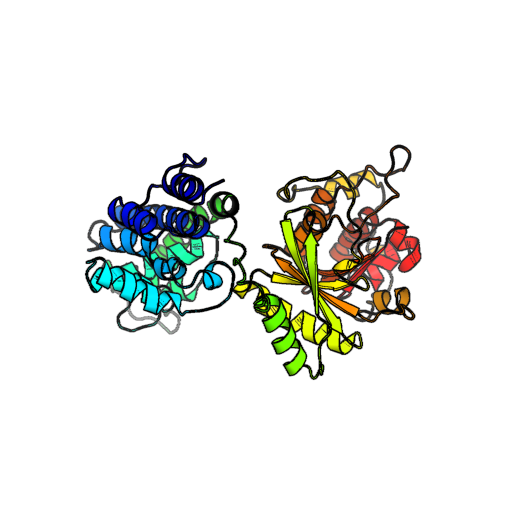05 23.049 -12.037 1.00 96.75 426 ILE A N 1
ATOM 3291 C CA . ILE A 1 426 ? 11.782 22.212 -13.093 1.00 96.75 426 ILE A CA 1
ATOM 3292 C C . ILE A 1 426 ? 13.315 22.252 -13.040 1.00 96.75 426 ILE A C 1
ATOM 3294 O O . ILE A 1 426 ? 13.953 21.201 -13.061 1.00 96.75 426 ILE A O 1
ATOM 3298 N N . ALA A 1 427 ? 13.916 23.441 -12.931 1.00 92.94 427 ALA A N 1
ATOM 3299 C CA . ALA A 1 427 ? 15.368 23.583 -12.822 1.00 92.94 427 ALA A CA 1
ATOM 3300 C C . ALA A 1 427 ? 15.918 22.879 -11.568 1.00 92.94 427 ALA A C 1
ATOM 3302 O O . ALA A 1 427 ? 16.946 22.201 -11.625 1.00 92.94 427 ALA A O 1
ATOM 3303 N N . ARG A 1 428 ? 15.213 23.001 -10.437 1.00 92.62 428 ARG A N 1
ATOM 3304 C CA . ARG A 1 428 ? 15.585 22.350 -9.176 1.00 92.62 428 ARG A CA 1
ATOM 3305 C C . ARG A 1 428 ? 15.555 20.825 -9.297 1.00 92.62 428 ARG A C 1
ATOM 3307 O O . ARG A 1 428 ? 16.521 20.170 -8.919 1.00 92.62 428 ARG A O 1
ATOM 3314 N N . VAL A 1 429 ? 14.483 20.267 -9.858 1.00 95.56 429 VAL A N 1
ATOM 3315 C CA . VAL A 1 429 ? 14.335 18.817 -10.061 1.00 95.56 429 VAL A CA 1
ATOM 3316 C C . VAL A 1 429 ? 15.309 18.296 -11.115 1.00 95.56 429 VAL A C 1
ATOM 3318 O O . VAL A 1 429 ? 15.808 17.186 -10.981 1.00 95.56 429 VAL A O 1
ATOM 3321 N N . ALA A 1 430 ? 15.658 19.093 -12.125 1.00 95.12 430 ALA A N 1
ATOM 3322 C CA . ALA A 1 430 ? 16.688 18.711 -13.088 1.00 95.12 430 ALA A CA 1
ATOM 3323 C C . ALA A 1 430 ? 18.054 18.530 -12.417 1.00 95.12 430 ALA A C 1
ATOM 3325 O O . ALA A 1 430 ? 18.739 17.543 -12.678 1.00 95.12 430 ALA A O 1
ATOM 3326 N N . ALA A 1 431 ? 18.425 19.440 -11.508 1.00 91.69 431 ALA A N 1
ATOM 3327 C CA . ALA A 1 431 ? 19.649 19.307 -10.722 1.00 91.69 431 ALA A CA 1
ATOM 3328 C C . ALA A 1 431 ? 19.629 18.045 -9.843 1.00 91.69 431 ALA A C 1
ATOM 3330 O O . ALA A 1 431 ? 20.633 17.345 -9.757 1.00 91.69 431 ALA A O 1
ATOM 3331 N N . GLU A 1 432 ? 18.486 17.725 -9.232 1.00 93.50 432 GLU A N 1
ATOM 3332 C CA . GLU A 1 432 ? 18.306 16.489 -8.462 1.00 93.50 432 GLU A CA 1
ATOM 3333 C C . GLU A 1 432 ? 18.450 15.227 -9.317 1.00 93.50 432 GLU A C 1
ATOM 3335 O O . GLU A 1 432 ? 19.212 14.335 -8.955 1.00 93.50 432 GLU A O 1
ATOM 3340 N N . GLN A 1 433 ? 17.741 15.149 -10.449 1.00 93.94 433 GLN A N 1
ATOM 3341 C CA . GLN A 1 433 ? 17.793 13.995 -11.351 1.00 93.94 433 GLN A CA 1
ATOM 3342 C C . GLN A 1 433 ? 19.205 13.760 -11.876 1.00 93.94 433 GLN A C 1
ATOM 3344 O O . GLN A 1 433 ? 19.669 12.624 -11.917 1.00 93.94 433 GLN A O 1
ATOM 3349 N N . TYR A 1 434 ? 19.899 14.838 -12.230 1.00 88.56 434 TYR A N 1
ATOM 3350 C CA . TYR A 1 434 ? 21.269 14.772 -12.712 1.00 88.56 434 TYR A CA 1
ATOM 3351 C C . TYR A 1 434 ? 22.255 14.366 -11.611 1.00 88.56 434 TYR A C 1
ATOM 3353 O O . TYR A 1 434 ? 23.166 13.582 -11.850 1.00 88.56 434 TYR A O 1
ATOM 3361 N N . ALA A 1 435 ? 22.064 14.850 -10.382 1.00 86.81 435 ALA A N 1
ATOM 3362 C CA . ALA A 1 435 ? 22.888 14.437 -9.249 1.00 86.81 435 ALA A CA 1
ATOM 3363 C C . ALA A 1 435 ? 22.651 12.963 -8.868 1.00 86.81 435 ALA A C 1
ATOM 3365 O O . ALA A 1 435 ? 23.577 12.282 -8.435 1.00 86.81 435 ALA A O 1
ATOM 3366 N N . TYR A 1 436 ? 21.424 12.467 -9.049 1.00 89.19 436 TYR A N 1
ATOM 3367 C CA . TYR A 1 436 ? 21.069 11.060 -8.865 1.00 89.19 436 TYR A CA 1
ATOM 3368 C C . TYR A 1 436 ? 21.642 10.151 -9.966 1.00 89.19 436 TYR A C 1
ATOM 3370 O O . TYR A 1 436 ? 22.042 9.019 -9.698 1.00 89.19 436 TYR A O 1
ATOM 3378 N N . CYS A 1 437 ? 21.706 10.642 -11.203 1.00 89.25 437 CYS A N 1
ATOM 3379 C CA . CYS A 1 437 ? 22.163 9.893 -12.365 1.00 89.25 437 CYS A CA 1
ATOM 3380 C C . CYS A 1 437 ? 22.977 10.807 -13.292 1.00 89.25 437 CYS A C 1
ATOM 3382 O O . CYS A 1 437 ? 22.429 11.520 -14.134 1.00 89.25 437 CYS A O 1
ATOM 3384 N N . LEU A 1 438 ? 24.304 10.782 -13.133 1.00 84.56 438 LEU A N 1
ATOM 3385 C CA . LEU A 1 438 ? 25.220 11.579 -13.960 1.00 84.56 438 LEU A CA 1
ATOM 3386 C C . LEU A 1 438 ? 25.245 11.108 -15.422 1.00 84.56 438 LEU A C 1
ATOM 3388 O O . LEU A 1 438 ? 25.473 11.909 -16.326 1.00 84.56 438 LEU A O 1
ATOM 3392 N N . ASP A 1 439 ? 24.942 9.832 -15.658 1.00 87.62 439 ASP A N 1
ATOM 3393 C CA . ASP A 1 439 ? 24.892 9.232 -16.993 1.00 87.62 439 ASP A CA 1
ATOM 3394 C C . ASP A 1 439 ? 23.680 9.677 -17.821 1.00 87.62 439 ASP A C 1
ATOM 3396 O O . ASP A 1 439 ? 23.574 9.335 -19.002 1.00 87.62 439 ASP A O 1
ATOM 3400 N N . LEU A 1 440 ? 22.815 10.542 -17.271 1.00 90.06 440 LEU A N 1
ATOM 3401 C CA . LEU A 1 440 ? 21.824 11.269 -18.064 1.00 90.06 440 LEU A CA 1
ATOM 3402 C C . LEU A 1 440 ? 22.458 12.043 -19.228 1.00 90.06 440 LEU A C 1
ATOM 3404 O O . LEU A 1 440 ? 21.810 12.160 -20.269 1.00 90.06 440 LEU A O 1
ATOM 3408 N N . ASP A 1 441 ? 23.722 12.471 -19.120 1.00 87.81 441 ASP A N 1
ATOM 3409 C CA . ASP A 1 441 ? 24.487 13.061 -20.233 1.00 87.81 441 ASP A CA 1
ATOM 3410 C C . ASP A 1 441 ? 24.500 12.171 -21.484 1.00 87.81 441 ASP A C 1
ATOM 3412 O O . ASP A 1 441 ? 24.516 12.669 -22.611 1.00 87.81 441 ASP A O 1
ATOM 3416 N N . GLN A 1 442 ? 24.496 10.852 -21.291 1.00 87.38 442 GLN A N 1
ATOM 3417 C CA . GLN A 1 442 ? 24.626 9.875 -22.365 1.00 87.38 442 GLN A CA 1
ATOM 3418 C C . GLN A 1 442 ? 23.286 9.561 -23.046 1.00 87.38 442 GLN A C 1
ATOM 3420 O O . GLN A 1 442 ? 23.264 9.109 -24.193 1.00 87.38 442 GLN A O 1
ATOM 3425 N N . VAL A 1 443 ? 22.162 9.797 -22.359 1.00 87.88 443 VAL A N 1
ATOM 3426 C CA . VAL A 1 443 ? 20.820 9.378 -22.811 1.00 87.88 443 VAL A CA 1
ATOM 3427 C C . VAL A 1 443 ? 19.853 10.536 -23.053 1.00 87.88 443 VAL A C 1
ATOM 3429 O O . VAL A 1 443 ? 19.037 10.473 -23.975 1.00 87.88 443 VAL A O 1
ATOM 3432 N N . VAL A 1 444 ? 19.942 11.604 -22.262 1.00 91.50 444 VAL A N 1
ATOM 3433 C CA . VAL A 1 444 ? 19.088 12.795 -22.353 1.00 91.50 444 VAL A CA 1
ATOM 3434 C C . VAL A 1 444 ? 19.893 14.017 -22.787 1.00 91.50 444 VAL A C 1
ATOM 3436 O O . VAL A 1 444 ? 19.451 14.732 -23.689 1.00 91.50 444 VAL A O 1
ATOM 3439 N N . GLY A 1 445 ? 21.053 14.235 -22.169 1.00 90.19 445 GLY A N 1
ATOM 3440 C CA . GLY A 1 445 ? 21.885 15.424 -22.318 1.00 90.19 445 GLY A CA 1
ATOM 3441 C C . GLY A 1 445 ? 22.217 16.052 -20.964 1.00 90.19 445 GLY A C 1
ATOM 3442 O O . GLY A 1 445 ? 22.041 15.426 -19.918 1.00 90.19 445 GLY A O 1
ATOM 3443 N N . GLY A 1 446 ? 22.686 17.298 -20.998 1.00 90.31 446 GLY A N 1
ATOM 3444 C CA . GLY A 1 446 ? 23.076 18.029 -19.804 1.00 90.31 446 GLY A CA 1
ATOM 3445 C C . GLY A 1 446 ? 21.889 18.418 -18.916 1.00 90.31 446 GLY A C 1
ATOM 3446 O O . GLY A 1 446 ? 20.723 18.171 -19.243 1.00 90.31 446 GLY A O 1
ATOM 3447 N N . PRO A 1 447 ? 22.165 19.063 -17.770 1.00 89.94 447 PRO A N 1
ATOM 3448 C CA . PRO A 1 447 ? 21.131 19.466 -16.823 1.00 89.94 447 PRO A CA 1
ATOM 3449 C C . PRO A 1 447 ? 20.035 20.356 -17.435 1.00 89.94 447 PRO A C 1
ATOM 3451 O O . PRO A 1 447 ? 18.868 20.246 -17.056 1.00 89.94 447 PRO A O 1
ATOM 3454 N N . GLU A 1 448 ? 20.379 21.219 -18.395 1.00 91.50 448 GLU A N 1
ATOM 3455 C CA . GLU A 1 448 ? 19.417 22.020 -19.151 1.00 91.50 448 GLU A CA 1
ATOM 3456 C C . GLU A 1 448 ? 18.503 21.156 -20.042 1.00 91.50 448 GLU A C 1
ATOM 3458 O O . GLU A 1 448 ? 17.282 21.317 -19.991 1.00 91.50 448 GLU A O 1
ATOM 3463 N N . GLU A 1 449 ? 19.036 20.184 -20.790 1.00 93.94 449 GLU A N 1
ATOM 3464 C CA . GLU A 1 449 ? 18.212 19.262 -21.584 1.00 93.94 449 GLU A CA 1
ATOM 3465 C C . GLU A 1 449 ? 17.321 18.369 -20.706 1.00 93.94 449 GLU A C 1
ATOM 3467 O O . GLU A 1 449 ? 16.165 18.103 -21.058 1.00 93.94 449 GLU A O 1
ATOM 3472 N N . VAL A 1 450 ? 17.817 17.942 -19.539 1.00 95.19 450 VAL A N 1
ATOM 3473 C CA . VAL A 1 450 ? 17.023 17.216 -18.535 1.00 95.19 450 VAL A CA 1
ATOM 3474 C C . VAL A 1 450 ? 15.847 18.074 -18.061 1.00 95.19 450 VAL A C 1
ATOM 3476 O O . VAL A 1 450 ? 14.707 17.595 -18.045 1.00 95.19 450 VAL A O 1
ATOM 3479 N N . ALA A 1 451 ? 16.091 19.350 -17.748 1.00 95.81 451 ALA A N 1
ATOM 3480 C CA . ALA A 1 451 ? 15.061 20.308 -17.350 1.00 95.81 451 ALA A CA 1
ATOM 3481 C C . ALA A 1 451 ? 14.014 20.534 -18.453 1.00 95.81 451 ALA A C 1
ATOM 3483 O O . ALA A 1 451 ? 12.818 20.606 -18.184 1.00 95.81 451 ALA A O 1
ATOM 3484 N N . GLU A 1 452 ? 14.442 20.645 -19.707 1.00 95.56 452 GLU A N 1
ATOM 3485 C CA . GLU A 1 452 ? 13.552 20.970 -20.823 1.00 95.56 452 GLU A CA 1
ATOM 3486 C C . GLU A 1 452 ? 12.701 19.789 -21.293 1.00 95.56 452 GLU A C 1
ATOM 3488 O O . GLU A 1 452 ? 11.586 20.002 -21.783 1.00 95.56 452 GLU A O 1
ATOM 3493 N N . ARG A 1 453 ? 13.222 18.561 -21.175 1.00 95.94 453 ARG A N 1
ATOM 3494 C CA . ARG A 1 453 ? 12.656 17.383 -21.849 1.00 95.94 453 ARG A CA 1
ATOM 3495 C C . ARG A 1 453 ? 12.207 16.277 -20.903 1.00 95.94 453 ARG A C 1
ATOM 3497 O O . ARG A 1 453 ? 11.167 15.672 -21.147 1.00 95.94 453 ARG A O 1
ATOM 3504 N N . GLN A 1 454 ? 12.956 15.990 -19.840 1.00 96.25 454 GLN A N 1
ATOM 3505 C CA . GLN A 1 454 ? 12.649 14.865 -18.952 1.00 96.25 454 GLN A CA 1
ATOM 3506 C C . GLN A 1 454 ? 11.791 15.275 -17.758 1.00 96.25 454 GLN A C 1
ATOM 3508 O O . GLN A 1 454 ? 10.733 14.688 -17.547 1.00 96.25 454 GLN A O 1
ATOM 3513 N N . VAL A 1 455 ? 12.205 16.289 -16.998 1.00 97.62 455 VAL A N 1
ATOM 3514 C CA . VAL A 1 455 ? 11.496 16.722 -15.782 1.00 97.62 455 VAL A CA 1
ATOM 3515 C C . VAL A 1 455 ? 10.002 17.002 -16.013 1.00 97.62 455 VAL A C 1
ATOM 3517 O O . VAL A 1 455 ? 9.194 16.464 -15.256 1.00 97.62 455 VAL A O 1
ATOM 3520 N N . PRO A 1 456 ? 9.588 17.761 -17.048 1.00 97.38 456 PRO A N 1
ATOM 3521 C CA . PRO A 1 456 ? 8.171 18.038 -17.291 1.00 97.38 456 PRO A CA 1
ATOM 3522 C C . PRO A 1 456 ? 7.410 16.871 -17.946 1.00 97.38 456 PRO A C 1
ATOM 3524 O O . PRO A 1 456 ? 6.230 17.018 -18.260 1.00 97.38 456 PRO A O 1
ATOM 3527 N N . SER A 1 457 ? 8.064 15.737 -18.220 1.00 97.00 457 SER A N 1
ATOM 3528 C CA . SER A 1 457 ? 7.423 14.574 -18.838 1.00 97.00 457 SER A CA 1
ATOM 3529 C C . SER A 1 457 ? 6.773 13.659 -17.798 1.00 97.00 457 SER A C 1
ATOM 3531 O O . SER A 1 457 ? 7.152 13.654 -16.628 1.00 97.00 457 SER A O 1
ATOM 3533 N N . GLY A 1 458 ? 5.807 12.852 -18.244 1.00 95.94 458 GLY A N 1
ATOM 3534 C CA . GLY A 1 458 ? 5.153 11.852 -17.397 1.00 95.94 458 GLY A CA 1
ATOM 3535 C C . GLY A 1 458 ? 6.017 10.625 -17.092 1.00 95.94 458 GLY A C 1
ATOM 3536 O O . GLY A 1 458 ? 5.622 9.829 -16.253 1.00 95.94 458 GLY A O 1
ATOM 3537 N N . HIS A 1 459 ? 7.174 10.453 -17.746 1.00 96.69 459 HIS A N 1
ATOM 3538 C CA . HIS A 1 459 ? 8.091 9.331 -17.519 1.00 96.69 459 HIS A CA 1
ATOM 3539 C C . HIS A 1 459 ? 9.515 9.830 -17.268 1.00 96.69 459 HIS A C 1
ATOM 3541 O O . HIS A 1 459 ? 10.135 10.401 -18.164 1.00 96.69 459 HIS A O 1
ATOM 3547 N N . TRP A 1 460 ? 10.076 9.548 -16.095 1.00 98.06 460 TRP A N 1
ATOM 3548 C CA . TRP A 1 460 ? 11.488 9.833 -15.820 1.00 98.06 460 TRP A CA 1
ATOM 3549 C C . TRP A 1 460 ? 12.324 8.579 -16.014 1.00 98.06 460 TRP A C 1
ATOM 3551 O O . TRP A 1 460 ? 12.037 7.555 -15.403 1.00 98.06 460 TRP A O 1
ATOM 3561 N N . PHE A 1 461 ? 13.333 8.660 -16.874 1.00 96.56 461 PHE A N 1
ATOM 3562 C CA . PHE A 1 461 ? 14.200 7.561 -17.271 1.00 96.56 461 PHE A CA 1
ATOM 3563 C C . PHE A 1 461 ? 15.600 7.765 -16.688 1.00 96.56 461 PHE A C 1
ATOM 3565 O O . PHE A 1 461 ? 16.208 8.820 -16.853 1.00 96.56 461 PHE A O 1
ATOM 3572 N N . PHE A 1 462 ? 16.130 6.733 -16.048 1.00 94.19 462 PHE A N 1
ATOM 3573 C CA . PHE A 1 462 ? 17.470 6.723 -15.482 1.00 94.19 462 PHE A CA 1
ATOM 3574 C C . PHE A 1 462 ? 18.213 5.492 -15.977 1.00 94.19 462 PHE A C 1
ATOM 3576 O O . PHE A 1 462 ? 17.645 4.398 -16.045 1.00 94.19 462 PHE A O 1
ATOM 3583 N N . TRP A 1 463 ? 19.474 5.695 -16.338 1.00 91.56 463 TRP A N 1
ATOM 3584 C CA . TRP A 1 463 ? 20.356 4.648 -16.818 1.00 91.56 463 TRP A CA 1
ATOM 3585 C C . TRP A 1 463 ? 21.775 4.896 -16.319 1.00 91.56 463 TRP A C 1
ATOM 3587 O O . TRP A 1 463 ? 22.203 6.046 -16.323 1.00 91.56 463 TRP A O 1
ATOM 3597 N N . TRP A 1 464 ? 22.481 3.846 -15.914 1.00 86.75 464 TRP A N 1
ATOM 3598 C CA . TRP A 1 464 ? 23.864 3.902 -15.431 1.00 86.75 464 TRP A CA 1
ATOM 3599 C C . TRP A 1 464 ? 24.756 2.984 -16.287 1.00 86.75 464 TRP A C 1
ATOM 3601 O O . TRP A 1 464 ? 24.279 1.948 -16.738 1.00 86.75 464 TRP A O 1
ATOM 3611 N N . ASP A 1 465 ? 26.013 3.355 -16.547 1.00 74.19 465 ASP A N 1
ATOM 3612 C CA . ASP A 1 465 ? 26.978 2.492 -17.275 1.00 74.19 465 ASP A CA 1
ATOM 3613 C C . ASP A 1 465 ? 27.747 1.532 -16.350 1.00 74.19 465 ASP A C 1
ATOM 3615 O O . ASP A 1 465 ? 28.002 1.906 -15.176 1.00 74.19 465 ASP A O 1
#

Secondary structure (DSSP, 8-state):
--HHHHHHHHHHS--SSPPPPPPHHHHHHHHHTT--HHHHHHHHHHHHHHHHHHHHHHHH-TTS---HHHHHHHHHHTTGGGGT-GGGGTS--SHHHHHHHHHHHHTT--HHHHTHHHHTT-TTSTT--HHHHHHHHHHHHTTT---HHHHHHHHHHHHHHTT-------S--S--SS-TTHHHHHHHHHHHHHHHTTHHHHHHHHHTSPPP-----TTPPPHHHHHHHHHHHHTT-SS--EEEEE-TTS-EEEEEEESSHHHHHHHHHHHHHHHHHH-EEEEEESS-GGG----TT---PPPPPPTTHHHHHHHHS-----TTT-----PPPTTHHHHHHHTT-TT-EEEEEEE-SSGGGHHHHHT-S--TT--TTSSS----HHHHHHHHHHHHHHH-EEEEEE-SSSEEEEEESS---SHHHHHHHHHHHHHH-TTHHHHT-SHHHIIIIITTSSEEEEE--

pLDDT: mean 83.97, std 15.57, range [30.42, 98.69]

Sequence (465 aa):
MPSSDNLSRALFAPVDPPLRPLPASVAELLLSLDAPPRLAAHLRAVHDVAVQLVDWVEQRYPDLDLDREAVLFGAATHDVGKAVHVAELSGPGSSHEKAGRELLLAHGFGPELARFAGTHGAWTGPAVTLEDLLVSTADKIWKNKRVPELEDLVVTRLVRATGREGEEGRKGQEGEEGREGWVERLAVDELLERIGGGADHRLAFQASFPAPVAGFAEGAEHPVVRFLREVAADVGIDAPEVERTVTPGDLDLYGLRCPDAEVADAVWLRLRALHPDTGLWPFLSHWSPTEWEWEEGRHAEPRPAESGVLAAIVASQERTVHESKMGALTPYARGELLARRFAHVPGGIWVCLIEADLPSTLPQLLHAPFTPGWGSDGPVPELGYDRHQAVLREWEIRYGAVLYYLACTDTLVLEVERPPTDRAEIARVAAEQYAYCLDLDQVVGGPEEVAERQVPSGHWFFWWD

Radius of gyration: 25.65 Å; chains: 1; bounding box: 71×66×60 Å